Protein 2XVO (pdb70)

InterPro domains:
  IPR053743 CRISPR system Cmr7 complex component [G3DSA:2.60.120.1670] (1-190)
  IPR055112 Cmr7b-like, BtrG-like domain [PF22392] (12-189)

CATH classification: 2.60.120.1670

Solvent-accessible surface area: 29210 Å² total; per-residue (Å²): 64,116,60,10,10,4,0,0,0,0,0,1,74,76,3,48,0,45,0,79,3,39,116,115,56,38,3,54,51,0,55,2,47,56,38,105,0,10,22,27,29,106,8,84,13,45,13,0,0,31,16,30,107,113,86,33,56,0,106,24,3,0,0,0,0,1,0,6,4,0,0,0,26,78,64,96,106,74,3,63,1,18,19,5,3,24,6,46,4,1,0,2,0,0,0,0,0,0,77,41,0,18,41,0,26,88,2,2,39,17,50,46,15,18,27,1,12,33,116,0,1,0,1,2,8,52,81,138,23,60,41,10,9,90,46,0,19,0,3,7,26,99,110,21,50,46,40,106,48,115,75,40,132,4,73,117,113,5,7,46,0,27,46,89,90,65,101,64,9,108,27,32,93,35,3,8,34,8,0,13,4,0,7,74,96,37,12,0,0,0,0,0,2,72,84,2,71,0,44,0,63,2,31,111,110,61,40,4,55,50,0,56,0,36,59,38,105,0,26,37,60,56,104,6,84,19,37,12,0,0,13,22,49,135,112,69,36,54,3,129,66,0,0,0,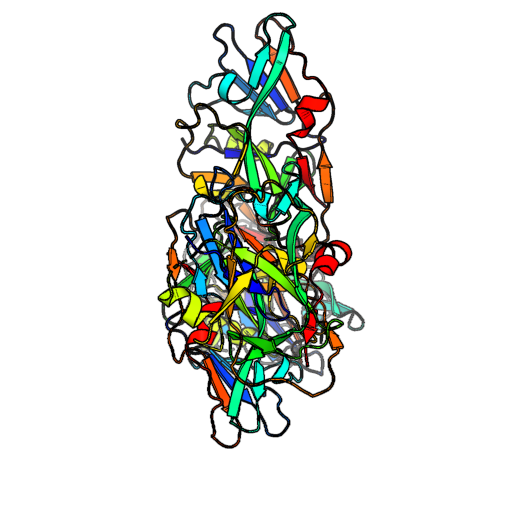0,0,5,0,12,4,0,0,0,25,79,63,96,107,72,2,63,1,18,20,4,3,19,6,49,4,10,0,19,0,0,0,0,0,1,105,61,82,81,41,2,59,83,3,3,38,17,117,45,101,29,41,0,13,35,134,1,9,5,39,45,64,166,72,138,17,77,80,15,28,92,31,0,11,0,5,8,22,70,35,24,52,44,39,109,46,123,79,42,116,16,83,124,99,5,5,55,0,40,47,94,107,47,90,62,19,102,28,42,94,104,40,9,75,35,0,32,5,2,8,68,114,60,14,0,0,0,0,0,1,71,15,2,4,0,1,0,36,11,47,124,117,65,37,4,58,50,0,32,3,3,11,8,103,0,24,35,64,52,102,6,80,14,48,17,1,0,36,16,25,125,48,43,32,104,12,140,68,2,0,0,0,0,5,12,98,5,5,0,0,25,42,67,28,6,52,2,62,1,18,60,28,136,64,102,101,5,26,0,42,0,1,0,0,0,14,83,87,79,34,5,58,71,2,3,37,16,119,46,94,66,72,32,54,36,190,54,15,42,41,60,63,166,80,135,16,79,78,15,28,93,52,0,13,1,4,16,24,162,113,77,52,129,42,137,47,119,104,40,123,16,29,81,4,4,0,0,0,7,9,56,64,0,2,3,1,88,7,81,98,124,50,5,45,33,0,82,4,2,8,74,105,19,1,0,0,0,0,1,57,56,2,24,0,8,0,10,0,30,131,112,48,36,4,44,51,0,38,1,19,34,38,105,0,24,35,80,60,104,8,93,10,44,13,0,0,31,17,34,91,104,90,29,50,0,130,71,1,0,0,0,0,5,12,97,5,5,0,0,26,78,63,96,101,74,2,62,1,20,61,28,135,67,102,102,5,30,0,38,0,0,0,0,6,22,79,87,80,39,8,58,82,2,3,38,18,118,45,94,71,72,33,45,43,183,51,14,37,39,57,67,156,82,143,39,73,80,16,35,91,52,0,17,1,4,16,22,151,109,80,56,131,41,139,48,123,90,44,121,6,30,55,57,5,3,12,0,0,41,59,81,0,35,32,6,90,30,45,76,99,76,7,66,29,0,112,4,0,7,67

Secondary structure (DSSP, 8-state):
-TTB-EEEEE--TT--EEEEE-TTSBEEEEEETTEEE-BSS--BGGGTEEEEGGGTEEEEE--EEEEESEEEEEETTEEEEEE---TT-EEEEEEEEBS-GGGGGGTBS-S-EEEEEGGGSEEET--S-TTS-SEEEEE--SS---S--EEE---TTSEEEEETTSPBPB--GGGGGGG-EEE-/---EEEE--TTS-EEEEE-TTSBEEEEEETTEEE--SS--BGGGTEEEEGGGTEEEEE--EEEEESEEEEEETTEEEEEE---TT-EEEEEEE----HHHHHTTBS-S-EEEEEGGGSEEET--S-TTS-SEEEEE--SS---S--EEEE--TTSEEEEETTS-B-B--GGGGGG-EEEE-/---EEEE--TT--EEEEE-TTSBEEEEEETTEEE--SS--BGGGTEEEETTTTEEEEE--EEEEESEEEEEETTEEEEEE---TT-EEEEEEE---HHHHHHHBS-S-EEEEEGGGSEEET--S-TTS-SEEEEE--SS---S--EEE---TTSEEEE-TT--B----HHHHGGG-EEE-/--EEEE--TT--EEEEE-TTSBEEEEEETTEEE--SS--BGGGTEEEEGGGTEEEEE--EEEEESEEEEEETTEEEEEE---TT-EEEEEEE---HHHHHTTBS-S-EEEEEGGGSEEET--S-TTS-SEEEEE--SS---S--EEEE--TTSEEEEETTSBB-B--GGGGGG-EEEE-

Organism: Saccharolobus solfataricus (strain ATCC 35092 / DSM 1617 / JCM 11322 / P2) (NCBI:txid273057)

Sequence (724 aa):
SQQVEWVFIPVIKDVTYEFKVDNNDNITELYVNGNKLGPASSLEMDFYFDVDVSNNQVRKFNNVFVLFGVIATKDSNKIKMQLTLNPCDFVRGFVFPSSQDPSQLNNIFASNNKVSVSEKAFAILNRKKEGAVSSTINVYITQNTYTGNTKIEKIQQNTIIIEKNTGIVFKIPNDMLNIFRYSTTVEWVFIPVIKDVTYEFKVDNNDNITELYVNGNKLGPASSLEMDFYFDVDVSNNQVRKFNNVFVLFGVIATKDSNKIKMQLTLNPCDFVRGFVFPSQDPSQLNNIFASNNKVSVSEKAFAILNRKKEGAVSSTINVYITQNTYTGNTKIEKIQQNTIIIEKNTGIVFKIPNDMLNIFRYSTTVEWVFIPVIKDVTYEFKVDNNDNITELYVNGNKLGPASSLEMDFYFDVDVSNNQVRKFNNVFVLFGVIATKDSNKIKMQLTLNPCDFVRGFVFPSDPSQLNNIFASNNKVSVSEKAFAILNRKKEGAVSSTINVYITQNTYTGNTKIEKIQQNTIIIEKNTGIVFKIPNDMLNIFRYSTTEWVFIPVIKDVTYEFKVDNNDNITELYVNGNKLGPASSLEMDFYFDVDVSNNQVRKFNNVFVLFGVIATKDSNKIKMQLTLNPCDFVRGFVFPSDPSQLNNIFASNNKVSVSEKAFAILNRKKEGAVSSTINVYITQNTYTGNTKIEKIQQNTIIIEKNTGIVFKIPNDMLNIFRYSTT

Structure (mmCIF, N/CA/C/O backbone):
data_2XVO
#
_entry.id   2XVO
#
_cell.length_a   77.750
_cell.length_b   90.290
_cell.length_c   111.650
_cell.angle_alpha   90.00
_cell.angle_beta   90.00
_cell.angle_gamma   90.00
#
_symmetry.space_group_name_H-M   'P 21 21 21'
#
loop_
_entity.id
_entity.type
_entity.pdbx_description
1 polymer SSO1725
2 non-polymer 'SULFATE ION'
3 non-polymer BETA-MERCAPTOETHANOL
4 water water
#
loop_
_atom_site.group_PDB
_atom_site.id
_atom_site.type_symbol
_atom_site.label_atom_id
_atom_site.label_alt_id
_atom_site.label_comp_id
_atom_site.label_asym_id
_atom_site.label_entity_id
_atom_site.label_seq_id
_atom_site.pdbx_PDB_ins_code
_atom_site.Cartn_x
_atom_site.Cartn_y
_atom_site.Cartn_z
_atom_site.occupancy
_atom_site.B_iso_or_equiv
_atom_site.auth_seq_id
_atom_site.auth_comp_id
_atom_site.auth_asym_id
_atom_site.auth_atom_id
_atom_site.pdbx_PDB_model_num
ATOM 1 N N . SER A 1 9 ? 18.573 15.090 -6.519 1.00 117.97 9 SER A N 1
ATOM 2 C CA . SER A 1 9 ? 17.551 14.842 -5.456 1.00 113.36 9 SER A CA 1
ATOM 3 C C . SER A 1 9 ? 18.106 15.049 -4.040 1.00 107.89 9 SER A C 1
ATOM 4 O O . SER A 1 9 ? 17.333 15.291 -3.110 1.00 102.01 9 SER A O 1
ATOM 7 N N . GLN A 1 10 ? 19.428 14.931 -3.879 1.00 115.04 10 GLN A N 1
ATOM 8 C CA . GLN A 1 10 ? 20.105 15.232 -2.600 1.00 115.51 10 GLN A CA 1
ATOM 9 C C . GLN A 1 10 ? 20.288 16.749 -2.371 1.00 113.57 10 GLN A C 1
ATOM 10 O O . GLN A 1 10 ? 20.750 17.174 -1.287 1.00 114.52 10 GLN A O 1
ATOM 16 N N . GLN A 1 11 ? 19.961 17.549 -3.394 1.00 111.32 11 GLN A N 1
ATOM 17 C CA . GLN A 1 11 ? 20.042 19.008 -3.314 1.00 113.15 11 GLN A CA 1
ATOM 18 C C . GLN A 1 11 ? 18.685 19.587 -2.881 1.00 102.71 11 GLN A C 1
ATOM 19 O O . GLN A 1 11 ? 18.521 20.798 -2.701 1.00 111.06 11 GLN A O 1
ATOM 25 N N . VAL A 1 12 ? 17.706 18.717 -2.722 1.00 87.07 12 VAL A N 1
ATOM 26 C CA . VAL A 1 12 ? 16.403 19.134 -2.231 1.00 81.73 12 VAL A CA 1
ATOM 27 C C . VAL A 1 12 ? 16.334 19.114 -0.687 1.00 81.00 12 VAL A C 1
ATOM 28 O O . VAL A 1 12 ? 17.062 18.382 0.006 1.00 75.14 12 VAL A O 1
ATOM 32 N N . GLU A 1 13 ? 15.460 19.969 -0.170 1.00 83.46 13 GLU A N 1
ATOM 33 C CA . GLU A 1 13 ? 15.163 20.031 1.253 1.00 91.77 13 GLU A CA 1
ATOM 34 C C . GLU A 1 13 ? 14.484 18.715 1.623 1.00 86.58 13 GLU A C 1
ATOM 35 O O . GLU A 1 13 ? 13.370 18.441 1.143 1.00 82.89 13 GLU A O 1
ATOM 41 N N . TRP A 1 14 ? 15.139 17.862 2.416 1.00 48.08 14 TRP A N 1
ATOM 42 C CA . TRP A 1 14 ? 14.347 16.793 3.015 1.00 48.84 14 TRP A CA 1
ATOM 43 C C . TRP A 1 14 ? 13.969 17.185 4.423 1.00 47.60 14 TRP A C 1
ATOM 44 O O . TRP A 1 14 ? 14.795 17.696 5.177 1.00 45.57 14 TRP A O 1
ATOM 55 N N . VAL A 1 15 ? 12.713 16.935 4.761 1.00 43.54 15 VAL A N 1
ATOM 56 C CA . VAL A 1 15 ? 12.164 17.318 6.047 1.00 44.58 15 VAL A CA 1
ATOM 57 C C . VAL A 1 15 ? 11.732 16.102 6.833 1.00 45.81 15 VAL A C 1
ATOM 58 O O . VAL A 1 15 ? 11.191 15.160 6.261 1.00 43.16 15 VAL A O 1
ATOM 62 N N . PHE A 1 16 ? 11.955 16.139 8.149 1.00 47.15 16 PHE A N 1
ATOM 63 C CA . PHE A 1 16 ? 11.482 15.104 9.063 1.00 48.55 16 PHE A CA 1
ATOM 64 C C . PHE A 1 16 ? 10.021 15.370 9.433 1.00 47.81 16 PHE A C 1
ATOM 65 O O . PHE A 1 16 ? 9.681 16.464 9.884 1.00 43.91 16 PHE A O 1
ATOM 73 N N . ILE A 1 17 ? 9.165 14.363 9.256 1.00 43.97 17 ILE A N 1
ATOM 74 C CA . ILE A 1 17 ? 7.751 14.456 9.631 1.00 45.13 17 ILE A CA 1
ATOM 75 C C . ILE A 1 17 ? 7.437 13.460 10.739 1.00 46.76 17 ILE A C 1
ATOM 76 O O . ILE A 1 17 ? 7.330 12.269 10.467 1.00 44.02 17 ILE A O 1
ATOM 81 N N . PRO A 1 18 ? 7.302 13.939 12.000 1.00 48.08 18 PRO A N 1
ATOM 82 C CA . PRO A 1 18 ? 6.915 13.035 13.084 1.00 46.23 18 PRO A CA 1
ATOM 83 C C . PRO A 1 18 ? 5.551 12.430 12.817 1.00 40.68 18 PRO A C 1
ATOM 84 O O . PRO A 1 18 ? 4.647 13.141 12.350 1.00 42.87 18 PRO A O 1
ATOM 88 N N . VAL A 1 19 ? 5.397 11.153 13.145 1.00 43.21 19 VAL A N 1
ATOM 89 C CA . VAL A 1 19 ? 4.123 10.454 13.074 1.00 42.31 19 VAL A CA 1
ATOM 90 C C . VAL A 1 19 ? 3.602 10.313 14.498 1.00 44.72 19 VAL A C 1
ATOM 91 O O . VAL A 1 19 ? 4.129 9.544 15.298 1.00 43.27 19 VAL A O 1
ATOM 95 N N . ILE A 1 20 ? 2.568 11.085 14.815 1.00 42.58 20 ILE A N 1
ATOM 96 C CA . ILE A 1 20 ? 2.068 11.184 16.188 1.00 47.45 20 ILE A CA 1
ATOM 97 C C . ILE A 1 20 ? 0.554 11.022 16.269 1.00 47.23 20 ILE A C 1
ATOM 98 O O . ILE A 1 20 ? -0.152 11.049 15.247 1.00 47.16 20 ILE A O 1
ATOM 103 N N . LYS A 1 21 ? 0.089 10.878 17.506 1.00 52.15 21 LYS A N 1
ATOM 104 C CA . LYS A 1 21 ? -1.301 10.657 17.814 1.00 58.84 21 LYS A CA 1
ATOM 105 C C . LYS A 1 21 ? -2.123 11.876 17.395 1.00 53.51 21 LYS A C 1
ATOM 106 O O . LYS A 1 21 ? -1.661 13.010 17.478 1.00 53.70 21 LYS A O 1
ATOM 112 N N . ASP A 1 22 ? -3.324 11.606 16.910 1.00 57.74 22 ASP A N 1
ATOM 113 C CA . ASP A 1 22 ? -4.306 12.617 16.506 1.00 60.83 22 ASP A CA 1
ATOM 114 C C . ASP A 1 22 ? -3.872 13.503 15.328 1.00 57.68 22 ASP A C 1
ATOM 115 O O . ASP A 1 22 ? -4.385 14.610 15.150 1.00 59.95 22 ASP A O 1
ATOM 120 N N . VAL A 1 23 ? -2.910 13.023 14.546 1.00 52.72 23 VAL A N 1
ATOM 121 C CA . VAL A 1 23 ? -2.613 13.597 13.247 1.00 51.88 23 VAL A CA 1
ATOM 122 C C . VAL A 1 23 ? -2.870 12.484 12.230 1.00 50.92 23 VAL A C 1
ATOM 123 O O . VAL A 1 23 ? -2.564 11.325 12.498 1.00 47.03 23 VAL A O 1
ATOM 127 N N . THR A 1 24 ? -3.445 12.845 11.083 1.00 51.59 24 THR A N 1
ATOM 128 C CA . THR A 1 24 ? -3.688 11.894 9.994 1.00 47.43 24 THR A CA 1
ATOM 129 C C . THR A 1 24 ? -2.703 12.150 8.855 1.00 47.77 24 THR A C 1
ATOM 130 O O . THR A 1 24 ? -2.468 13.296 8.443 1.00 48.77 24 THR A O 1
ATOM 134 N N . TYR A 1 25 ? -2.120 11.068 8.358 1.00 42.12 25 TYR A N 1
ATOM 135 C CA . TYR A 1 25 ? -1.114 11.125 7.304 1.00 43.48 25 TYR A CA 1
ATOM 136 C C . TYR A 1 25 ? -1.654 10.343 6.118 1.00 45.54 25 TYR A C 1
ATOM 137 O O . TYR A 1 25 ? -1.861 9.132 6.218 1.00 40.55 25 TYR A O 1
ATOM 146 N N . GLU A 1 26 ? -1.896 11.048 5.016 1.00 42.21 26 GLU A N 1
ATOM 147 C CA . GLU A 1 26 ? -2.495 10.457 3.817 1.00 42.09 26 GLU A CA 1
ATOM 148 C C . GLU A 1 26 ? -1.524 10.561 2.676 1.00 42.65 26 GLU A C 1
ATOM 149 O O . GLU A 1 26 ? -1.194 11.655 2.237 1.00 46.27 26 GLU A O 1
ATOM 155 N N . PHE A 1 27 ? -1.087 9.412 2.191 1.00 43.59 27 PHE A N 1
ATOM 156 C CA . PHE A 1 27 ? -0.200 9.328 1.050 1.00 43.30 27 PHE A CA 1
ATOM 157 C C . PHE A 1 27 ? -1.012 9.026 -0.208 1.00 45.50 27 PHE A C 1
ATOM 158 O O . PHE A 1 27 ? -1.774 8.057 -0.236 1.00 45.72 27 PHE A O 1
ATOM 166 N N . LYS A 1 28 ? -0.866 9.863 -1.236 1.00 43.17 28 LYS A N 1
ATOM 167 C CA . LYS A 1 28 ? -1.530 9.633 -2.520 1.00 46.88 28 LYS A CA 1
ATOM 168 C C . LYS A 1 28 ? -0.551 8.945 -3.452 1.00 46.68 28 LYS A C 1
ATOM 169 O O . LYS A 1 28 ? 0.555 9.458 -3.671 1.00 45.45 28 LYS A O 1
ATOM 175 N N . VAL A 1 29 ? -0.951 7.794 -3.988 1.00 45.16 29 VAL A N 1
ATOM 176 C CA . VAL A 1 29 ? -0.078 6.960 -4.809 1.00 45.05 29 VAL A CA 1
ATOM 177 C C . VAL A 1 29 ? -0.711 6.857 -6.200 1.00 45.59 29 VAL A C 1
ATOM 178 O O . VAL A 1 29 ? -1.892 6.542 -6.323 1.00 46.78 29 VAL A O 1
ATOM 182 N N . ASP A 1 30 ? 0.073 7.124 -7.246 1.00 49.13 30 ASP A N 1
ATOM 183 C CA . ASP A 1 30 ? -0.442 7.086 -8.617 1.00 51.37 30 ASP A CA 1
ATOM 184 C C . ASP A 1 30 ? -0.300 5.695 -9.268 1.00 52.32 30 ASP A C 1
ATOM 185 O O . ASP A 1 30 ? 0.164 4.743 -8.641 1.00 52.48 30 ASP A O 1
ATOM 190 N N . ASN A 1 31 ? -0.707 5.605 -10.526 1.00 53.98 31 ASN A N 1
ATOM 191 C CA . ASN A 1 31 ? -0.694 4.359 -11.293 1.00 60.59 31 ASN A CA 1
ATOM 192 C C . ASN A 1 31 ? 0.709 3.801 -11.549 1.00 57.37 31 ASN A C 1
ATOM 193 O O . ASN A 1 31 ? 0.862 2.612 -11.820 1.00 63.05 31 ASN A O 1
ATOM 198 N N . ASN A 1 32 ? 1.727 4.655 -11.438 1.00 59.07 32 ASN A N 1
ATOM 199 C CA . ASN A 1 32 ? 3.135 4.236 -11.526 1.00 61.16 32 ASN A CA 1
ATOM 200 C C . ASN A 1 32 ? 3.767 3.875 -10.163 1.00 62.16 32 ASN A C 1
ATOM 201 O O . ASN A 1 32 ? 4.978 3.687 -10.076 1.00 58.49 32 ASN A O 1
ATOM 206 N N . ASP A 1 33 ? 2.951 3.790 -9.109 1.00 59.50 33 ASP A N 1
ATOM 207 C CA . ASP A 1 33 ? 3.423 3.520 -7.733 1.00 56.50 33 ASP A CA 1
ATOM 208 C C . ASP A 1 33 ? 4.349 4.599 -7.176 1.00 54.94 33 ASP A C 1
ATOM 209 O O . ASP A 1 33 ? 5.245 4.328 -6.372 1.00 51.43 33 ASP A O 1
ATOM 214 N N . ASN A 1 34 ? 4.128 5.827 -7.619 1.00 50.56 34 ASN A N 1
ATOM 215 C CA . ASN A 1 34 ? 4.822 6.971 -7.079 1.00 52.43 34 ASN A CA 1
ATOM 216 C C . ASN A 1 34 ? 3.877 7.767 -6.182 1.00 53.20 34 ASN A C 1
ATOM 217 O O . ASN A 1 34 ? 2.673 7.841 -6.440 1.00 46.71 34 ASN A O 1
ATOM 222 N N . ILE A 1 35 ? 4.444 8.352 -5.132 1.00 49.76 35 ILE A N 1
ATOM 223 C CA . ILE A 1 35 ? 3.727 9.249 -4.230 1.00 47.02 35 ILE A CA 1
ATOM 224 C C . ILE A 1 35 ? 3.605 10.626 -4.880 1.00 49.33 35 ILE A C 1
ATOM 225 O O . ILE A 1 35 ? 4.604 11.267 -5.196 1.00 50.99 35 ILE A O 1
ATOM 230 N N . THR A 1 36 ? 2.379 11.055 -5.119 1.00 48.18 36 THR A N 1
ATOM 231 C CA . THR A 1 36 ? 2.124 12.343 -5.739 1.00 54.42 36 THR A CA 1
ATOM 232 C C . THR A 1 36 ? 1.891 13.433 -4.704 1.00 49.63 36 THR A C 1
ATOM 233 O O . THR A 1 36 ? 2.110 14.601 -5.003 1.00 50.57 36 THR A O 1
ATOM 237 N N . GLU A 1 37 ? 1.390 13.067 -3.527 1.00 48.02 37 GLU A N 1
ATOM 238 C CA . GLU A 1 37 ? 1.183 14.030 -2.442 1.00 51.53 37 GLU A CA 1
ATOM 239 C C . GLU A 1 37 ? 1.168 13.336 -1.104 1.00 50.18 37 GLU A C 1
ATOM 240 O O . GLU A 1 37 ? 0.829 12.169 -1.013 1.00 50.86 37 GLU A O 1
ATOM 246 N N . LEU A 1 38 ? 1.550 14.082 -0.068 1.00 47.80 38 LEU A N 1
ATOM 247 C CA . LEU A 1 38 ? 1.307 13.701 1.316 1.00 48.35 38 LEU A CA 1
ATOM 248 C C . LEU A 1 38 ? 0.464 14.812 1.942 1.00 49.73 38 LEU A C 1
ATOM 249 O O . LEU A 1 38 ? 0.817 15.989 1.872 1.00 54.95 38 LEU A O 1
ATOM 254 N N . TYR A 1 39 ? -0.634 14.422 2.573 1.00 48.34 39 TYR A N 1
ATOM 255 C CA . TYR A 1 39 ? -1.472 15.345 3.317 1.00 48.98 39 TYR A CA 1
ATOM 256 C C . TYR A 1 39 ? -1.289 15.033 4.800 1.00 51.38 39 TYR A C 1
ATOM 257 O O . TYR A 1 39 ? -1.477 13.897 5.234 1.00 51.43 39 TYR A O 1
ATOM 266 N N . VAL A 1 40 ? -0.908 16.042 5.567 1.00 48.60 40 VAL A N 1
ATOM 267 C CA . VAL A 1 40 ? -0.761 15.912 7.010 1.00 49.68 40 VAL A CA 1
ATOM 268 C C . VAL A 1 40 ? -1.860 16.763 7.638 1.00 54.25 40 VAL A C 1
ATOM 269 O O . VAL A 1 40 ? -1.868 17.983 7.489 1.00 48.53 40 VAL A O 1
ATOM 273 N N . ASN A 1 41 ? -2.797 16.113 8.327 1.00 51.87 41 ASN A N 1
ATOM 274 C CA . ASN A 1 41 ? -3.984 16.794 8.842 1.00 55.52 41 ASN A CA 1
ATOM 275 C C . ASN A 1 41 ? -4.671 17.654 7.786 1.00 56.49 41 ASN A C 1
ATOM 276 O O . ASN A 1 41 ? -5.111 18.767 8.074 1.00 49.88 41 ASN A O 1
ATOM 281 N N . GLY A 1 42 ? -4.738 17.129 6.559 1.00 51.47 42 GLY A N 1
ATOM 282 C CA . GLY A 1 42 ? -5.380 17.814 5.448 1.00 51.42 42 GLY A CA 1
ATOM 283 C C . GLY A 1 42 ? -4.560 18.875 4.739 1.00 53.27 42 GLY A C 1
ATOM 284 O O . GLY A 1 42 ? -5.029 19.455 3.761 1.00 50.55 42 GLY A O 1
ATOM 285 N N . ASN A 1 43 ? -3.342 19.140 5.213 1.00 50.87 43 ASN A N 1
ATOM 286 C CA . ASN A 1 43 ? -2.453 20.123 4.578 1.00 54.46 43 ASN A CA 1
ATOM 287 C C . ASN A 1 43 ? -1.570 19.444 3.543 1.00 54.19 43 ASN A C 1
ATOM 288 O O . ASN A 1 43 ? -0.845 18.491 3.861 1.00 51.98 43 ASN A O 1
ATOM 293 N N . LYS A 1 44 ? -1.629 19.939 2.316 1.00 55.73 44 LYS A N 1
ATOM 294 C CA . LYS A 1 44 ? -0.943 19.312 1.191 1.00 59.83 44 LYS A CA 1
ATOM 295 C C . LYS A 1 44 ? 0.563 19.567 1.218 1.00 56.05 44 LYS A C 1
ATOM 296 O O . LYS A 1 44 ? 1.015 20.681 1.465 1.00 61.26 44 LYS A O 1
ATOM 302 N N . LEU A 1 45 ? 1.322 18.511 0.961 1.00 52.98 45 LEU A N 1
ATOM 303 C CA . LEU A 1 45 ? 2.758 18.585 0.860 1.00 52.90 45 LEU A CA 1
ATOM 304 C C . LEU A 1 45 ? 3.126 17.897 -0.460 1.00 56.94 45 LEU A C 1
ATOM 305 O O . LEU A 1 45 ? 2.946 16.672 -0.610 1.00 52.61 45 LEU A O 1
ATOM 310 N N . GLY A 1 46 ? 3.602 18.688 -1.423 1.00 49.33 46 GLY A N 1
ATOM 311 C CA . GLY A 1 46 ? 4.032 18.167 -2.728 1.00 49.38 46 GLY A CA 1
ATOM 312 C C . GLY A 1 46 ? 5.481 17.683 -2.701 1.00 53.73 46 GLY A C 1
ATOM 313 O O . GLY A 1 46 ? 6.342 18.358 -2.135 1.00 53.01 46 GLY A O 1
ATOM 314 N N . PRO A 1 47 ? 5.768 16.515 -3.312 1.00 52.22 47 PRO A N 1
ATOM 315 C CA . PRO A 1 47 ? 7.147 16.038 -3.390 1.00 52.15 47 PRO A CA 1
ATOM 316 C C . PRO A 1 47 ? 7.943 16.745 -4.478 1.00 54.36 47 PRO A C 1
ATOM 317 O O . PRO A 1 47 ? 7.434 16.977 -5.574 1.00 53.30 47 PRO A O 1
ATOM 321 N N . ALA A 1 48 ? 9.178 17.107 -4.167 1.00 57.13 48 ALA A N 1
ATOM 322 C CA . ALA A 1 48 ? 10.040 17.802 -5.143 1.00 67.66 48 ALA A CA 1
ATOM 323 C C . ALA A 1 48 ? 10.514 16.822 -6.192 1.00 81.79 48 ALA A C 1
ATOM 324 O O . ALA A 1 48 ? 10.576 17.118 -7.380 1.00 82.28 48 ALA A O 1
ATOM 326 N N . SER A 1 49 ? 10.879 15.648 -5.716 1.00 89.85 49 SER A N 1
ATOM 327 C CA . SER A 1 49 ? 11.460 14.621 -6.562 1.00 98.08 49 SER A CA 1
ATOM 328 C C . SER A 1 49 ? 10.344 13.658 -6.852 1.00 91.93 49 SER A C 1
ATOM 329 O O . SER A 1 49 ? 9.421 13.614 -6.052 1.00 81.59 49 SER A O 1
ATOM 332 N N . SER A 1 50 ? 10.414 12.909 -7.961 1.00 82.44 50 SER A N 1
ATOM 333 C CA . SER A 1 50 ? 9.577 11.709 -8.105 1.00 79.24 50 SER A CA 1
ATOM 334 C C . SER A 1 50 ? 10.004 10.758 -6.964 1.00 73.95 50 SER A C 1
ATOM 335 O O . SER A 1 50 ? 11.186 10.634 -6.605 1.00 77.02 50 SER A O 1
ATOM 338 N N . LEU A 1 51 ? 9.011 10.145 -6.353 1.00 59.99 51 LEU A N 1
ATOM 339 C CA . LEU A 1 51 ? 9.167 9.514 -5.060 1.00 55.62 51 LEU A CA 1
ATOM 340 C C . LEU A 1 51 ? 8.422 8.196 -5.082 1.00 56.60 51 LEU A C 1
ATOM 341 O O . LEU A 1 51 ? 7.198 8.176 -5.135 1.00 56.21 51 LEU A O 1
ATOM 346 N N . GLU A 1 52 ? 9.169 7.103 -5.047 1.00 50.83 52 GLU A N 1
ATOM 347 C CA . GLU A 1 52 ? 8.599 5.775 -5.095 1.00 55.19 52 GLU A CA 1
ATOM 348 C C . GLU A 1 52 ? 7.872 5.424 -3.799 1.00 52.57 52 GLU A C 1
ATOM 349 O O . GLU A 1 52 ? 8.327 5.755 -2.701 1.00 48.30 52 GLU A O 1
ATOM 355 N N . MET A 1 53 ? 6.721 4.774 -3.948 1.00 47.36 53 MET A N 1
ATOM 356 C CA . MET A 1 53 ? 5.917 4.315 -2.824 1.00 49.32 53 MET A CA 1
ATOM 357 C C . MET A 1 53 ? 6.740 3.433 -1.894 1.00 49.19 53 MET A C 1
ATOM 358 O O . MET A 1 53 ? 6.590 3.510 -0.672 1.00 44.76 53 MET A O 1
ATOM 363 N N . ASP A 1 54 ? 7.634 2.629 -2.460 1.00 47.69 54 ASP A N 1
ATOM 364 C CA . ASP A 1 54 ? 8.396 1.676 -1.652 1.00 51.76 54 ASP A CA 1
ATOM 365 C C . ASP A 1 54 ? 9.516 2.315 -0.813 1.00 47.43 54 ASP A C 1
ATOM 366 O O . ASP A 1 54 ? 10.113 1.655 0.012 1.00 48.51 54 ASP A O 1
ATOM 371 N N . PHE A 1 55 ? 9.760 3.606 -0.998 1.00 46.23 55 PHE A N 1
ATOM 372 C CA . PHE A 1 55 ? 10.581 4.355 -0.065 1.00 48.48 55 PHE A CA 1
ATOM 373 C C . PHE A 1 55 ? 9.939 4.385 1.329 1.00 49.01 55 PHE A C 1
ATOM 374 O O . PHE A 1 55 ? 10.648 4.435 2.338 1.00 46.94 55 PHE A O 1
ATOM 382 N N . TYR A 1 56 ? 8.609 4.360 1.378 1.00 43.12 56 TYR A N 1
ATOM 383 C CA . TYR A 1 56 ? 7.870 4.361 2.644 1.00 44.17 56 TYR A CA 1
ATOM 384 C C . TYR A 1 56 ? 7.213 3.046 3.034 1.00 41.78 56 TYR A C 1
ATOM 385 O O . TYR A 1 56 ? 7.113 2.742 4.223 1.00 42.12 56 TYR A O 1
ATOM 394 N N . PHE A 1 57 ? 6.725 2.287 2.057 1.00 47.40 57 PHE A N 1
ATOM 395 C CA . PHE A 1 57 ? 5.956 1.065 2.348 1.00 46.60 57 PHE A CA 1
ATOM 396 C C . PHE A 1 57 ? 6.274 -0.039 1.375 1.00 43.87 57 PHE A C 1
ATOM 397 O O . PHE A 1 57 ? 6.322 0.169 0.173 1.00 44.07 57 PHE A O 1
ATOM 405 N N . ASP A 1 58 ? 6.411 -1.228 1.926 1.00 48.99 58 ASP A N 1
ATOM 406 C CA . ASP A 1 58 ? 6.502 -2.455 1.178 1.00 50.11 58 ASP A CA 1
ATOM 407 C C . ASP A 1 58 ? 5.106 -3.036 1.128 1.00 46.99 58 ASP A C 1
ATOM 408 O O . ASP A 1 58 ? 4.574 -3.475 2.142 1.00 48.45 58 ASP A O 1
ATOM 413 N N . VAL A 1 59 ? 4.503 -3.013 -0.049 1.00 50.41 59 VAL A N 1
ATOM 414 C CA . VAL A 1 59 ? 3.134 -3.447 -0.203 1.00 51.70 59 VAL A CA 1
ATOM 415 C C . VAL A 1 59 ? 3.091 -4.800 -0.887 1.00 56.33 59 VAL A C 1
ATOM 416 O O . VAL A 1 59 ? 3.792 -5.016 -1.884 1.00 56.37 59 VAL A O 1
ATOM 420 N N . ASP A 1 60 ? 2.271 -5.698 -0.332 1.00 52.17 60 ASP A N 1
ATOM 421 C CA . ASP A 1 60 ? 1.838 -6.899 -1.012 1.00 53.51 60 ASP A CA 1
ATOM 422 C C . ASP A 1 60 ? 0.682 -6.524 -1.931 1.00 53.77 60 ASP A C 1
ATOM 423 O O . ASP A 1 60 ? -0.486 -6.491 -1.525 1.00 52.74 60 ASP A O 1
ATOM 428 N N . VAL A 1 61 ? 1.009 -6.267 -3.192 1.00 57.53 61 VAL A N 1
ATOM 429 C CA . VAL A 1 61 ? -0.001 -5.791 -4.144 1.00 56.89 61 VAL A CA 1
ATOM 430 C C . VAL A 1 61 ? -1.150 -6.791 -4.291 1.00 55.43 61 VAL A C 1
ATOM 431 O O . VAL A 1 61 ? -2.294 -6.398 -4.440 1.00 56.79 61 VAL A O 1
ATOM 435 N N . SER A 1 62 ? -0.833 -8.082 -4.261 1.00 59.54 62 SER A N 1
ATOM 436 C CA . SER A 1 62 ? -1.822 -9.138 -4.461 1.00 63.70 62 SER A CA 1
ATOM 437 C C . SER A 1 62 ? -2.997 -9.133 -3.477 1.00 62.91 62 SER A C 1
ATOM 438 O O . SER A 1 62 ? -4.145 -9.337 -3.884 1.00 65.30 62 SER A O 1
ATOM 441 N N . ASN A 1 63 ? -2.727 -8.891 -2.199 1.00 65.54 63 ASN A N 1
ATOM 442 C CA . ASN A 1 63 ? -3.846 -8.758 -1.233 1.00 70.79 63 ASN A CA 1
ATOM 443 C C . ASN A 1 63 ? -3.899 -7.381 -0.598 1.00 64.08 63 ASN A C 1
ATOM 444 O O . ASN A 1 63 ? -4.479 -7.213 0.472 1.00 61.35 63 ASN A O 1
ATOM 449 N N . ASN A 1 64 ? -3.315 -6.388 -1.276 1.00 57.91 64 ASN A N 1
ATOM 450 C CA . ASN A 1 64 ? -3.556 -4.997 -0.953 1.00 56.93 64 ASN A CA 1
ATOM 451 C C . ASN A 1 64 ? -3.148 -4.611 0.457 1.00 49.82 64 ASN A C 1
ATOM 452 O O . ASN A 1 64 ? -3.840 -3.839 1.110 1.00 54.39 64 ASN A O 1
ATOM 457 N N . GLN A 1 65 ? -2.026 -5.155 0.922 1.00 51.58 65 GLN A N 1
ATOM 458 C CA . GLN A 1 65 ? -1.608 -5.022 2.291 1.00 49.90 65 GLN A CA 1
ATOM 459 C C . GLN A 1 65 ? -0.171 -4.551 2.433 1.00 47.45 65 GLN A C 1
ATOM 460 O O . GLN A 1 65 ? 0.713 -4.990 1.703 1.00 45.64 65 GLN A O 1
ATOM 466 N N . VAL A 1 66 ? 0.054 -3.664 3.392 1.00 42.24 66 VAL A N 1
ATOM 467 C CA . VAL A 1 66 ? 1.399 -3.228 3.743 1.00 45.08 66 VAL A CA 1
ATOM 468 C C . VAL A 1 66 ? 2.065 -4.373 4.519 1.00 48.26 66 VAL A C 1
ATOM 469 O O . VAL A 1 66 ? 1.468 -4.933 5.437 1.00 46.37 66 VAL A O 1
ATOM 473 N N . ARG A 1 67 ? 3.280 -4.730 4.104 1.00 50.14 67 ARG A N 1
ATOM 474 C CA . ARG A 1 67 ? 4.109 -5.749 4.768 1.00 52.72 67 ARG A CA 1
ATOM 475 C C . ARG A 1 67 ? 4.991 -5.131 5.832 1.00 51.28 67 ARG A C 1
ATOM 476 O O . ARG A 1 67 ? 5.224 -5.724 6.887 1.00 49.60 67 ARG A O 1
ATOM 484 N N . LYS A 1 68 ? 5.536 -3.962 5.514 1.00 48.66 68 LYS A N 1
ATOM 485 C CA . LYS A 1 68 ? 6.364 -3.222 6.443 1.00 47.14 68 LYS A CA 1
ATOM 486 C C . LYS A 1 68 ? 6.510 -1.801 5.991 1.00 47.05 68 LYS A C 1
ATOM 487 O O . LYS A 1 68 ? 6.304 -1.488 4.823 1.00 45.34 68 LYS A O 1
ATOM 493 N N . PHE A 1 69 ? 6.853 -0.947 6.949 1.00 44.71 69 PHE A N 1
ATOM 494 C CA . PHE A 1 69 ? 7.218 0.420 6.681 1.00 46.47 69 PHE A CA 1
ATOM 495 C C . PHE A 1 69 ? 8.728 0.490 6.463 1.00 49.51 69 PHE A C 1
ATOM 496 O O . PHE A 1 69 ? 9.497 -0.155 7.179 1.00 49.94 69 PHE A O 1
ATOM 504 N N . ASN A 1 70 ? 9.141 1.255 5.464 1.00 48.29 70 ASN A N 1
ATOM 505 C CA . ASN A 1 70 ? 10.550 1.412 5.138 1.00 45.64 70 ASN A CA 1
ATOM 506 C C . ASN A 1 70 ? 11.000 2.786 5.576 1.00 44.54 70 ASN A C 1
ATOM 507 O O . ASN A 1 70 ? 10.188 3.714 5.676 1.00 43.97 70 ASN A O 1
ATOM 512 N N . ASN A 1 71 ? 12.289 2.906 5.845 1.00 43.16 71 ASN A N 1
ATOM 513 C CA . ASN A 1 71 ? 12.923 4.193 6.135 1.00 43.51 71 ASN A CA 1
ATOM 514 C C . ASN A 1 71 ? 12.195 4.988 7.228 1.00 44.46 71 ASN A C 1
ATOM 515 O O . ASN A 1 71 ? 11.834 6.147 7.050 1.00 45.65 71 ASN A O 1
ATOM 520 N N . VAL A 1 72 ? 11.956 4.329 8.356 1.00 42.00 72 VAL A N 1
ATOM 521 C CA . VAL A 1 72 ? 11.363 4.971 9.516 1.00 41.21 72 VAL A CA 1
ATOM 522 C C . VAL A 1 72 ? 12.504 5.624 10.268 1.00 43.70 72 VAL A C 1
ATOM 523 O O . VAL A 1 72 ? 13.405 4.934 10.772 1.00 45.49 72 VAL A O 1
ATOM 527 N N . PHE A 1 73 ? 12.481 6.949 10.322 1.00 40.80 73 PHE A N 1
ATOM 528 C CA . PHE A 1 73 ? 13.551 7.719 10.949 1.00 43.95 73 PHE A CA 1
ATOM 529 C C . PHE A 1 73 ? 13.252 7.935 12.431 1.00 43.41 73 PHE A C 1
ATOM 530 O O . PHE A 1 73 ? 12.116 8.236 12.821 1.00 41.60 73 PHE A O 1
ATOM 538 N N . VAL A 1 74 ? 14.286 7.799 13.260 1.00 40.65 74 VAL A N 1
ATOM 539 C CA . VAL A 1 74 ? 14.150 7.982 14.714 1.00 38.39 74 VAL A CA 1
ATOM 540 C C . VAL A 1 74 ? 15.130 9.059 15.190 1.00 38.81 74 VAL A C 1
ATOM 541 O O . VAL A 1 74 ? 16.339 8.946 14.975 1.00 43.18 74 VAL A O 1
ATOM 545 N N . LEU A 1 75 ? 14.587 10.105 15.818 1.00 39.99 75 LEU A N 1
ATOM 546 C CA . LEU A 1 75 ? 15.367 11.183 16.404 1.00 42.80 75 LEU A CA 1
ATOM 547 C C . LEU A 1 75 ? 15.295 11.096 17.938 1.00 44.51 75 LEU A C 1
ATOM 548 O O . LEU A 1 75 ? 14.206 11.089 18.521 1.00 42.68 75 LEU A O 1
ATOM 553 N N . PHE A 1 76 ? 16.455 11.048 18.583 1.00 45.36 76 PHE A N 1
ATOM 554 C CA . PHE A 1 76 ? 16.553 10.948 20.034 1.00 43.65 76 PHE A CA 1
ATOM 555 C C . PHE A 1 76 ? 16.782 12.304 20.662 1.00 41.03 76 PHE A C 1
ATOM 556 O O . PHE A 1 76 ? 17.373 13.200 20.045 1.00 43.43 76 PHE A O 1
ATOM 564 N N . GLY A 1 77 ? 16.338 12.450 21.908 1.00 43.70 77 GLY A N 1
ATOM 565 C CA . GLY A 1 77 ? 16.541 13.695 22.650 1.00 46.08 77 GLY A CA 1
ATOM 566 C C . GLY A 1 77 ? 15.485 14.736 22.349 1.00 44.92 77 GLY A C 1
ATOM 567 O O . GLY A 1 77 ? 15.679 15.921 22.618 1.00 42.21 77 GLY A O 1
ATOM 568 N N . VAL A 1 78 ? 14.353 14.296 21.800 1.00 45.82 78 VAL A N 1
ATOM 569 C CA . VAL A 1 78 ? 13.245 15.188 21.462 1.00 42.77 78 VAL A CA 1
ATOM 570 C C . VAL A 1 78 ? 11.916 14.541 21.826 1.00 44.20 78 VAL A C 1
ATOM 571 O O . VAL A 1 78 ? 11.839 13.321 21.982 1.00 44.64 78 VAL A O 1
ATOM 575 N N . ILE A 1 79 ? 10.888 15.370 21.996 1.00 42.56 79 ILE A N 1
ATOM 576 C CA . ILE A 1 79 ? 9.521 14.901 22.222 1.00 42.31 79 ILE A CA 1
ATOM 577 C C . ILE A 1 79 ? 8.608 15.594 21.223 1.00 44.69 79 ILE A C 1
ATOM 578 O O . ILE A 1 79 ? 8.992 16.582 20.607 1.00 44.56 79 ILE A O 1
ATOM 583 N N . ALA A 1 80 ? 7.410 15.058 21.048 1.00 44.83 80 ALA A N 1
ATOM 584 C CA . ALA A 1 80 ? 6.443 15.626 20.135 1.00 46.99 80 ALA A CA 1
ATOM 585 C C . ALA A 1 80 ? 5.079 15.717 20.801 1.00 48.32 80 ALA A C 1
ATOM 586 O O . ALA A 1 80 ? 4.720 14.881 21.624 1.00 48.16 80 ALA A O 1
ATOM 588 N N . THR A 1 81 ? 4.335 16.751 20.455 1.00 48.80 81 THR A N 1
ATOM 589 C CA . THR A 1 81 ? 2.950 16.891 20.882 1.00 54.45 81 THR A CA 1
ATOM 590 C C . THR A 1 81 ? 2.173 17.520 19.745 1.00 54.50 81 THR A C 1
ATOM 591 O O . THR A 1 81 ? 2.742 18.049 18.792 1.00 49.23 81 THR A O 1
ATOM 595 N N . LYS A 1 82 ? 0.859 17.446 19.860 1.00 59.99 82 LYS A N 1
ATOM 596 C CA . LYS A 1 82 ? -0.042 18.119 18.942 1.00 68.15 82 LYS A CA 1
ATOM 597 C C . LYS A 1 82 ? -0.411 19.445 19.606 1.00 64.82 82 LYS A C 1
ATOM 598 O O . LYS A 1 82 ? -0.846 19.451 20.755 1.00 69.04 82 LYS A O 1
ATOM 604 N N . ASP A 1 83 ? -0.165 20.557 18.916 1.00 68.85 83 ASP A N 1
ATOM 605 C CA . ASP A 1 83 ? -0.480 21.898 19.422 1.00 76.72 83 ASP A CA 1
ATOM 606 C C . ASP A 1 83 ? -1.358 22.623 18.403 1.00 80.47 83 ASP A C 1
ATOM 607 O O . ASP A 1 83 ? -0.905 22.952 17.301 1.00 79.01 83 ASP A O 1
ATOM 612 N N . SER A 1 84 ? -2.604 22.893 18.789 1.00 82.03 84 SER A N 1
ATOM 613 C CA . SER A 1 84 ? -3.635 23.316 17.850 1.00 86.51 84 SER A CA 1
ATOM 614 C C . SER A 1 84 ? -3.785 22.195 16.822 1.00 80.60 84 SER A C 1
ATOM 615 O O . SER A 1 84 ? -4.015 21.045 17.205 1.00 80.98 84 SER A O 1
ATOM 618 N N . ASN A 1 85 ? -3.645 22.500 15.536 1.00 83.15 85 ASN A N 1
ATOM 619 C CA . ASN A 1 85 ? -3.735 21.466 14.505 1.00 82.38 85 ASN A CA 1
ATOM 620 C C . ASN A 1 85 ? -2.360 21.062 13.983 1.00 71.40 85 ASN A C 1
ATOM 621 O O . ASN A 1 85 ? -2.248 20.354 12.971 1.00 71.92 85 ASN A O 1
ATOM 626 N N . LYS A 1 86 ? -1.320 21.458 14.718 1.00 66.34 86 LYS A N 1
ATOM 627 C CA . LYS A 1 86 ? 0.048 21.343 14.236 1.00 61.41 86 LYS A CA 1
ATOM 628 C C . LYS A 1 86 ? 0.931 20.441 15.088 1.00 55.64 86 LYS A C 1
ATOM 629 O O . LYS A 1 86 ? 0.648 20.157 16.256 1.00 52.30 86 LYS A O 1
ATOM 635 N N . ILE A 1 87 ? 2.020 19.989 14.479 1.00 53.29 87 ILE A N 1
ATOM 636 C CA . ILE A 1 87 ? 2.994 19.146 15.160 1.00 50.62 87 ILE A CA 1
ATOM 637 C C . ILE A 1 87 ? 3.974 20.063 15.885 1.00 51.71 87 ILE A C 1
ATOM 638 O O . ILE A 1 87 ? 4.601 20.923 15.267 1.00 50.54 87 ILE A O 1
ATOM 643 N N . LYS A 1 88 ? 4.116 19.864 17.190 1.00 51.63 88 LYS A N 1
ATOM 644 C CA . LYS A 1 88 ? 5.075 20.612 17.985 1.00 52.61 88 LYS A CA 1
ATOM 645 C C . LYS A 1 88 ? 6.163 19.666 18.488 1.00 54.73 88 LYS A C 1
ATOM 646 O O . LYS A 1 88 ? 5.889 18.704 19.203 1.00 55.98 88 LYS A O 1
ATOM 652 N N . MET A 1 89 ? 7.405 19.938 18.115 1.00 52.45 89 MET A N 1
ATOM 653 C CA . MET A 1 89 ? 8.517 19.139 18.600 1.00 51.44 89 MET A CA 1
ATOM 654 C C . MET A 1 89 ? 9.356 20.014 19.513 1.00 49.01 89 MET A C 1
ATOM 655 O O . MET A 1 89 ? 9.569 21.180 19.210 1.00 54.42 89 MET A O 1
ATOM 660 N N . GLN A 1 90 ? 9.841 19.429 20.605 1.00 46.66 90 GLN A N 1
ATOM 661 C CA . GLN A 1 90 ? 10.681 20.119 21.555 1.00 47.36 90 GLN A CA 1
ATOM 662 C C . GLN A 1 90 ? 11.933 19.315 21.896 1.00 49.66 90 GLN A C 1
ATOM 663 O O . GLN A 1 90 ? 11.895 18.090 21.963 1.00 45.82 90 GLN A O 1
ATOM 669 N N . LEU A 1 91 ? 13.036 20.030 22.090 1.00 47.43 91 LEU A N 1
ATOM 670 C CA . LEU A 1 91 ? 14.306 19.461 22.527 1.00 47.28 91 LEU A CA 1
ATOM 671 C C . LEU A 1 91 ? 14.262 19.157 24.018 1.00 46.12 91 LEU A C 1
ATOM 672 O O . LEU A 1 91 ? 13.839 20.002 24.808 1.00 44.89 91 LEU A O 1
ATOM 677 N N . THR A 1 92 ? 14.662 17.943 24.398 1.00 46.50 92 THR A N 1
ATOM 678 C CA . THR A 1 92 ? 14.910 17.599 25.816 1.00 44.63 92 THR A CA 1
ATOM 679 C C . THR A 1 92 ? 16.370 17.225 26.078 1.00 44.37 92 THR A C 1
ATOM 680 O O . THR A 1 92 ? 16.849 17.344 27.205 1.00 47.79 92 THR A O 1
ATOM 684 N N . LEU A 1 93 ? 17.069 16.762 25.037 1.00 44.90 93 LEU A N 1
ATOM 685 C CA . LEU A 1 93 ? 18.438 16.221 25.137 1.00 44.00 93 LEU A CA 1
ATOM 686 C C . LEU A 1 93 ? 18.528 14.956 26.010 1.00 42.79 93 LEU A C 1
ATOM 687 O O . LEU A 1 93 ? 19.617 14.493 26.318 1.00 43.65 93 LEU A O 1
ATOM 692 N N . ASN A 1 94 ? 17.378 14.399 26.387 1.00 44.13 94 ASN A N 1
ATOM 693 C CA . ASN A 1 94 ? 17.318 13.130 27.102 1.00 41.26 94 ASN A CA 1
ATOM 694 C C . ASN A 1 94 ? 17.332 11.972 26.088 1.00 43.16 94 ASN A C 1
ATOM 695 O O . ASN A 1 94 ? 16.401 11.851 25.308 1.00 44.32 94 ASN A O 1
ATOM 700 N N . PRO A 1 95 ? 18.365 11.112 26.113 1.00 42.03 95 PRO A N 1
ATOM 701 C CA . PRO A 1 95 ? 18.467 10.071 25.090 1.00 43.35 95 PRO A CA 1
ATOM 702 C C . PRO A 1 95 ? 17.354 9.016 25.179 1.00 47.54 95 PRO A C 1
ATOM 703 O O . PRO A 1 95 ? 17.153 8.278 24.203 1.00 44.96 95 PRO A O 1
ATOM 707 N N . CYS A 1 96 ? 16.670 8.944 26.326 1.00 42.39 96 CYS A N 1
ATOM 708 C CA . CYS A 1 96 ? 15.516 8.061 26.492 1.00 47.19 96 CYS A CA 1
ATOM 709 C C . CYS A 1 96 ? 14.272 8.604 25.793 1.00 44.72 96 CYS A C 1
ATOM 710 O O . CYS A 1 96 ? 13.338 7.860 25.594 1.00 45.65 96 CYS A O 1
ATOM 713 N N . ASP A 1 97 ? 14.264 9.890 25.450 1.00 45.11 97 ASP A N 1
ATOM 714 C CA . ASP A 1 97 ? 13.205 10.474 24.628 1.00 43.95 97 ASP A CA 1
ATOM 715 C C . ASP A 1 97 ? 13.478 10.266 23.142 1.00 44.90 97 ASP A C 1
ATOM 716 O O . ASP A 1 97 ? 14.613 10.384 22.697 1.00 45.29 97 ASP A O 1
ATOM 721 N N . PHE A 1 98 ? 12.439 9.952 22.375 1.00 41.63 98 PHE A N 1
ATOM 722 C CA . PHE A 1 98 ? 12.584 9.828 20.918 1.00 42.57 98 PHE A CA 1
ATOM 723 C C . PHE A 1 98 ? 11.288 10.149 20.209 1.00 41.40 98 PHE A C 1
ATOM 724 O O . PHE A 1 98 ? 10.215 10.033 20.813 1.00 40.98 98 PHE A O 1
ATOM 732 N N . VAL A 1 99 ? 11.397 10.578 18.953 1.00 41.27 99 VAL A N 1
ATOM 733 C CA . VAL A 1 99 ? 10.252 10.780 18.074 1.00 41.89 99 VAL A CA 1
ATOM 734 C C . VAL A 1 99 ? 10.532 10.093 16.733 1.00 44.91 99 VAL A C 1
ATOM 735 O O . VAL A 1 99 ? 11.636 10.200 16.166 1.00 44.75 99 VAL A O 1
ATOM 739 N N . ARG A 1 100 ? 9.562 9.309 16.264 1.00 48.67 100 ARG A N 1
ATOM 740 C CA . ARG A 1 100 ? 9.725 8.544 15.005 1.00 43.55 100 ARG A CA 1
ATOM 741 C C . ARG A 1 100 ? 8.855 9.098 13.887 1.00 51.11 100 ARG A C 1
ATOM 742 O O . ARG A 1 100 ? 7.869 9.765 14.158 1.00 45.50 100 ARG A O 1
ATOM 750 N N . GLY A 1 101 ? 9.250 8.869 12.640 1.00 47.53 101 GLY A N 1
ATOM 751 C CA . GLY A 1 101 ? 8.513 9.418 11.521 1.00 46.51 101 GLY A CA 1
ATOM 752 C C . GLY A 1 101 ? 9.147 9.131 10.175 1.00 47.62 101 GLY A C 1
ATOM 753 O O . GLY A 1 101 ? 9.980 8.220 10.029 1.00 43.53 101 GLY A O 1
ATOM 754 N N . PHE A 1 102 ? 8.757 9.934 9.193 1.00 41.59 102 PHE A N 1
ATOM 755 C CA . PHE A 1 102 ? 9.251 9.817 7.808 1.00 45.31 102 PHE A CA 1
ATOM 756 C C . PHE A 1 102 ? 10.123 10.981 7.478 1.00 41.51 102 PHE A C 1
ATOM 757 O O . PHE A 1 102 ? 10.024 12.000 8.151 1.00 43.46 102 PHE A O 1
ATOM 765 N N . VAL A 1 103 ? 10.923 10.852 6.424 1.00 40.90 103 VAL A N 1
ATOM 766 C CA . VAL A 1 103 ? 11.493 12.024 5.760 1.00 42.34 103 VAL A CA 1
ATOM 767 C C . VAL A 1 103 ? 10.806 12.218 4.410 1.00 45.39 103 VAL A C 1
ATOM 768 O O . VAL A 1 103 ? 10.371 11.250 3.781 1.00 43.36 103 VAL A O 1
ATOM 772 N N . PHE A 1 104 ? 10.702 13.472 3.978 1.00 45.64 104 PHE A N 1
ATOM 773 C CA . PHE A 1 104 ? 9.944 13.834 2.767 1.00 45.61 104 PHE A CA 1
ATOM 774 C C . PHE A 1 104 ? 10.675 14.928 2.000 1.00 44.65 104 PHE A C 1
ATOM 775 O O . PHE A 1 104 ? 11.149 15.886 2.621 1.00 45.15 104 PHE A O 1
ATOM 783 N N . PRO A 1 105 ? 10.796 14.784 0.654 1.00 43.48 105 PRO A N 1
ATOM 784 C CA . PRO A 1 105 ? 11.483 15.793 -0.146 1.00 46.03 105 PRO A CA 1
ATOM 785 C C . PRO A 1 105 ? 10.553 16.938 -0.546 1.00 46.27 105 PRO A C 1
ATOM 786 O O . PRO A 1 105 ? 9.876 16.866 -1.561 1.00 47.22 105 PRO A O 1
ATOM 790 N N . SER A 1 106 ? 10.477 17.984 0.252 1.00 49.64 106 SER A N 1
ATOM 791 C CA A SER A 1 106 ? 9.525 19.068 -0.051 0.50 46.03 106 SER A CA 1
ATOM 792 C CA B SER A 1 106 ? 9.547 19.087 -0.044 0.50 51.98 106 SER A CA 1
ATOM 793 C C . SER A 1 106 ? 9.826 19.877 -1.330 1.00 56.61 106 SER A C 1
ATOM 794 O O . SER A 1 106 ? 10.849 20.534 -1.424 1.00 56.10 106 SER A O 1
ATOM 799 N N . GLN A 1 107 ? 8.883 19.859 -2.290 1.00 55.69 107 GLN A N 1
ATOM 800 C CA . GLN A 1 107 ? 8.962 20.699 -3.520 1.00 59.97 107 GLN A CA 1
ATOM 801 C C . GLN A 1 107 ? 8.793 22.174 -3.153 1.00 62.53 107 GLN A C 1
ATOM 802 O O . GLN A 1 107 ? 9.364 23.049 -3.791 1.00 58.25 107 GLN A O 1
ATOM 808 N N . ASP A 1 108 ? 7.936 22.418 -2.166 1.00 57.45 108 ASP A N 1
ATOM 809 C CA . ASP A 1 108 ? 7.554 23.774 -1.768 1.00 60.70 108 ASP A CA 1
ATOM 810 C C . ASP A 1 108 ? 7.534 23.902 -0.239 1.00 54.06 108 ASP A C 1
ATOM 811 O O . ASP A 1 108 ? 6.475 23.771 0.385 1.00 55.43 108 ASP A O 1
ATOM 816 N N . PRO A 1 109 ? 8.698 24.195 0.371 1.00 54.71 109 PRO A N 1
ATOM 817 C CA . PRO A 1 109 ? 8.795 24.266 1.830 1.00 58.24 109 PRO A CA 1
ATOM 818 C C . PRO A 1 109 ? 7.782 25.207 2.520 1.00 52.31 109 PRO A C 1
ATOM 819 O O . PRO A 1 109 ? 7.326 24.909 3.621 1.00 62.07 109 PRO A O 1
ATOM 823 N N . SER A 1 110 ? 7.409 26.297 1.872 1.00 55.01 110 SER A N 1
ATOM 824 C CA . SER A 1 110 ? 6.376 27.200 2.430 1.00 59.19 110 SER A CA 1
ATOM 825 C C . SER A 1 110 ? 5.056 26.509 2.891 1.00 65.56 110 SER A C 1
ATOM 826 O O . SER A 1 110 ? 4.340 27.109 3.682 1.00 61.21 110 SER A O 1
ATOM 829 N N . GLN A 1 111 ? 4.735 25.330 2.316 1.00 56.44 111 GLN A N 1
ATOM 830 C CA . GLN A 1 111 ? 3.613 24.389 2.719 1.00 60.09 111 GLN A CA 1
ATOM 831 C C . GLN A 1 111 ? 3.791 23.770 4.160 1.00 54.96 111 GLN A C 1
ATOM 832 O O . GLN A 1 111 ? 2.845 23.371 4.908 1.00 61.89 111 GLN A O 1
ATOM 838 N N . LEU A 1 112 ? 5.054 23.675 4.551 1.00 54.09 112 LEU A N 1
ATOM 839 C CA . LEU A 1 112 ? 5.443 23.157 5.858 1.00 52.26 112 LEU A CA 1
ATOM 840 C C . LEU A 1 112 ? 4.979 24.017 7.043 1.00 56.13 112 LEU A C 1
ATOM 841 O O . LEU A 1 112 ? 4.798 23.502 8.147 1.00 53.65 112 LEU A O 1
ATOM 846 N N . ASN A 1 113 ? 4.812 25.317 6.824 1.00 63.84 113 ASN A N 1
ATOM 847 C CA . ASN A 1 113 ? 4.376 26.224 7.896 1.00 70.89 113 ASN A CA 1
ATOM 848 C C . ASN A 1 113 ? 2.963 25.935 8.430 1.00 69.84 113 ASN A C 1
ATOM 849 O O . ASN A 1 113 ? 2.689 26.160 9.610 1.00 65.13 113 ASN A O 1
ATOM 854 N N . ASN A 1 114 ? 2.090 25.405 7.570 1.00 66.36 114 ASN A N 1
ATOM 855 C CA . ASN A 1 114 ? 0.758 24.947 7.995 1.00 63.77 114 ASN A CA 1
ATOM 856 C C . ASN A 1 114 ? 0.782 23.663 8.836 1.00 60.41 114 ASN A C 1
ATOM 857 O O . ASN A 1 114 ? -0.165 23.379 9.562 1.00 66.66 114 ASN A O 1
ATOM 862 N N . ILE A 1 115 ? 1.859 22.887 8.729 1.00 53.31 115 ILE A N 1
ATOM 863 C CA . ILE A 1 115 ? 1.952 21.587 9.377 1.00 52.97 115 ILE A CA 1
ATOM 864 C C . ILE A 1 115 ? 2.622 21.633 10.752 1.00 53.57 115 ILE A C 1
ATOM 865 O O . ILE A 1 115 ? 2.251 20.886 11.651 1.00 50.90 115 ILE A O 1
ATOM 870 N N . PHE A 1 116 ? 3.587 22.528 10.920 1.00 51.40 116 PHE A N 1
ATOM 871 C CA . PHE A 1 116 ? 4.370 22.590 12.154 1.00 56.07 116 PHE A CA 1
ATOM 872 C C . PHE A 1 116 ? 4.050 23.801 13.011 1.00 53.05 116 PHE A C 1
ATOM 873 O O . PHE A 1 116 ? 3.749 24.877 12.485 1.00 55.26 116 PHE A O 1
ATOM 881 N N . ALA A 1 117 ? 4.127 23.618 14.328 1.00 61.01 117 ALA A N 1
ATOM 882 C CA . ALA A 1 117 ? 3.778 24.669 15.280 1.00 65.75 117 ALA A CA 1
ATOM 883 C C . ALA A 1 117 ? 4.794 25.814 15.273 1.00 68.62 117 ALA A C 1
ATOM 884 O O . ALA A 1 117 ? 4.436 26.952 15.543 1.00 70.62 117 ALA A O 1
ATOM 886 N N . SER A 1 118 ? 6.052 25.514 14.956 1.00 69.82 118 SER A N 1
ATOM 887 C CA . SER A 1 118 ? 7.101 26.534 14.892 1.00 77.03 118 SER A CA 1
ATOM 888 C C . SER A 1 118 ? 7.529 26.785 13.453 1.00 73.66 118 SER A C 1
ATOM 889 O O . SER A 1 118 ? 7.560 25.864 12.644 1.00 73.59 118 SER A O 1
ATOM 892 N N . ASN A 1 119 ? 7.850 28.030 13.135 1.00 82.89 119 ASN A N 1
ATOM 893 C CA . ASN A 1 119 ? 8.601 28.343 11.912 1.00 85.16 119 ASN A CA 1
ATOM 894 C C . ASN A 1 119 ? 10.052 27.901 12.071 1.00 78.83 119 ASN A C 1
ATOM 895 O O . ASN A 1 119 ? 10.734 27.620 11.088 1.00 72.50 119 ASN A O 1
ATOM 900 N N . ASN A 1 120 ? 10.505 27.847 13.322 1.00 74.81 120 ASN A N 1
ATOM 901 C CA . ASN A 1 120 ? 11.878 27.493 13.654 1.00 72.52 120 ASN A CA 1
ATOM 902 C C . ASN A 1 120 ? 12.238 26.085 13.211 1.00 71.53 120 ASN A C 1
ATOM 903 O O . ASN A 1 120 ? 11.647 25.103 13.668 1.00 73.60 120 ASN A O 1
ATOM 908 N N . LYS A 1 121 ? 13.206 26.001 12.309 1.00 68.63 121 LYS A N 1
ATOM 909 C CA . LYS A 1 121 ? 13.743 24.736 11.876 1.00 67.31 121 LYS A CA 1
ATOM 910 C C . LYS A 1 121 ? 15.250 24.783 11.965 1.00 62.87 121 LYS A C 1
ATOM 911 O O . LYS A 1 121 ? 15.853 25.849 11.874 1.00 63.51 121 LYS A O 1
ATOM 917 N N . VAL A 1 122 ? 15.847 23.617 12.158 1.00 53.76 122 VAL A N 1
ATOM 918 C CA . VAL A 1 122 ? 17.287 23.475 12.142 1.00 56.60 122 VAL A CA 1
ATOM 919 C C . VAL A 1 122 ? 17.657 22.310 11.24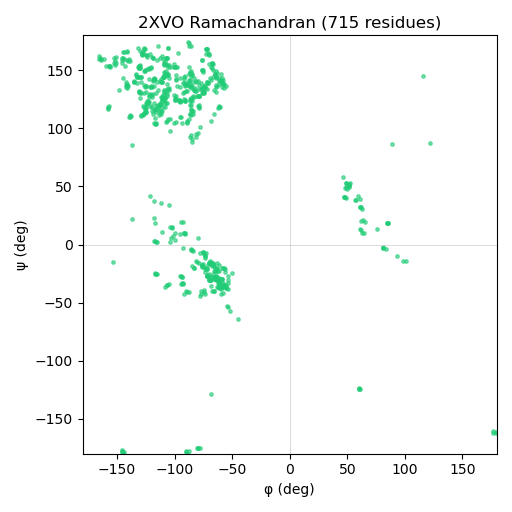0 1.00 55.44 122 VAL A C 1
ATOM 920 O O . VAL A 1 122 ? 16.870 21.358 11.083 1.00 53.26 122 VAL A O 1
ATOM 924 N N . SER A 1 123 ? 18.855 22.379 10.663 1.00 49.30 123 SER A N 1
ATOM 925 C CA . SER A 1 123 ? 19.431 21.262 9.939 1.00 49.83 123 SER A CA 1
ATOM 926 C C . SER A 1 123 ? 20.077 20.282 10.916 1.00 50.09 123 SER A C 1
ATOM 927 O O . SER A 1 123 ? 20.814 20.677 11.816 1.00 50.46 123 SER A O 1
ATOM 930 N N . VAL A 1 124 ? 19.781 19.002 10.742 1.00 46.17 124 VAL A N 1
ATOM 931 C CA . VAL A 1 124 ? 20.340 17.953 11.555 1.00 44.53 124 VAL A CA 1
ATOM 932 C C . VAL A 1 124 ? 20.990 16.938 10.621 1.00 48.79 124 VAL A C 1
ATOM 933 O O . VAL A 1 124 ? 20.428 16.578 9.583 1.00 48.21 124 VAL A O 1
ATOM 937 N N . SER A 1 125 ? 22.193 16.502 10.970 1.00 45.89 125 SER A N 1
ATOM 938 C CA . SER A 1 125 ? 22.902 15.556 10.147 1.00 45.19 125 SER A CA 1
ATOM 939 C C . SER A 1 125 ? 22.073 14.300 9.999 1.00 44.05 125 SER A C 1
ATOM 940 O O . SER A 1 125 ? 21.471 13.820 10.951 1.00 39.94 125 SER A O 1
ATOM 943 N N . GLU A 1 126 ? 22.081 13.753 8.799 1.00 45.03 126 GLU A N 1
ATOM 944 C CA . GLU A 1 126 ? 21.369 12.532 8.551 1.00 48.83 126 GLU A CA 1
ATOM 945 C C . GLU A 1 126 ? 21.918 11.399 9.417 1.00 46.95 126 GLU A C 1
ATOM 946 O O . GLU A 1 126 ? 21.171 10.501 9.807 1.00 47.18 126 GLU A O 1
ATOM 952 N N . LYS A 1 127 ? 23.204 11.471 9.763 1.00 45.12 127 LYS A N 1
ATOM 953 C CA . LYS A 1 127 ? 23.812 10.462 10.621 1.00 49.42 127 LYS A CA 1
ATOM 954 C C . LYS A 1 127 ? 23.308 10.472 12.070 1.00 47.29 127 LYS A C 1
ATOM 955 O O . LYS A 1 127 ? 23.538 9.517 12.800 1.00 50.33 127 LYS A O 1
ATOM 961 N N . ALA A 1 128 ? 22.630 11.545 12.484 1.00 43.59 128 ALA A N 1
ATOM 962 C CA . ALA A 1 128 ? 22.080 11.652 13.832 1.00 44.91 128 ALA A CA 1
ATOM 963 C C . ALA A 1 128 ? 20.894 10.726 14.088 1.00 44.12 128 ALA A C 1
ATOM 964 O O . ALA A 1 128 ? 20.618 10.356 15.230 1.00 44.52 128 ALA A O 1
ATOM 966 N N . PHE A 1 129 ? 20.181 10.389 13.024 1.00 43.03 129 PHE A N 1
ATOM 967 C CA . PHE A 1 129 ? 18.965 9.607 13.127 1.00 42.02 129 PHE A CA 1
ATOM 968 C C . PHE A 1 129 ? 19.264 8.131 13.090 1.00 41.38 129 PHE A C 1
ATOM 969 O O . PHE A 1 129 ? 20.199 7.714 12.417 1.00 42.56 129 PHE A O 1
ATOM 977 N N . ALA A 1 130 ? 18.479 7.334 13.807 1.00 41.33 130 ALA A N 1
ATOM 978 C CA . ALA A 1 130 ? 18.422 5.903 13.517 1.00 42.41 130 ALA A CA 1
ATOM 979 C C . ALA A 1 130 ? 17.435 5.747 12.359 1.00 42.24 130 ALA A C 1
ATOM 980 O O . ALA A 1 130 ? 16.475 6.518 12.274 1.00 38.47 130 ALA A O 1
ATOM 982 N N . ILE A 1 131 ? 17.698 4.819 11.443 1.00 45.08 131 ILE A N 1
ATOM 983 C CA . ILE A 1 131 ? 16.776 4.569 10.330 1.00 46.15 131 ILE A CA 1
ATOM 984 C C . ILE A 1 131 ? 16.451 3.104 10.345 1.00 40.78 131 ILE A C 1
ATOM 985 O O . ILE A 1 131 ? 17.341 2.273 10.198 1.00 44.92 131 ILE A O 1
ATOM 990 N N . LEU A 1 132 ? 15.180 2.787 10.577 1.00 43.56 132 LEU A N 1
ATOM 991 C CA . LEU A 1 132 ? 14.719 1.411 10.652 1.00 45.75 132 LEU A CA 1
ATOM 992 C C . LEU A 1 132 ? 14.262 0.982 9.275 1.00 50.03 132 LEU A C 1
ATOM 993 O O . LEU A 1 132 ? 13.650 1.775 8.538 1.00 44.91 132 LEU A O 1
ATOM 998 N N . ASN A 1 133 ? 14.505 -0.280 8.948 1.00 52.61 133 ASN A N 1
ATOM 999 C CA . ASN A 1 133 ? 14.129 -0.850 7.652 1.00 56.53 133 ASN A CA 1
ATOM 1000 C C . ASN A 1 133 ? 14.624 0.008 6.513 1.00 59.25 133 ASN A C 1
ATOM 1001 O O . ASN A 1 133 ? 13.857 0.358 5.615 1.00 59.20 133 ASN A O 1
ATOM 1006 N N . ARG A 1 134 ? 15.901 0.370 6.561 1.00 60.32 134 ARG A N 1
ATOM 1007 C CA . ARG A 1 134 ? 16.508 1.179 5.504 1.00 62.96 134 ARG A CA 1
ATOM 1008 C C . ARG A 1 134 ? 16.322 0.507 4.165 1.00 67.88 134 ARG A C 1
ATOM 1009 O O . ARG A 1 134 ? 16.549 -0.691 4.072 1.00 62.89 134 ARG A O 1
ATOM 1017 N N . LYS A 1 135 ? 15.964 1.287 3.143 1.00 62.02 135 LYS A N 1
ATOM 1018 C CA . LYS A 1 135 ? 15.850 0.768 1.779 1.00 66.47 135 LYS A CA 1
ATOM 1019 C C . LYS A 1 135 ? 15.972 1.889 0.757 1.00 63.33 135 LYS A C 1
ATOM 1020 O O . LYS A 1 135 ? 15.166 2.824 0.762 1.00 60.20 135 LYS A O 1
ATOM 1026 N N . LYS A 1 136 ? 17.000 1.798 -0.089 1.00 70.41 136 LYS A N 1
ATOM 1027 C CA . LYS A 1 136 ? 17.213 2.726 -1.196 1.00 74.85 136 LYS A CA 1
ATOM 1028 C C . LYS A 1 136 ? 17.112 4.154 -0.697 1.00 73.28 136 LYS A C 1
ATOM 1029 O O . LYS A 1 136 ? 16.367 4.969 -1.237 1.00 78.06 136 LYS A O 1
ATOM 1035 N N . GLU A 1 137 ? 17.877 4.420 0.357 1.00 75.11 137 GLU A N 1
ATOM 1036 C CA . GLU A 1 137 ? 17.778 5.650 1.122 1.00 73.57 137 GLU A CA 1
ATOM 1037 C C . GLU A 1 137 ? 18.872 6.639 0.725 1.00 77.06 137 GLU A C 1
ATOM 1038 O O . GLU A 1 137 ? 18.975 7.723 1.299 1.00 70.41 137 GLU A O 1
ATOM 1044 N N . GLY A 1 138 ? 19.661 6.270 -0.281 1.00 76.60 138 GLY A N 1
ATOM 1045 C CA . GLY A 1 138 ? 20.720 7.119 -0.792 1.00 79.41 138 GLY A CA 1
ATOM 1046 C C . GLY A 1 138 ? 20.225 8.428 -1.387 1.00 82.16 138 GLY A C 1
ATOM 1047 O O . GLY A 1 138 ? 20.995 9.374 -1.509 1.00 87.31 138 GLY A O 1
ATOM 1048 N N . ALA A 1 139 ? 18.951 8.480 -1.780 1.00 75.63 139 ALA A N 1
ATOM 1049 C CA . ALA A 1 139 ? 18.339 9.696 -2.311 1.00 72.20 139 ALA A CA 1
ATOM 1050 C C . ALA A 1 139 ? 18.240 10.815 -1.267 1.00 62.07 139 ALA A C 1
ATOM 1051 O O . ALA A 1 139 ? 18.304 11.992 -1.613 1.00 66.76 139 ALA A O 1
ATOM 1053 N N . VAL A 1 140 ? 18.107 10.454 0.000 1.00 57.83 140 VAL A N 1
ATOM 1054 C CA . VAL A 1 140 ? 17.931 11.444 1.067 1.00 55.61 140 VAL A CA 1
ATOM 1055 C C . VAL A 1 140 ? 19.170 12.334 1.175 1.00 58.27 140 VAL A C 1
ATOM 1056 O O . VAL A 1 140 ? 20.292 11.885 0.972 1.00 57.71 140 VAL A O 1
ATOM 1060 N N . SER A 1 141 ? 18.958 13.606 1.482 1.00 60.97 141 SER A N 1
ATOM 1061 C CA . SER A 1 141 ? 20.056 14.551 1.613 1.00 60.65 141 SER A CA 1
ATOM 1062 C C . SER A 1 141 ? 20.886 14.229 2.874 1.00 56.52 141 SER A C 1
ATOM 1063 O O . SER A 1 141 ? 20.441 13.489 3.755 1.00 51.25 141 SER A O 1
ATOM 1066 N N . SER A 1 142 ? 22.093 14.791 2.942 1.00 54.17 142 SER A N 1
ATOM 1067 C CA . SER A 1 142 ? 23.017 14.538 4.057 1.00 58.39 142 SER A CA 1
ATOM 1068 C C . SER A 1 142 ? 22.633 15.284 5.340 1.00 55.03 142 SER A C 1
ATOM 1069 O O . SER A 1 142 ? 23.122 14.952 6.421 1.00 53.89 142 SER A O 1
ATOM 1072 N N . THR A 1 143 ? 21.792 16.306 5.212 1.00 50.55 143 THR A N 1
ATOM 1073 C CA . THR A 1 143 ? 21.157 16.933 6.355 1.00 51.43 143 THR A CA 1
ATOM 1074 C C . THR A 1 143 ? 19.637 16.931 6.158 1.00 51.23 143 THR A C 1
ATOM 1075 O O . THR A 1 143 ? 19.145 17.016 5.027 1.00 50.86 143 THR A O 1
ATOM 1079 N N . ILE A 1 144 ? 18.925 16.866 7.279 1.00 48.77 144 ILE A N 1
ATOM 1080 C CA . ILE A 1 144 ? 17.468 16.801 7.322 1.00 47.19 144 ILE A CA 1
ATOM 1081 C C . ILE A 1 144 ? 16.967 18.017 8.080 1.00 45.87 144 ILE A C 1
ATOM 1082 O O . ILE A 1 144 ? 17.515 18.386 9.120 1.00 48.63 144 ILE A O 1
ATOM 1087 N N . ASN A 1 145 ? 15.942 18.657 7.548 1.00 45.15 145 ASN A N 1
ATOM 1088 C CA . ASN A 1 145 ? 15.297 19.761 8.246 1.00 48.09 145 ASN A CA 1
ATOM 1089 C C . ASN A 1 145 ? 14.362 19.260 9.305 1.00 47.71 145 ASN A C 1
ATOM 1090 O O . ASN A 1 145 ? 13.507 18.402 9.043 1.00 46.43 145 ASN A O 1
ATOM 1095 N N . VAL A 1 146 ? 14.551 19.774 10.515 1.00 49.60 146 VAL A N 1
ATOM 1096 C CA . VAL A 1 146 ? 13.747 19.391 11.650 1.00 48.34 146 VAL A CA 1
ATOM 1097 C C . VAL A 1 146 ? 13.105 20.636 12.244 1.00 52.08 146 VAL A C 1
ATOM 1098 O O . VAL A 1 146 ? 13.807 21.590 12.630 1.00 49.78 146 VAL A O 1
ATOM 1102 N N . TYR A 1 147 ? 11.779 20.619 12.331 1.00 48.97 147 TYR A N 1
ATOM 1103 C CA . TYR A 1 147 ? 11.004 21.731 12.889 1.00 52.99 147 TYR A CA 1
ATOM 1104 C C . TYR A 1 147 ? 10.832 21.559 14.401 1.00 54.87 147 TYR A C 1
ATOM 1105 O O . TYR A 1 147 ? 10.066 20.715 14.874 1.00 59.47 147 TYR A O 1
ATOM 1114 N N . ILE A 1 148 ? 11.584 22.353 15.151 1.00 54.31 148 ILE A N 1
ATOM 1115 C CA . ILE A 1 148 ? 11.678 22.200 16.593 1.00 54.56 148 ILE A CA 1
ATOM 1116 C C . ILE A 1 148 ? 11.561 23.593 17.197 1.00 55.92 148 ILE A C 1
ATOM 1117 O O . ILE A 1 148 ? 12.097 24.545 16.629 1.00 58.96 148 ILE A O 1
ATOM 1122 N N . THR A 1 149 ? 10.836 23.736 18.308 1.00 55.54 149 THR A N 1
ATOM 1123 C CA . THR A 1 149 ? 10.685 25.057 18.917 1.00 59.70 149 THR A CA 1
ATOM 1124 C C . THR A 1 149 ? 11.999 25.449 19.576 1.00 59.07 149 THR A C 1
ATOM 1125 O O . THR A 1 149 ? 12.897 24.620 19.736 1.00 52.27 149 THR A O 1
ATOM 1129 N N . GLN A 1 150 ? 12.094 26.708 19.966 1.00 64.90 150 GLN A N 1
ATOM 1130 C CA . GLN A 1 150 ? 13.307 27.240 20.575 1.00 71.06 150 GLN A CA 1
ATOM 1131 C C . GLN A 1 150 ? 13.366 27.004 22.091 1.00 75.93 150 GLN A C 1
ATOM 1132 O O . GLN A 1 150 ? 14.361 27.336 22.737 1.00 79.55 150 GLN A O 1
ATOM 1138 N N . ASN A 1 151 ? 12.290 26.459 22.642 1.00 73.89 151 ASN A N 1
ATOM 1139 C CA . ASN A 1 151 ? 12.120 26.308 24.071 1.00 74.69 151 ASN A CA 1
ATOM 1140 C C . ASN A 1 151 ? 12.243 24.830 24.431 1.00 67.95 151 ASN A C 1
ATOM 1141 O O . ASN A 1 151 ? 11.453 24.010 23.959 1.00 59.98 151 ASN A O 1
ATOM 1146 N N . THR A 1 152 ? 13.238 24.501 25.255 1.00 49.76 152 THR A N 1
ATOM 1147 C CA . THR A 1 152 ? 13.459 23.147 25.721 1.00 49.47 152 THR A CA 1
ATOM 1148 C C . THR A 1 152 ? 12.300 22.721 26.616 1.00 48.45 152 THR A C 1
ATOM 1149 O O . THR A 1 152 ? 11.605 23.554 27.195 1.00 49.56 152 THR A O 1
ATOM 1153 N N . TYR A 1 153 ? 12.085 21.415 26.703 1.00 50.10 153 TYR A N 1
ATOM 1154 C CA . TYR A 1 153 ? 11.154 20.857 27.662 1.00 50.39 153 TYR A CA 1
ATOM 1155 C C . TYR A 1 153 ? 11.943 20.102 28.728 1.00 50.32 153 TYR A C 1
ATOM 1156 O O . TYR A 1 153 ? 12.724 19.201 28.412 1.00 47.75 153 TYR A O 1
ATOM 1165 N N . THR A 1 154 ? 11.710 20.472 29.988 1.00 50.05 154 THR A N 1
ATOM 1166 C CA . THR A 1 154 ? 12.446 19.936 31.136 1.00 50.82 154 THR A CA 1
ATOM 1167 C C . THR A 1 154 ? 11.536 19.157 32.107 1.00 53.85 154 THR A C 1
ATOM 1168 O O . THR A 1 154 ? 11.996 18.685 33.140 1.00 54.84 154 THR A O 1
ATOM 1172 N N . GLY A 1 155 ? 10.256 19.011 31.774 1.00 57.23 155 GLY A N 1
ATOM 1173 C CA . GLY A 1 155 ? 9.322 18.228 32.600 1.00 59.43 155 GLY A CA 1
ATOM 1174 C C . GLY A 1 155 ? 9.465 16.734 32.345 1.00 57.85 155 GLY A C 1
ATOM 1175 O O . GLY A 1 155 ? 10.341 16.304 31.592 1.00 52.13 155 GLY A O 1
ATOM 1176 N N . ASN A 1 156 ? 8.594 15.945 32.967 1.00 60.00 156 ASN A N 1
ATOM 1177 C CA . ASN A 1 156 ? 8.553 14.501 32.751 1.00 62.54 156 ASN A CA 1
ATOM 1178 C C . ASN A 1 156 ? 7.915 14.169 31.403 1.00 60.78 156 ASN A C 1
ATOM 1179 O O . ASN A 1 156 ? 7.056 14.894 30.913 1.00 59.11 156 ASN A O 1
ATOM 1184 N N . THR A 1 157 ? 8.364 13.075 30.804 1.00 55.79 157 THR A N 1
ATOM 1185 C CA . THR A 1 157 ? 7.862 12.621 29.521 1.00 53.62 157 THR A CA 1
ATOM 1186 C C . THR A 1 157 ? 7.306 11.211 29.678 1.00 53.74 157 THR A C 1
ATOM 1187 O O . THR A 1 157 ? 7.580 10.534 30.665 1.00 57.87 157 THR A O 1
ATOM 1191 N N . LYS A 1 158 ? 6.522 10.784 28.696 1.00 53.58 158 LYS A N 1
ATOM 1192 C CA . LYS A 1 158 ? 5.992 9.430 28.631 1.00 57.97 158 LYS A CA 1
ATOM 1193 C C . LYS A 1 158 ? 5.933 8.971 27.177 1.00 52.79 158 LYS A C 1
ATOM 1194 O O . LYS A 1 158 ? 5.911 9.792 26.260 1.00 53.00 158 LYS A O 1
ATOM 1200 N N . ILE A 1 159 ? 5.873 7.659 26.977 1.00 60.11 159 ILE A N 1
ATOM 1201 C CA . ILE A 1 159 ? 5.808 7.072 25.645 1.00 63.93 159 ILE A CA 1
ATOM 1202 C C . ILE A 1 159 ? 4.353 6.914 25.227 1.00 63.13 159 ILE A C 1
ATOM 1203 O O . ILE A 1 159 ? 3.534 6.397 25.978 1.00 64.48 159 ILE A O 1
ATOM 1208 N N . GLU A 1 160 ? 4.040 7.346 24.013 1.00 62.18 160 GLU A N 1
ATOM 1209 C CA . GLU A 1 160 ? 2.694 7.252 23.495 1.00 62.42 160 GLU A CA 1
ATOM 1210 C C . GLU A 1 160 ? 2.696 6.463 22.209 1.00 61.34 160 GLU A C 1
ATOM 1211 O O . GLU A 1 160 ? 3.682 6.477 21.474 1.00 57.47 160 GLU A O 1
ATOM 1217 N N . LYS A 1 161 ? 1.576 5.805 21.919 1.00 65.19 161 LYS A N 1
ATOM 1218 C CA . LYS A 1 161 ? 1.403 5.078 20.668 1.00 64.56 161 LYS A CA 1
ATOM 1219 C C . LYS A 1 161 ? 0.408 5.825 19.753 1.00 61.50 161 LYS A C 1
ATOM 1220 O O . LYS A 1 161 ? -0.393 6.638 20.209 1.00 55.12 161 LYS A O 1
ATOM 1226 N N . ILE A 1 162 ? 0.485 5.573 18.456 1.00 55.05 162 ILE A N 1
ATOM 1227 C CA . ILE A 1 162 ? -0.462 6.169 17.508 1.00 57.77 162 ILE A CA 1
ATOM 1228 C C . ILE A 1 162 ? -1.726 5.330 17.395 1.00 61.72 162 ILE A C 1
ATOM 1229 O O . ILE A 1 162 ? -1.783 4.205 17.907 1.00 56.30 162 ILE A O 1
ATOM 1234 N N . GLN A 1 163 ? -2.731 5.882 16.714 1.00 68.44 163 GLN A N 1
ATOM 1235 C CA . GLN A 1 163 ? -4.069 5.290 16.654 1.00 72.23 163 GLN A CA 1
ATOM 1236 C C . GLN A 1 163 ? -4.180 4.503 15.382 1.00 65.61 163 GLN A C 1
ATOM 1237 O O . GLN A 1 163 ? -3.395 4.696 14.448 1.00 54.27 163 GLN A O 1
ATOM 1243 N N . GLN A 1 164 ? -5.210 3.666 15.336 1.00 68.95 164 GLN A N 1
ATOM 1244 C CA . GLN A 1 164 ? -5.363 2.654 14.309 1.00 75.65 164 GLN A CA 1
ATOM 1245 C C . GLN A 1 164 ? -5.333 3.152 12.873 1.00 71.15 164 GLN A C 1
ATOM 1246 O O . GLN A 1 164 ? -4.874 2.436 11.992 1.00 94.85 164 GLN A O 1
ATOM 1252 N N . ASN A 1 165 ? -5.859 4.339 12.615 1.00 66.17 165 ASN A N 1
ATOM 1253 C CA . ASN A 1 165 ? -6.010 4.809 11.228 1.00 64.32 165 ASN A CA 1
ATOM 1254 C C . ASN A 1 165 ? -5.267 6.110 11.024 1.00 54.76 165 ASN A C 1
ATOM 1255 O O . ASN A 1 165 ? -5.773 7.029 10.399 1.00 58.47 165 ASN A O 1
ATOM 1260 N N . THR A 1 166 ? -4.071 6.169 11.595 1.00 51.05 166 THR A N 1
ATOM 1261 C CA . THR A 1 166 ? -3.234 7.377 11.557 1.00 47.40 166 THR A CA 1
ATOM 1262 C C . THR A 1 166 ? -2.630 7.541 10.188 1.00 44.62 166 THR A C 1
ATOM 1263 O O . THR A 1 166 ? -2.552 8.653 9.675 1.00 45.47 166 THR A O 1
ATOM 1267 N N . ILE A 1 167 ? -2.221 6.423 9.591 1.00 42.50 167 ILE A N 1
ATOM 1268 C CA . ILE A 1 167 ? -1.658 6.431 8.238 1.00 45.18 167 ILE A CA 1
ATOM 1269 C C . ILE A 1 167 ? -2.678 5.823 7.274 1.00 45.46 167 ILE A C 1
ATOM 1270 O O . ILE A 1 167 ? -3.264 4.786 7.568 1.00 41.87 167 ILE A O 1
ATOM 1275 N N . ILE A 1 168 ? -2.914 6.523 6.161 1.00 43.38 168 ILE A N 1
ATOM 1276 C CA . ILE A 1 168 ? -3.827 6.085 5.116 1.00 42.24 168 ILE A CA 1
ATOM 1277 C C . ILE A 1 168 ? -3.089 6.192 3.788 1.00 40.86 168 ILE A C 1
ATOM 1278 O O . ILE A 1 168 ? -2.489 7.220 3.494 1.00 43.18 168 ILE A O 1
ATOM 1283 N N . ILE A 1 169 ? -3.058 5.097 3.033 1.00 40.29 169 ILE A N 1
ATOM 1284 C CA . ILE A 1 169 ? -2.349 5.053 1.754 1.00 39.67 169 ILE A CA 1
ATOM 1285 C C . ILE A 1 169 ? -3.402 4.877 0.665 1.00 42.48 169 ILE A C 1
ATOM 1286 O O . ILE A 1 169 ? -4.042 3.825 0.585 1.00 37.57 169 ILE A O 1
ATOM 1291 N N . GLU A 1 170 ? -3.597 5.919 -0.150 1.00 45.28 170 GLU A N 1
ATOM 1292 C CA . GLU A 1 170 ? -4.734 5.988 -1.078 1.00 46.14 170 GLU A CA 1
ATOM 1293 C C . GLU A 1 170 ? -4.215 5.879 -2.503 1.00 44.35 170 GLU A C 1
ATOM 1294 O O . GLU A 1 170 ? -3.513 6.773 -2.965 1.00 46.87 170 GLU A O 1
ATOM 1300 N N . LYS A 1 171 ? -4.520 4.778 -3.187 1.00 46.35 171 LYS A N 1
ATOM 1301 C CA . LYS A 1 171 ? -4.191 4.692 -4.608 1.00 47.96 171 LYS A CA 1
ATOM 1302 C C . LYS A 1 171 ? -5.175 5.506 -5.439 1.00 43.94 171 LYS A C 1
ATOM 1303 O O . LYS A 1 171 ? -6.288 5.794 -4.997 1.00 42.52 171 LYS A O 1
ATOM 1309 N N . ASN A 1 172 ? -4.728 5.864 -6.639 1.00 44.32 172 ASN A N 1
ATOM 1310 C CA . ASN A 1 172 ? -5.529 6.562 -7.653 1.00 47.35 172 ASN A CA 1
ATOM 1311 C C . ASN A 1 172 ? -6.829 5.844 -8.033 1.00 47.20 172 ASN A C 1
ATOM 1312 O O . ASN A 1 172 ? -7.766 6.475 -8.498 1.00 46.99 172 ASN A O 1
ATOM 1317 N N . THR A 1 173 ? -6.874 4.537 -7.816 1.00 45.18 173 THR A N 1
ATOM 1318 C CA . THR A 1 173 ? -8.064 3.735 -8.054 1.00 45.62 173 THR A CA 1
ATOM 1319 C C . THR A 1 173 ? -9.155 3.935 -6.995 1.00 46.78 173 THR A C 1
ATOM 1320 O O . THR A 1 173 ? -10.279 3.431 -7.151 1.00 43.70 173 THR A O 1
ATOM 1324 N N . GLY A 1 174 ? -8.842 4.654 -5.919 1.00 46.76 174 GLY A N 1
ATOM 1325 C CA . GLY A 1 174 ? -9.802 4.832 -4.818 1.00 46.53 174 GLY A CA 1
ATOM 1326 C C . GLY A 1 174 ? -9.659 3.819 -3.691 1.00 46.05 174 GLY A C 1
ATOM 1327 O O . GLY A 1 174 ? -10.284 3.961 -2.623 1.00 42.86 174 GLY A O 1
ATOM 1328 N N . ILE A 1 175 ? -8.841 2.794 -3.937 1.00 43.71 175 ILE A N 1
ATOM 1329 C CA . ILE A 1 175 ? -8.650 1.683 -3.024 1.00 44.45 175 ILE A CA 1
ATOM 1330 C C . ILE A 1 175 ? -7.507 1.983 -2.088 1.00 41.82 175 ILE A C 1
ATOM 1331 O O . ILE A 1 175 ? -6.459 2.458 -2.509 1.00 44.06 175 ILE A O 1
ATOM 1336 N N . VAL A 1 176 ? -7.708 1.674 -0.816 1.00 42.48 176 VAL A N 1
ATOM 1337 C CA . VAL A 1 176 ? -6.709 1.945 0.219 1.00 45.47 176 VAL A CA 1
ATOM 1338 C C . VAL A 1 176 ? -5.917 0.647 0.509 1.00 42.63 176 VAL A C 1
ATOM 1339 O O . VAL A 1 176 ? -6.454 -0.448 0.379 1.00 41.36 176 VAL A O 1
ATOM 1343 N N . PHE A 1 177 ? -4.639 0.772 0.829 1.00 40.30 177 PHE A N 1
ATOM 1344 C CA . PHE A 1 177 ? -3.836 -0.368 1.283 1.00 48.99 177 PHE A CA 1
ATOM 1345 C C . PHE A 1 177 ? -4.137 -0.640 2.747 1.00 48.68 177 PHE A C 1
ATOM 1346 O O . PHE A 1 177 ? -4.219 0.275 3.551 1.00 55.21 177 PHE A O 1
ATOM 1354 N N . LYS A 1 178 ? -4.354 -1.904 3.080 1.00 50.64 178 LYS A N 1
ATOM 1355 C CA . LYS A 1 178 ? -4.571 -2.279 4.461 1.00 55.18 178 LYS A CA 1
ATOM 1356 C C . LYS A 1 178 ? -3.265 -2.177 5.197 1.00 52.47 178 LYS A C 1
ATOM 1357 O O . LYS A 1 178 ? -2.238 -2.653 4.718 1.00 46.70 178 LYS A O 1
ATOM 1363 N N . ILE A 1 179 ? -3.321 -1.563 6.366 1.00 51.07 179 ILE A N 1
ATOM 1364 C CA . ILE A 1 179 ? -2.225 -1.579 7.291 1.00 49.51 179 ILE A CA 1
ATOM 1365 C C . ILE A 1 179 ? -2.701 -2.303 8.541 1.00 48.60 179 ILE A C 1
ATOM 1366 O O . ILE A 1 179 ? -3.549 -1.803 9.261 1.00 49.13 179 ILE A O 1
ATOM 1371 N N . PRO A 1 180 ? -2.130 -3.472 8.827 1.00 53.04 180 PRO A N 1
ATOM 1372 C CA . PRO A 1 180 ? -2.457 -4.112 10.116 1.00 54.17 180 PRO A CA 1
ATOM 1373 C C . PRO A 1 180 ? -2.121 -3.255 11.353 1.00 51.28 180 PRO A C 1
ATOM 1374 O O . PRO A 1 180 ? -1.108 -2.529 11.371 1.00 50.69 180 PRO A O 1
ATOM 1378 N N . ASN A 1 181 ? -2.977 -3.346 12.368 1.00 52.48 181 ASN A N 1
ATOM 1379 C CA . ASN A 1 181 ? -2.890 -2.512 13.571 1.00 61.19 181 ASN A CA 1
ATOM 1380 C C . ASN A 1 181 ? -1.589 -2.715 14.339 1.00 57.46 181 ASN A C 1
ATOM 1381 O O . ASN A 1 181 ? -1.006 -1.747 14.840 1.00 57.92 181 ASN A O 1
ATOM 1386 N N . ASP A 1 182 ? -1.107 -3.955 14.394 1.00 57.65 182 ASP A N 1
ATOM 1387 C CA . ASP A 1 182 ? 0.150 -4.243 15.109 1.00 61.68 182 ASP A CA 1
ATOM 1388 C C . ASP A 1 182 ? 1.361 -3.543 14.472 1.00 62.61 182 ASP A C 1
ATOM 1389 O O . ASP A 1 182 ? 2.328 -3.249 15.163 1.00 74.47 182 ASP A O 1
ATOM 1394 N N . MET A 1 183 ? 1.313 -3.271 13.167 1.00 59.01 183 MET A N 1
ATOM 1395 C CA . MET A 1 183 ? 2.423 -2.624 12.490 1.00 55.86 183 MET A CA 1
ATOM 1396 C C . MET A 1 183 ? 2.668 -1.200 12.925 1.00 53.29 183 MET A C 1
ATOM 1397 O O . MET A 1 183 ? 3.783 -0.695 12.782 1.00 51.68 183 MET A O 1
ATOM 1402 N N . LEU A 1 184 ? 1.617 -0.554 13.411 1.00 47.91 184 LEU A N 1
ATOM 1403 C CA . LEU A 1 184 ? 1.705 0.798 13.903 1.00 45.53 184 LEU A CA 1
ATOM 1404 C C . LEU A 1 184 ? 2.514 0.943 15.194 1.00 48.59 184 LEU A C 1
ATOM 1405 O O . LEU A 1 184 ? 2.918 2.046 15.544 1.00 44.24 184 LEU A O 1
ATOM 1410 N N . ASN A 1 185 ? 2.735 -0.160 15.893 1.00 45.91 185 ASN A N 1
ATOM 1411 C CA . ASN A 1 185 ? 3.520 -0.150 17.135 1.00 50.87 185 ASN A CA 1
ATOM 1412 C C . ASN A 1 185 ? 4.958 0.362 16.983 1.00 50.91 185 ASN A C 1
ATOM 1413 O O . ASN A 1 185 ? 5.565 0.811 17.951 1.00 54.89 185 ASN A O 1
ATOM 1418 N N . ILE A 1 186 ? 5.473 0.340 15.758 1.00 53.53 186 ILE A N 1
ATOM 1419 C CA . ILE A 1 186 ? 6.786 0.912 15.430 1.00 56.14 186 ILE A CA 1
ATOM 1420 C C . ILE A 1 186 ? 6.834 2.440 15.559 1.00 54.29 186 ILE A C 1
ATOM 1421 O O . ILE A 1 186 ? 7.924 3.024 15.608 1.00 58.17 186 ILE A O 1
ATOM 1426 N N . PHE A 1 187 ? 5.679 3.105 15.570 1.00 49.66 187 PHE A N 1
ATOM 1427 C CA . PHE A 1 187 ? 5.662 4.574 15.651 1.00 46.82 187 PHE A CA 1
ATOM 1428 C C . PHE A 1 187 ? 5.553 5.181 17.067 1.00 55.87 187 PHE A C 1
ATOM 1429 O O . PHE A 1 187 ? 5.207 6.359 17.204 1.00 63.16 187 PHE A O 1
ATOM 1437 N N . ARG A 1 188 ? 5.869 4.415 18.110 1.00 49.89 188 ARG A N 1
ATOM 1438 C CA . ARG A 1 188 ? 5.804 4.966 19.473 1.00 51.25 188 ARG A CA 1
ATOM 1439 C C . ARG A 1 188 ? 6.829 6.097 19.670 1.00 50.99 188 ARG A C 1
ATOM 1440 O O . ARG A 1 188 ? 7.879 6.132 19.013 1.00 46.57 188 ARG A O 1
ATOM 1448 N N . TYR A 1 189 ? 6.468 7.077 20.495 1.00 45.93 189 TYR A N 1
ATOM 1449 C CA . TYR A 1 189 ? 7.225 8.338 20.611 1.00 44.02 189 TYR A CA 1
ATOM 1450 C C . TYR A 1 189 ? 7.058 8.898 22.018 1.00 44.17 189 TYR A C 1
ATOM 1451 O O . TYR A 1 189 ? 6.120 8.564 22.728 1.00 45.65 189 TYR A O 1
ATOM 1460 N N . SER A 1 190 ? 7.955 9.790 22.385 1.00 41.08 190 SER A N 1
ATOM 1461 C CA . SER A 1 190 ? 7.915 10.450 23.664 1.00 43.13 190 SER A CA 1
ATOM 1462 C C . SER A 1 190 ? 7.132 11.742 23.565 1.00 41.38 190 SER A C 1
ATOM 1463 O O . SER A 1 190 ? 7.248 12.486 22.587 1.00 46.40 190 SER A O 1
ATOM 1466 N N . THR A 1 191 ? 6.329 12.004 24.582 1.00 46.67 191 THR A N 1
ATOM 1467 C CA . THR A 1 191 ? 5.485 13.196 24.610 1.00 47.82 191 THR A CA 1
ATOM 1468 C C . THR A 1 191 ? 5.380 13.713 26.044 1.00 54.23 191 THR A C 1
ATOM 1469 O O . THR A 1 191 ? 5.994 13.144 26.954 1.00 53.63 191 THR A O 1
ATOM 1473 N N . THR A 1 192 ? 4.629 14.791 26.249 1.00 53.88 192 THR A N 1
ATOM 1474 C CA . THR A 1 192 ? 4.424 15.331 27.596 1.00 62.46 192 THR A CA 1
ATOM 1475 C C . THR A 1 192 ? 3.391 14.505 28.374 1.00 65.95 192 THR A C 1
ATOM 1476 O O . THR A 1 192 ? 2.398 14.001 27.841 1.00 62.88 192 THR A O 1
ATOM 1481 N N . VAL B 1 12 ? 19.094 28.714 43.253 1.00 78.83 12 VAL B N 1
ATOM 1482 C CA . VAL B 1 12 ? 20.330 28.718 42.401 1.00 77.02 12 VAL B CA 1
ATOM 1483 C C . VAL B 1 12 ? 20.308 27.637 41.314 1.00 73.56 12 VAL B C 1
ATOM 1484 O O . VAL B 1 12 ? 20.355 26.444 41.619 1.00 70.54 12 VAL B O 1
ATOM 1488 N N . GLU B 1 13 ? 20.245 28.044 40.046 1.00 75.81 13 GLU B N 1
ATOM 1489 C CA . GLU B 1 13 ? 20.356 27.069 38.958 1.00 72.64 13 GLU B CA 1
ATOM 1490 C C . GLU B 1 13 ? 21.813 26.796 38.561 1.00 64.33 13 GLU B C 1
ATOM 1491 O O . GLU B 1 13 ? 22.554 27.687 38.147 1.00 71.57 13 GLU B O 1
ATOM 1497 N N . TRP B 1 14 ? 22.188 25.534 38.698 1.00 53.56 14 TRP B N 1
ATOM 1498 C CA . TRP B 1 14 ? 23.506 25.023 38.380 1.00 50.17 14 TRP B CA 1
ATOM 1499 C C . TRP B 1 14 ? 23.783 25.091 36.868 1.00 50.85 14 TRP B C 1
ATOM 1500 O O . TRP B 1 14 ? 22.862 25.020 36.054 1.00 47.24 14 TRP B O 1
ATOM 1511 N N . VAL B 1 15 ? 25.053 25.251 36.521 1.00 47.02 15 VAL B N 1
ATOM 1512 C CA . VAL B 1 15 ? 25.484 25.383 35.143 1.00 47.95 15 VAL B CA 1
ATOM 1513 C C . VAL B 1 15 ? 26.385 24.211 34.776 1.00 43.21 15 VAL B C 1
ATOM 1514 O O . VAL B 1 15 ? 27.197 23.751 35.583 1.00 46.87 15 VAL B O 1
ATOM 1518 N N . PHE B 1 16 ? 26.239 23.740 33.544 1.00 44.40 16 PHE B N 1
ATOM 1519 C CA . PHE B 1 16 ? 27.108 22.708 32.990 1.00 40.20 16 PHE B CA 1
ATOM 1520 C C . PHE B 1 16 ? 28.372 23.353 32.428 1.00 43.59 16 PHE B C 1
ATOM 1521 O O . PHE B 1 16 ? 28.299 24.266 31.618 1.00 47.03 16 PHE B O 1
ATOM 1529 N N . ILE B 1 17 ? 29.528 22.848 32.843 1.00 41.84 17 ILE B N 1
ATOM 1530 C CA . ILE B 1 17 ? 30.794 23.292 32.335 1.00 41.44 17 ILE B CA 1
ATOM 1531 C C . ILE B 1 17 ? 31.531 22.155 31.627 1.00 41.97 17 ILE B C 1
ATOM 1532 O O . ILE B 1 17 ? 32.086 21.288 32.279 1.00 40.57 17 ILE B O 1
ATOM 1537 N N . PRO B 1 18 ? 31.554 22.167 30.288 1.00 40.96 18 PRO B N 1
ATOM 1538 C CA . PRO B 1 18 ? 32.351 21.184 29.555 1.00 43.70 18 PRO B CA 1
ATOM 1539 C C . PRO B 1 18 ? 33.828 21.288 29.911 1.00 44.94 18 PRO B C 1
ATOM 1540 O O . PRO B 1 18 ? 34.354 22.393 30.054 1.00 41.15 18 PRO B O 1
ATOM 1544 N N . VAL B 1 19 ? 34.480 20.145 30.024 1.00 43.14 19 VAL B N 1
ATOM 1545 C CA . VAL B 1 19 ? 35.895 20.089 30.271 1.00 38.28 19 VAL B CA 1
ATOM 1546 C C . VAL B 1 19 ? 36.557 19.677 28.975 1.00 42.49 19 VAL B C 1
ATOM 1547 O O . VAL B 1 19 ? 36.467 18.513 28.592 1.00 45.33 19 VAL B O 1
ATOM 1551 N N . ILE B 1 20 ? 37.244 20.632 28.334 1.00 43.24 20 ILE B N 1
ATOM 1552 C CA . ILE B 1 20 ? 37.834 20.423 27.025 1.00 44.19 20 ILE B CA 1
ATOM 1553 C C . ILE B 1 20 ? 39.313 20.804 26.966 1.00 47.99 20 ILE B C 1
ATOM 1554 O O . ILE B 1 20 ? 39.820 21.486 27.833 1.00 45.80 20 ILE B O 1
ATOM 1559 N N . LYS B 1 21 ? 39.975 20.312 25.930 1.00 47.80 21 LYS B N 1
ATOM 1560 C CA . LYS B 1 21 ? 41.439 20.305 25.781 1.00 52.80 21 LYS B CA 1
ATOM 1561 C C . LYS B 1 21 ? 42.275 21.564 26.123 1.00 57.41 21 LYS B C 1
ATOM 1562 O O . LYS B 1 21 ? 43.065 21.525 27.068 1.00 63.16 21 LYS B O 1
ATOM 1568 N N . ASP B 1 22 ? 42.112 22.668 25.426 1.00 55.88 22 ASP B N 1
ATOM 1569 C CA . ASP B 1 22 ? 42.996 23.816 25.637 1.00 55.05 22 ASP B CA 1
ATOM 1570 C C . ASP B 1 22 ? 42.282 24.919 26.429 1.00 47.37 22 ASP B C 1
ATOM 1571 O O . ASP B 1 22 ? 42.503 26.090 26.217 1.00 50.23 22 ASP B O 1
ATOM 1576 N N . VAL B 1 23 ? 41.413 24.498 27.345 1.00 44.79 23 VAL B N 1
ATOM 1577 C CA . VAL B 1 23 ? 40.833 25.370 28.359 1.00 45.10 23 VAL B CA 1
ATOM 1578 C C . VAL B 1 23 ? 41.430 24.886 29.680 1.00 43.04 23 VAL B C 1
ATOM 1579 O O . VAL B 1 23 ? 41.685 23.697 29.860 1.00 45.81 23 VAL B O 1
ATOM 1583 N N . THR B 1 24 ? 41.733 25.819 30.574 1.00 45.81 24 THR B N 1
ATOM 1584 C CA . THR B 1 24 ? 42.272 25.476 31.886 1.00 43.26 24 THR B CA 1
ATOM 1585 C C . THR B 1 24 ? 41.157 25.506 32.909 1.00 44.53 24 THR B C 1
ATOM 1586 O O . THR B 1 24 ? 40.283 26.374 32.857 1.00 42.18 24 THR B O 1
ATOM 1590 N N . TYR B 1 25 ? 41.210 24.569 33.849 1.00 41.25 25 TYR B N 1
ATOM 1591 C CA . TYR B 1 25 ? 40.289 24.517 34.953 1.00 40.85 25 TYR B CA 1
ATOM 1592 C C . TYR B 1 25 ? 41.068 24.450 36.258 1.00 42.81 25 TYR B C 1
ATOM 1593 O O . TYR B 1 25 ? 41.787 23.507 36.519 1.00 43.74 25 TYR B O 1
ATOM 1602 N N . GLU B 1 26 ? 40.875 25.443 37.107 1.00 40.57 26 GLU B N 1
ATOM 1603 C CA . GLU B 1 26 ? 41.586 25.510 38.369 1.00 43.63 26 GLU B CA 1
ATOM 1604 C C . GLU B 1 26 ? 40.619 25.623 39.539 1.00 41.08 26 GLU B C 1
ATOM 1605 O O . GLU B 1 26 ? 39.831 26.558 39.635 1.00 42.42 26 GLU B O 1
ATOM 1611 N N . PHE B 1 27 ? 40.663 24.617 40.389 1.00 42.52 27 PHE B N 1
ATOM 1612 C CA . PHE B 1 27 ? 39.826 24.560 41.575 1.00 44.29 27 PHE B CA 1
ATOM 1613 C C . PHE B 1 27 ? 40.634 25.009 42.773 1.00 46.42 27 PHE B C 1
ATOM 1614 O O . PHE B 1 27 ? 41.720 24.470 43.018 1.00 48.53 27 PHE B O 1
ATOM 1622 N N . LYS B 1 28 ? 40.092 25.966 43.525 1.00 46.65 28 LYS B N 1
ATOM 1623 C CA . LYS B 1 28 ? 40.682 26.403 44.793 1.00 50.54 28 LYS B CA 1
ATOM 1624 C C . LYS B 1 28 ? 39.937 25.728 45.956 1.00 57.71 28 LYS B C 1
ATOM 1625 O 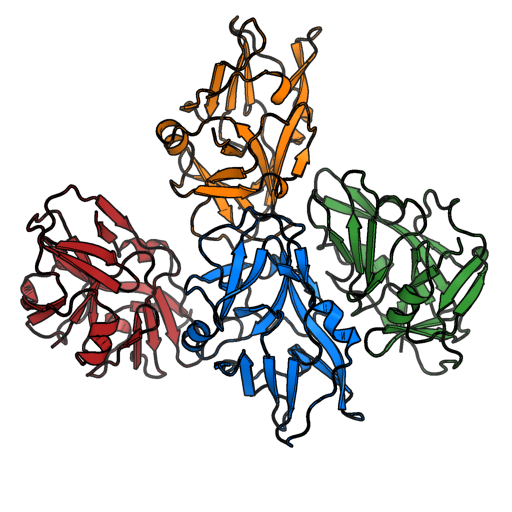O . LYS B 1 28 ? 38.711 25.874 46.079 1.00 51.74 28 LYS B O 1
ATOM 1631 N N . VAL B 1 29 ? 40.688 25.029 46.807 1.00 50.63 29 VAL B N 1
ATOM 1632 C CA . VAL B 1 29 ? 40.137 24.263 47.926 1.00 51.53 29 VAL B CA 1
ATOM 1633 C C . VAL B 1 29 ? 40.664 24.881 49.224 1.00 54.30 29 VAL B C 1
ATOM 1634 O O . VAL B 1 29 ? 41.866 25.123 49.343 1.00 52.27 29 VAL B O 1
ATOM 1638 N N . ASP B 1 30 ? 39.777 25.153 50.178 1.00 53.38 30 ASP B N 1
ATOM 1639 C CA . ASP B 1 30 ? 40.184 25.760 51.455 1.00 58.34 30 ASP B CA 1
ATOM 1640 C C . ASP B 1 30 ? 40.555 24.708 52.507 1.00 59.11 30 ASP B C 1
ATOM 1641 O O . ASP B 1 30 ? 40.521 23.508 52.226 1.00 55.09 30 ASP B O 1
ATOM 1646 N N . ASN B 1 31 ? 40.923 25.169 53.701 1.00 65.72 31 ASN B N 1
ATOM 1647 C CA . ASN B 1 31 ? 41.361 24.282 54.794 1.00 72.34 31 ASN B CA 1
ATOM 1648 C C . ASN B 1 31 ? 40.240 23.355 55.309 1.00 73.33 31 ASN B C 1
ATOM 1649 O O . ASN B 1 31 ? 40.519 22.344 55.945 1.00 71.99 31 ASN B O 1
ATOM 1654 N N . ASN B 1 32 ? 38.982 23.698 55.009 1.00 73.75 32 ASN B N 1
ATOM 1655 C CA . ASN B 1 32 ? 37.824 22.844 55.324 1.00 75.43 32 ASN B CA 1
ATOM 1656 C C . ASN B 1 32 ? 37.433 21.877 54.194 1.00 69.02 32 ASN B C 1
ATOM 1657 O O . ASN B 1 32 ? 36.382 21.244 54.260 1.00 62.97 32 ASN B O 1
ATOM 1662 N N . ASP B 1 33 ? 38.280 21.771 53.168 1.00 66.11 33 ASP B N 1
ATOM 1663 C CA . ASP B 1 33 ? 38.020 20.937 51.985 1.00 62.58 33 ASP B CA 1
ATOM 1664 C C . ASP B 1 33 ? 36.762 21.369 51.208 1.00 59.13 33 ASP B C 1
ATOM 1665 O O . ASP B 1 33 ? 36.065 20.552 50.617 1.00 61.03 33 ASP B O 1
ATOM 1670 N N . ASN B 1 34 ? 36.479 22.664 51.219 1.00 59.78 34 ASN B N 1
ATOM 1671 C CA . ASN B 1 34 ? 35.431 23.242 50.394 1.00 56.01 34 ASN B CA 1
ATOM 1672 C C . ASN B 1 34 ? 36.063 23.997 49.229 1.00 55.21 34 ASN B C 1
ATOM 1673 O O . ASN B 1 34 ? 37.140 24.601 49.368 1.00 51.56 34 ASN B O 1
ATOM 1678 N N . ILE B 1 35 ? 35.374 23.976 48.094 1.00 51.71 35 ILE B N 1
ATOM 1679 C CA . ILE B 1 35 ? 35.771 24.738 46.917 1.00 52.69 35 ILE B CA 1
ATOM 1680 C C . ILE B 1 35 ? 35.340 26.193 47.080 1.00 55.01 35 ILE B C 1
ATOM 1681 O O . ILE B 1 35 ? 34.151 26.502 47.229 1.00 53.59 35 ILE B O 1
ATOM 1686 N N . THR B 1 36 ? 36.323 27.084 47.078 1.00 54.51 36 THR B N 1
ATOM 1687 C CA . THR B 1 36 ? 36.057 28.503 47.236 1.00 53.64 36 THR B CA 1
ATOM 1688 C C . THR B 1 36 ? 35.944 29.205 45.881 1.00 52.40 36 THR B C 1
ATOM 1689 O O . THR B 1 36 ? 35.264 30.224 45.783 1.00 51.01 36 THR B O 1
ATOM 1693 N N . GLU B 1 37 ? 36.604 28.671 44.850 1.00 49.16 37 GLU B N 1
ATOM 1694 C CA . GLU B 1 37 ? 36.488 29.222 43.497 1.00 53.47 37 GLU B CA 1
ATOM 1695 C C . GLU B 1 37 ? 36.835 28.186 42.461 1.00 50.15 37 GLU B C 1
ATOM 1696 O O . GLU B 1 37 ? 37.618 27.272 42.723 1.00 51.51 37 GLU B O 1
ATOM 1702 N N . LEU B 1 38 ? 36.263 28.365 41.272 1.00 50.86 38 LEU B N 1
ATOM 1703 C CA . LEU B 1 38 ? 36.698 27.668 40.075 1.00 50.55 38 LEU B CA 1
ATOM 1704 C C . LEU B 1 38 ? 37.079 28.720 39.034 1.00 51.27 38 LEU B C 1
ATOM 1705 O O . LEU B 1 38 ? 36.324 29.658 38.792 1.00 57.60 38 LEU B O 1
ATOM 1710 N N . TYR B 1 39 ? 38.271 28.583 38.463 1.00 48.30 39 TYR B N 1
ATOM 1711 C CA . TYR B 1 39 ? 38.739 29.469 37.421 1.00 45.99 39 TYR B CA 1
ATOM 1712 C C . TYR B 1 39 ? 38.709 28.666 36.132 1.00 48.12 39 TYR B C 1
ATOM 1713 O O . TYR B 1 39 ? 39.343 27.608 36.033 1.00 44.34 39 TYR B O 1
ATOM 1722 N N . VAL B 1 40 ? 37.969 29.165 35.152 1.00 44.10 40 VAL B N 1
ATOM 1723 C CA . VAL B 1 40 ? 37.907 28.546 33.832 1.00 45.81 40 VAL B CA 1
ATOM 1724 C C . VAL B 1 40 ? 38.554 29.482 32.832 1.00 45.95 40 VAL B C 1
ATOM 1725 O O . VAL B 1 40 ? 38.097 30.598 32.623 1.00 49.38 40 VAL B O 1
ATOM 1729 N N . A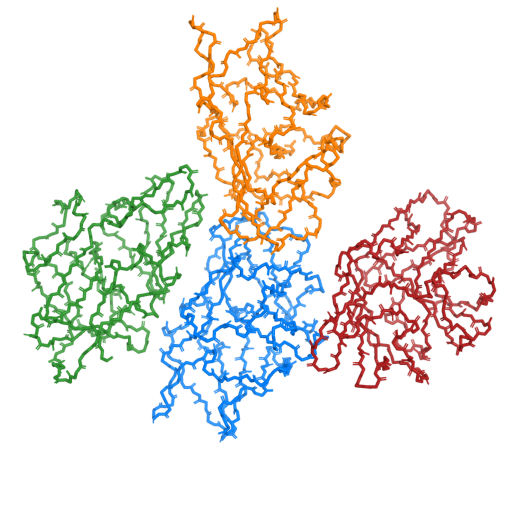SN B 1 41 ? 39.659 29.050 32.233 1.00 48.17 41 ASN B N 1
ATOM 1730 C CA . ASN B 1 41 ? 40.502 29.953 31.441 1.00 47.43 41 ASN B CA 1
ATOM 1731 C C . ASN B 1 41 ? 40.793 31.272 32.158 1.00 50.62 41 ASN B C 1
ATOM 1732 O O . ASN B 1 41 ? 40.825 32.337 31.533 1.00 52.43 41 ASN B O 1
ATOM 1737 N N . GLY B 1 42 ? 41.050 31.191 33.468 1.00 50.05 42 GLY B N 1
ATOM 1738 C CA . GLY B 1 42 ? 41.419 32.366 34.264 1.00 48.53 42 GLY B CA 1
ATOM 1739 C C . GLY B 1 42 ? 40.249 33.228 34.710 1.00 49.99 42 GLY B C 1
ATOM 1740 O O . GLY B 1 42 ? 40.450 34.204 35.420 1.00 56.48 42 GLY B O 1
ATOM 1741 N N . ASN B 1 43 ? 39.036 32.870 34.297 1.00 53.38 43 ASN B N 1
ATOM 1742 C CA . ASN B 1 43 ? 37.833 33.614 34.657 1.00 57.88 43 ASN B CA 1
ATOM 1743 C C . ASN B 1 43 ? 37.258 33.020 35.932 1.00 57.49 43 ASN B C 1
ATOM 1744 O O . ASN B 1 43 ? 36.998 31.819 36.002 1.00 53.14 43 ASN B O 1
ATOM 1749 N N . LYS B 1 44 ? 37.104 33.864 36.947 1.00 57.48 44 LYS B N 1
ATOM 1750 C CA . LYS B 1 44 ? 36.694 33.425 38.271 1.00 57.57 44 LYS B CA 1
ATOM 1751 C C . LYS B 1 44 ? 35.215 33.099 38.273 1.00 58.17 44 LYS B C 1
ATOM 1752 O O . LYS B 1 44 ? 34.391 33.828 37.699 1.00 62.45 44 LYS B O 1
ATOM 1758 N N . LEU B 1 45 ? 34.896 31.968 38.885 1.00 56.04 45 LEU B N 1
ATOM 1759 C CA . LEU B 1 45 ? 33.532 31.540 39.046 1.00 58.66 45 LEU B CA 1
ATOM 1760 C C . LEU B 1 45 ? 33.369 31.247 40.531 1.00 55.91 45 LEU B C 1
ATOM 1761 O O . LEU B 1 45 ? 33.980 30.311 41.061 1.00 53.53 45 LEU B O 1
ATOM 1766 N N . GLY B 1 46 ? 32.578 32.078 41.202 1.00 60.86 46 GLY B N 1
ATOM 1767 C CA . GLY B 1 46 ? 32.309 31.913 42.632 1.00 62.90 46 GLY B CA 1
ATOM 1768 C C . GLY B 1 46 ? 31.123 30.984 42.861 1.00 60.09 46 GLY B C 1
ATOM 1769 O O . GLY B 1 46 ? 30.114 31.087 42.153 1.00 60.18 46 GLY B O 1
ATOM 1770 N N . PRO B 1 47 ? 31.236 30.059 43.832 1.00 57.75 47 PRO B N 1
ATOM 1771 C CA . PRO B 1 47 ? 30.114 29.169 44.136 1.00 60.81 47 PRO B CA 1
ATOM 1772 C C . PRO B 1 47 ? 29.037 29.875 44.946 1.00 63.93 47 PRO B C 1
ATOM 1773 O O . PRO B 1 47 ? 29.355 30.577 45.905 1.00 66.25 47 PRO B O 1
ATOM 1777 N N . ALA B 1 48 ? 27.784 29.683 44.537 1.00 71.03 48 ALA B N 1
ATOM 1778 C CA . ALA B 1 48 ? 26.629 30.357 45.126 1.00 74.55 48 ALA B CA 1
ATOM 1779 C C . ALA B 1 48 ? 26.115 29.615 46.361 1.00 76.45 48 ALA B C 1
ATOM 1780 O O . ALA B 1 48 ? 25.405 30.204 47.179 1.00 90.32 48 ALA B O 1
ATOM 1782 N N . SER B 1 49 ? 26.489 28.344 46.509 1.00 69.24 49 SER B N 1
ATOM 1783 C CA . SER B 1 49 ? 26.332 27.628 47.780 1.00 79.13 49 SER B CA 1
ATOM 1784 C C . SER B 1 49 ? 27.663 27.010 48.225 1.00 78.54 49 SER B C 1
ATOM 1785 O O . SER B 1 49 ? 28.658 27.012 47.482 1.00 75.36 49 SER B O 1
ATOM 1788 N N . SER B 1 50 ? 27.697 26.541 49.472 1.00 79.17 50 SER B N 1
ATOM 1789 C CA . SER B 1 50 ? 28.863 25.830 49.988 1.00 78.14 50 SER B CA 1
ATOM 1790 C C . SER B 1 50 ? 29.044 24.546 49.192 1.00 74.65 50 SER B C 1
ATOM 1791 O O . SER B 1 50 ? 28.068 23.856 48.911 1.00 75.74 50 SER B O 1
ATOM 1794 N N . LEU B 1 51 ? 30.287 24.232 48.834 1.00 68.23 51 LEU B N 1
ATOM 1795 C CA . LEU B 1 51 ? 30.549 23.211 47.839 1.00 57.39 51 LEU B CA 1
ATOM 1796 C C . LEU B 1 51 ? 31.730 22.371 48.287 1.00 56.49 51 LEU B C 1
ATOM 1797 O O . LEU B 1 51 ? 32.861 22.844 48.321 1.00 60.57 51 LEU B O 1
ATOM 1802 N N . GLU B 1 52 ? 31.463 21.127 48.656 1.00 57.40 52 GLU B N 1
ATOM 1803 C CA . GLU B 1 52 ? 32.500 20.213 49.122 1.00 63.30 52 GLU B CA 1
ATOM 1804 C C . GLU B 1 52 ? 33.400 19.770 47.974 1.00 59.50 52 GLU B C 1
ATOM 1805 O O . GLU B 1 52 ? 32.936 19.535 46.857 1.00 51.62 52 GLU B O 1
ATOM 1811 N N . MET B 1 53 ? 34.695 19.686 48.259 1.00 56.76 53 MET B N 1
ATOM 1812 C CA . MET B 1 53 ? 35.691 19.231 47.296 1.00 58.81 53 MET B CA 1
ATOM 1813 C C . MET B 1 53 ? 35.327 17.862 46.744 1.00 57.11 53 MET B C 1
ATOM 1814 O O . MET B 1 53 ? 35.536 17.600 45.556 1.00 50.38 53 MET B O 1
ATOM 1819 N N . ASP B 1 54 ? 34.782 17.000 47.601 1.00 54.74 54 ASP B N 1
ATOM 1820 C CA . ASP B 1 54 ? 34.504 15.628 47.196 1.00 54.93 54 ASP B CA 1
ATOM 1821 C C . ASP B 1 54 ? 33.288 15.488 46.272 1.00 51.69 54 ASP B C 1
ATOM 1822 O O . ASP B 1 54 ? 33.060 14.426 45.712 1.00 46.86 54 ASP B O 1
ATOM 1827 N N . PHE B 1 55 ? 32.553 16.572 46.059 1.00 48.05 55 PHE B N 1
ATOM 1828 C CA . PHE B 1 55 ? 31.595 16.614 44.957 1.00 52.14 55 PHE B CA 1
ATOM 1829 C C . PHE B 1 55 ? 32.291 16.442 43.598 1.00 50.03 55 PHE B C 1
ATOM 1830 O O . PHE B 1 55 ? 31.698 15.895 42.668 1.00 47.04 55 PHE B O 1
ATOM 1838 N N . TYR B 1 56 ? 33.530 16.916 43.478 1.00 48.48 56 TYR B N 1
ATOM 1839 C CA . TYR B 1 56 ? 34.294 16.797 42.219 1.00 48.98 56 TYR B CA 1
ATOM 1840 C C . TYR B 1 56 ? 35.414 15.767 42.236 1.00 50.39 56 TYR B C 1
ATOM 1841 O O . TYR B 1 56 ? 35.698 15.161 41.209 1.00 48.89 56 TYR B O 1
ATOM 1850 N N . PHE B 1 57 ? 36.074 15.594 43.378 1.00 53.48 57 PHE B N 1
ATOM 1851 C CA . PHE B 1 57 ? 37.249 14.727 43.458 1.00 56.40 57 PHE B CA 1
ATOM 1852 C C . PHE B 1 57 ? 37.342 14.000 44.775 1.00 53.33 57 PHE B C 1
ATOM 1853 O O . PHE B 1 57 ? 37.107 14.562 45.816 1.00 57.02 57 PHE B O 1
ATOM 1861 N N . ASP B 1 58 ? 37.796 12.766 44.708 1.00 55.65 58 ASP B N 1
ATOM 1862 C CA . ASP B 1 58 ? 38.253 12.041 45.912 1.00 58.51 58 ASP B CA 1
ATOM 1863 C C . ASP B 1 58 ? 39.804 11.974 45.924 1.00 58.40 58 ASP B C 1
ATOM 1864 O O . ASP B 1 58 ? 40.439 11.721 44.901 1.00 54.45 58 ASP B O 1
ATOM 1869 N N . VAL B 1 59 ? 40.399 12.290 47.076 1.00 56.86 59 VAL B N 1
ATOM 1870 C CA . VAL B 1 59 ? 41.838 12.492 47.201 1.00 63.80 59 VAL B CA 1
ATOM 1871 C C . VAL B 1 59 ? 42.469 11.508 48.186 1.00 65.31 59 VAL B C 1
ATOM 1872 O O . VAL B 1 59 ? 42.038 11.404 49.328 1.00 73.14 59 VAL B O 1
ATOM 1876 N N . ASP B 1 60 ? 43.501 10.805 47.731 1.00 61.11 60 ASP B N 1
ATOM 1877 C CA . ASP B 1 60 ? 44.317 9.924 48.566 1.00 64.61 60 ASP B CA 1
ATOM 1878 C C . ASP B 1 60 ? 45.276 10.791 49.355 1.00 62.86 60 ASP B C 1
ATOM 1879 O O . ASP B 1 60 ? 46.320 11.204 48.841 1.00 61.95 60 ASP B O 1
ATOM 1884 N N . VAL B 1 61 ? 44.947 11.034 50.621 1.00 63.72 61 VAL B N 1
ATOM 1885 C CA . VAL B 1 61 ? 45.765 11.907 51.460 1.00 66.84 61 VAL B CA 1
ATOM 1886 C C . VAL B 1 61 ? 47.213 11.419 51.577 1.00 69.68 61 VAL B C 1
ATOM 1887 O O . VAL B 1 61 ? 48.140 12.230 51.601 1.00 67.01 61 VAL B O 1
ATOM 1891 N N . SER B 1 62 ? 47.406 10.103 51.636 1.00 69.57 62 SER B N 1
ATOM 1892 C CA . SER B 1 62 ? 48.750 9.539 51.852 1.00 71.44 62 SER B CA 1
ATOM 1893 C C . SER B 1 62 ? 49.782 9.902 50.805 1.00 66.62 62 SER B C 1
ATOM 1894 O O . SER B 1 62 ? 50.929 10.165 51.147 1.00 65.16 62 SER B O 1
ATOM 1897 N N . ASN B 1 63 ? 49.385 9.870 49.539 1.00 68.69 63 ASN B N 1
ATOM 1898 C CA . ASN B 1 63 ? 50.296 10.302 48.461 1.00 74.86 63 ASN B CA 1
ATOM 1899 C C . ASN B 1 63 ? 49.793 11.523 47.693 1.00 66.46 63 ASN B C 1
ATOM 1900 O O . ASN B 1 63 ? 50.268 11.786 46.611 1.00 62.84 63 ASN B O 1
ATOM 1905 N N . ASN B 1 64 ? 48.859 12.281 48.274 1.00 68.13 64 ASN B N 1
ATOM 1906 C CA . ASN B 1 64 ? 48.477 13.580 47.732 1.00 64.58 64 ASN B CA 1
ATOM 1907 C C . ASN B 1 64 ? 47.974 13.515 46.289 1.00 64.37 64 ASN B C 1
ATOM 1908 O O . ASN B 1 64 ? 48.270 14.411 45.471 1.00 60.98 64 ASN B O 1
ATOM 1913 N N . GLN B 1 65 ? 47.226 12.457 45.999 1.00 59.97 65 GLN B N 1
ATOM 1914 C CA . GLN B 1 65 ? 46.792 12.145 44.654 1.00 58.65 65 GLN B CA 1
ATOM 1915 C C . GLN B 1 65 ? 45.285 12.079 44.577 1.00 56.42 65 GLN B C 1
ATOM 1916 O O . GLN B 1 65 ? 44.615 11.591 45.479 1.00 54.66 65 GLN B O 1
ATOM 1922 N N . VAL B 1 66 ? 44.760 12.565 43.473 1.00 53.21 66 VAL B N 1
ATOM 1923 C CA . VAL B 1 66 ? 43.374 12.264 43.129 1.00 53.28 66 VAL B CA 1
ATOM 1924 C C . VAL B 1 66 ? 43.139 10.750 42.873 1.00 55.97 66 VAL B C 1
ATOM 1925 O O . VAL B 1 66 ? 43.889 10.108 42.136 1.00 55.59 66 VAL B O 1
ATOM 1929 N N . ARG B 1 67 ? 42.088 10.208 43.499 1.00 53.72 67 ARG B N 1
ATOM 1930 C CA . ARG B 1 67 ? 41.697 8.795 43.435 1.00 57.45 67 ARG B CA 1
ATOM 1931 C C . ARG B 1 67 ? 40.714 8.578 42.315 1.00 52.06 67 ARG B C 1
ATOM 1932 O O . ARG B 1 67 ? 40.785 7.581 41.588 1.00 57.30 67 ARG B O 1
ATOM 1940 N N . LYS B 1 68 ? 39.767 9.508 42.210 1.00 52.48 68 LYS B N 1
ATOM 1941 C CA . LYS B 1 68 ? 38.795 9.508 41.133 1.00 51.58 68 LYS B CA 1
ATOM 1942 C C . LYS B 1 68 ? 38.096 10.840 41.064 1.00 52.04 68 LYS B C 1
ATOM 1943 O O . LYS B 1 68 ? 38.092 11.603 42.017 1.00 49.96 68 LYS B O 1
ATOM 1949 N N . PHE B 1 69 ? 37.524 11.116 39.908 1.00 47.41 69 PHE B N 1
ATOM 1950 C CA . PHE B 1 69 ? 36.662 12.259 39.728 1.00 49.06 69 PHE B CA 1
ATOM 1951 C C . PHE B 1 69 ? 35.231 11.832 39.974 1.00 47.56 69 PHE B C 1
ATOM 1952 O O . PHE B 1 69 ? 34.812 10.747 39.546 1.00 50.70 69 PHE B O 1
ATOM 1960 N N . ASN B 1 70 ? 34.480 12.687 40.660 1.00 43.04 70 ASN B N 1
ATOM 1961 C CA . ASN B 1 70 ? 33.084 12.400 40.984 1.00 47.82 70 ASN B CA 1
ATOM 1962 C C . ASN B 1 70 ? 32.168 13.283 40.169 1.00 46.35 70 ASN B C 1
ATOM 1963 O O . ASN B 1 70 ? 32.573 14.365 39.722 1.00 45.27 70 ASN B O 1
ATOM 1968 N N . ASN B 1 71 ? 30.939 12.818 39.980 1.00 44.98 71 ASN B N 1
ATOM 1969 C CA . ASN B 1 71 ? 29.871 13.612 39.377 1.00 44.98 71 ASN B CA 1
ATOM 1970 C C . ASN B 1 71 ? 30.266 14.243 38.056 1.00 45.54 71 ASN B C 1
ATOM 1971 O O . ASN B 1 71 ? 30.126 15.442 37.855 1.00 44.49 71 ASN B O 1
ATOM 1976 N N . VAL B 1 72 ? 30.796 13.411 37.172 1.00 42.72 72 VAL B N 1
ATOM 1977 C CA . VAL B 1 72 ? 31.107 13.822 35.833 1.00 43.74 72 VAL B CA 1
ATOM 1978 C C . VAL B 1 72 ? 29.831 13.700 35.018 1.00 42.08 72 VAL B C 1
ATOM 1979 O O . VAL B 1 72 ? 29.314 12.606 34.817 1.00 46.00 72 VAL B O 1
ATOM 1983 N N . PHE B 1 73 ? 29.306 14.846 34.599 1.00 40.23 73 PHE B N 1
ATOM 1984 C CA . PHE B 1 73 ? 28.045 14.896 33.888 1.00 41.02 73 PHE B CA 1
ATOM 1985 C C . PHE B 1 73 ? 28.292 14.709 32.403 1.00 45.58 73 PHE B C 1
ATOM 1986 O O . PHE B 1 73 ? 29.276 15.231 31.867 1.00 41.18 73 PHE B O 1
ATOM 1994 N N . VAL B 1 74 ? 27.411 13.957 31.755 1.00 43.90 74 VAL B N 1
ATOM 1995 C CA . VAL B 1 74 ? 27.531 13.681 30.324 1.00 40.82 74 VAL B CA 1
ATOM 1996 C C . VAL B 1 74 ? 26.256 14.102 29.612 1.00 39.94 74 VAL B C 1
ATOM 1997 O O . VAL B 1 74 ? 25.166 13.644 29.956 1.00 42.77 74 VAL B O 1
ATOM 2001 N N . LEU B 1 75 ? 26.400 15.007 28.645 1.00 41.36 75 LEU B N 1
ATOM 2002 C CA . LEU B 1 75 ? 25.292 15.475 27.809 1.00 41.48 75 LEU B CA 1
ATOM 2003 C C . LEU B 1 75 ? 25.452 14.911 26.397 1.00 41.17 75 LEU B C 1
ATOM 2004 O O . LEU B 1 75 ? 26.509 15.066 25.784 1.00 45.70 75 LEU B O 1
ATOM 2009 N N . PHE B 1 76 ? 24.418 14.237 25.894 1.00 40.89 76 PHE B N 1
ATOM 2010 C CA . PHE B 1 76 ? 24.471 13.583 24.585 1.00 39.07 76 PHE B CA 1
ATOM 2011 C C . PHE B 1 76 ? 23.807 14.465 23.528 1.00 39.39 76 PHE B C 1
ATOM 2012 O O . PHE B 1 76 ? 22.901 15.244 23.832 1.00 41.03 76 PHE B O 1
ATOM 2020 N N . GLY B 1 77 ? 24.245 14.301 22.280 1.00 41.21 77 GLY B N 1
ATOM 2021 C CA . GLY B 1 77 ? 23.666 15.038 21.158 1.00 43.37 77 GLY B CA 1
ATOM 2022 C C . GLY B 1 77 ? 24.267 16.425 20.984 1.00 42.08 77 GLY B C 1
ATOM 2023 O O . GLY B 1 77 ? 23.683 17.271 20.349 1.00 43.62 77 GLY B O 1
ATOM 2024 N N . VAL B 1 78 ? 25.445 16.642 21.566 1.00 43.94 78 VAL B N 1
ATOM 2025 C CA . VAL B 1 78 ? 26.140 17.919 21.502 1.00 41.06 78 VAL B CA 1
ATOM 2026 C C . VAL B 1 78 ? 27.632 17.700 21.311 1.00 42.38 78 VAL B C 1
ATOM 2027 O O . VAL B 1 78 ? 28.147 16.623 21.623 1.00 39.79 78 VAL B O 1
ATOM 2031 N N . ILE B 1 79 ? 28.310 18.733 20.822 1.00 40.93 79 ILE B N 1
ATOM 2032 C CA . ILE B 1 79 ? 29.759 18.748 20.726 1.00 43.11 79 ILE B CA 1
ATOM 2033 C C . ILE B 1 79 ? 30.306 20.003 21.369 1.00 43.96 79 ILE B C 1
ATOM 2034 O O . ILE B 1 79 ? 29.559 20.937 21.604 1.00 42.98 79 ILE B O 1
ATOM 2039 N N . ALA B 1 80 ? 31.614 20.019 21.640 1.00 45.85 80 ALA B N 1
ATOM 2040 C CA . ALA B 1 80 ? 32.251 21.188 22.227 1.00 45.17 80 ALA B CA 1
ATOM 2041 C C . ALA B 1 80 ? 33.516 21.518 21.474 1.00 41.62 80 ALA B C 1
ATOM 2042 O O . ALA B 1 80 ? 34.232 20.630 20.994 1.00 42.43 80 ALA B O 1
ATOM 2044 N N . THR B 1 81 ? 33.788 22.810 21.352 1.00 44.47 81 THR B N 1
ATOM 2045 C CA . THR B 1 81 ? 35.058 23.284 20.792 1.00 46.05 81 THR B CA 1
ATOM 2046 C C . THR B 1 81 ? 35.503 24.500 21.574 1.00 49.98 81 THR B C 1
ATOM 2047 O O . THR B 1 81 ? 34.724 25.097 22.308 1.00 47.90 81 THR B O 1
ATOM 2051 N N . LYS B 1 82 ? 36.758 24.873 21.376 1.00 51.24 82 LYS B N 1
ATOM 2052 C CA . LYS B 1 82 ? 37.308 26.102 21.899 1.00 55.67 82 LYS B CA 1
ATOM 2053 C C . LYS B 1 82 ? 37.180 27.146 20.769 1.00 58.29 82 LYS B C 1
ATOM 2054 O O . LYS B 1 82 ? 37.647 26.907 19.660 1.00 58.68 82 LYS B O 1
ATOM 2060 N N . ASP B 1 83 ? 36.500 28.261 21.042 1.00 58.86 83 ASP B N 1
ATOM 2061 C CA . ASP B 1 83 ? 36.325 29.355 20.079 1.00 65.57 83 ASP B CA 1
ATOM 2062 C C . ASP B 1 83 ? 36.804 30.668 20.700 1.00 67.79 83 ASP B C 1
ATOM 2063 O O . ASP B 1 83 ? 36.209 31.168 21.664 1.00 64.24 83 ASP B O 1
ATOM 2068 N N . SER B 1 84 ? 37.865 31.229 20.127 1.00 71.33 84 SER B N 1
ATOM 2069 C CA . SER B 1 84 ? 38.614 32.308 20.759 1.00 76.79 84 SER B CA 1
ATOM 2070 C C . SER B 1 84 ? 39.133 31.762 22.085 1.00 68.61 84 SER B C 1
ATOM 2071 O O . SER B 1 84 ? 39.802 30.717 22.100 1.00 63.64 84 SER B O 1
ATOM 2074 N N . ASN B 1 85 ? 38.811 32.418 23.194 1.00 68.78 85 ASN B N 1
ATOM 2075 C CA . ASN B 1 85 ? 39.235 31.914 24.503 1.00 71.39 85 ASN B CA 1
ATOM 2076 C C . ASN B 1 85 ? 38.088 31.256 25.253 1.00 60.78 85 ASN B C 1
ATOM 2077 O O . ASN B 1 85 ? 38.206 30.953 26.435 1.00 62.59 85 ASN B O 1
ATOM 2082 N N . LYS B 1 86 ? 37.007 30.944 24.537 1.00 61.40 86 LYS B N 1
ATOM 2083 C CA . LYS B 1 86 ? 35.762 30.501 25.164 1.00 57.83 86 LYS B CA 1
ATOM 2084 C C . LYS B 1 86 ? 35.320 29.100 24.750 1.00 54.39 86 LYS B C 1
ATOM 2085 O O . LYS B 1 86 ? 35.769 28.558 23.746 1.00 55.94 86 LYS B O 1
ATOM 2091 N N . ILE B 1 87 ? 34.444 28.520 25.558 1.00 50.01 87 ILE B N 1
ATOM 2092 C CA . ILE B 1 87 ? 33.881 27.208 25.289 1.00 48.77 87 ILE B CA 1
ATOM 2093 C C . ILE B 1 87 ? 32.671 27.386 24.395 1.00 48.05 87 ILE B C 1
ATOM 2094 O O . ILE B 1 87 ? 31.758 28.153 24.715 1.00 49.87 87 ILE B O 1
ATOM 2099 N N . LYS B 1 88 ? 32.674 26.696 23.264 1.00 47.17 88 LYS B N 1
ATOM 2100 C CA . LYS B 1 88 ? 31.551 26.738 22.341 1.00 49.23 88 LYS B CA 1
ATOM 2101 C C . LYS B 1 88 ? 30.914 25.359 22.284 1.00 48.53 88 LYS B C 1
ATOM 2102 O O . LYS B 1 88 ? 31.569 24.379 21.953 1.00 51.17 88 LYS B O 1
ATOM 2108 N N . MET B 1 89 ? 29.647 25.275 22.645 1.00 45.88 89 MET B N 1
ATOM 2109 C CA . MET B 1 89 ? 28.939 24.019 22.560 1.00 45.13 89 MET B CA 1
ATOM 2110 C C . MET B 1 89 ? 27.896 24.150 21.476 1.00 43.67 89 MET B C 1
ATOM 2111 O O . MET B 1 89 ? 27.255 25.194 21.352 1.00 42.07 89 MET B O 1
ATOM 2116 N N . GLN B 1 90 ? 27.733 23.085 20.694 1.00 44.78 90 GLN B N 1
ATOM 2117 C CA . GLN B 1 90 ? 26.755 23.070 19.612 1.00 44.87 90 GLN B CA 1
ATOM 2118 C C . GLN B 1 90 ? 25.904 21.813 19.654 1.00 41.73 90 GLN B C 1
ATOM 2119 O O . GLN B 1 90 ? 26.392 20.742 19.993 1.00 42.73 90 GLN B O 1
ATOM 2125 N N . LEU B 1 91 ? 24.634 21.968 19.293 1.00 45.66 91 LEU B N 1
ATOM 2126 C CA . LEU B 1 91 ? 23.696 20.850 19.137 1.00 46.91 91 LEU B CA 1
ATOM 2127 C C . LEU B 1 91 ? 23.976 20.081 17.839 1.00 47.51 91 LEU B C 1
ATOM 2128 O O . LEU B 1 91 ? 24.131 20.701 16.785 1.00 50.49 91 LEU B O 1
ATOM 2133 N N . THR B 1 92 ? 24.071 18.754 17.926 1.00 43.30 92 THR B N 1
ATOM 2134 C CA . THR B 1 92 ? 24.087 17.885 16.739 1.00 43.23 92 THR B CA 1
ATOM 2135 C C . THR B 1 92 ? 22.879 16.931 16.696 1.00 43.94 92 THR B C 1
ATOM 2136 O O . THR B 1 92 ? 22.486 16.476 15.622 1.00 43.71 92 THR B O 1
ATOM 2140 N N . LEU B 1 93 ? 22.312 16.625 17.867 1.00 42.02 93 LEU B N 1
ATOM 2141 C CA . LEU B 1 93 ? 21.240 15.642 18.034 1.00 41.51 93 LEU B CA 1
ATOM 2142 C C . LEU B 1 93 ? 21.667 14.225 17.684 1.00 44.40 93 LEU B C 1
ATOM 2143 O O . LEU B 1 93 ? 20.829 13.328 17.605 1.00 45.55 93 LEU B O 1
ATOM 2148 N N . ASN B 1 94 ? 22.969 14.018 17.474 1.00 45.71 94 ASN B N 1
ATOM 2149 C CA . ASN B 1 94 ? 23.531 12.679 17.238 1.00 44.77 94 ASN B CA 1
ATOM 2150 C C . ASN B 1 94 ? 23.813 12.041 18.599 1.00 39.02 94 ASN B C 1
ATOM 2151 O O . ASN B 1 94 ? 24.647 12.547 19.338 1.00 40.99 94 ASN B O 1
ATOM 2156 N N . PRO B 1 95 ? 23.117 10.938 18.944 1.00 42.71 95 PRO B N 1
ATOM 2157 C CA . PRO B 1 95 ? 23.272 10.370 20.293 1.00 43.12 95 PRO B CA 1
ATOM 2158 C C . PRO B 1 95 ? 24.662 9.788 20.566 1.00 44.30 95 PRO B C 1
ATOM 2159 O O . PRO B 1 95 ? 25.012 9.580 21.734 1.00 44.78 95 PRO B O 1
ATOM 2163 N N . CYS B 1 96 ? 25.446 9.552 19.508 1.00 43.70 96 CYS B N 1
ATOM 2164 C CA . CYS B 1 96 ? 26.842 9.130 19.646 1.00 41.62 96 CYS B CA 1
ATOM 2165 C C . CYS B 1 96 ? 27.772 10.304 19.985 1.00 38.42 96 CYS B C 1
ATOM 2166 O O . CYS B 1 96 ? 28.887 10.075 20.404 1.00 43.89 96 CYS B O 1
ATOM 2169 N N . ASP B 1 97 ? 27.323 11.538 19.792 1.00 44.02 97 ASP B N 1
ATOM 2170 C CA . ASP B 1 97 ? 28.063 12.712 20.268 1.00 43.00 97 ASP B CA 1
ATOM 2171 C C . ASP B 1 97 ? 27.776 12.944 21.753 1.00 44.56 97 ASP B C 1
ATOM 2172 O O . ASP B 1 97 ? 26.644 12.819 22.189 1.00 43.88 97 ASP B O 1
ATOM 2177 N N . PHE B 1 98 ? 28.797 13.324 22.512 1.00 39.27 98 PHE B N 1
ATOM 2178 C CA . PHE B 1 98 ? 28.609 13.703 23.898 1.00 39.91 98 PHE B CA 1
ATOM 2179 C C . PHE B 1 98 ? 29.677 14.707 24.347 1.00 41.14 98 PHE B C 1
ATOM 2180 O O . PHE B 1 98 ? 30.760 14.774 23.791 1.00 38.18 98 PHE B O 1
ATOM 2188 N N . VAL B 1 99 ? 29.358 15.458 25.393 1.00 41.29 99 VAL B N 1
ATOM 2189 C CA . VAL B 1 99 ? 30.316 16.328 26.048 1.00 42.73 99 VAL B CA 1
ATOM 2190 C C . VAL B 1 99 ? 30.233 16.027 27.550 1.00 46.90 99 VAL B C 1
ATOM 2191 O O . VAL B 1 99 ? 29.132 15.972 28.115 1.00 41.51 99 VAL B O 1
ATOM 2195 N N . ARG B 1 100 ? 31.395 15.806 28.168 1.00 44.51 100 ARG B N 1
ATOM 2196 C CA . ARG B 1 100 ? 31.499 15.584 29.600 1.00 43.21 100 ARG B CA 1
ATOM 2197 C C . ARG B 1 100 ? 32.029 16.822 30.310 1.00 44.57 100 ARG B C 1
ATOM 2198 O O . ARG B 1 100 ? 32.780 17.627 29.753 1.00 43.58 100 ARG B O 1
ATOM 2206 N N . GLY B 1 101 ? 31.653 16.944 31.574 1.00 45.25 101 GLY B N 1
ATOM 2207 C CA . GLY B 1 101 ? 32.083 18.067 32.352 1.00 43.57 101 GLY B CA 1
ATOM 2208 C C . GLY B 1 101 ? 31.544 18.052 33.760 1.00 45.70 101 GLY B C 1
ATOM 2209 O O . GLY B 1 101 ? 31.114 17.016 34.276 1.00 43.74 101 GLY B O 1
ATOM 2210 N N . PHE B 1 102 ? 31.607 19.224 34.382 1.00 48.16 102 PHE B N 1
ATOM 2211 C CA . PHE B 1 102 ? 31.207 19.413 35.755 1.00 48.61 102 PHE B CA 1
ATOM 2212 C C . PHE B 1 102 ? 29.902 20.163 35.733 1.00 42.55 102 PHE B C 1
ATOM 2213 O O . PHE B 1 102 ? 29.589 20.840 34.757 1.00 44.69 102 PHE B O 1
ATOM 2221 N N . VAL B 1 103 ? 29.166 20.100 36.837 1.00 40.20 103 VAL B N 1
ATOM 2222 C CA . VAL B 1 103 ? 28.140 21.091 37.109 1.00 42.60 103 VAL B CA 1
ATOM 2223 C C . VAL B 1 103 ? 28.619 21.951 38.268 1.00 46.61 103 VAL B C 1
ATOM 2224 O O . VAL B 1 103 ? 29.360 21.477 39.138 1.00 47.63 103 VAL B O 1
ATOM 2228 N N . PHE B 1 104 ? 28.216 23.220 38.258 1.00 46.19 104 PHE B N 1
ATOM 2229 C CA . PHE B 1 104 ? 28.714 24.197 39.213 1.00 44.63 104 PHE B CA 1
ATOM 2230 C C . PHE B 1 104 ? 27.573 25.127 39.607 1.00 48.27 104 PHE B C 1
ATOM 2231 O O . PHE B 1 104 ? 26.814 25.573 38.741 1.00 50.17 104 PHE B O 1
ATOM 2239 N N . PRO B 1 105 ? 27.457 25.450 40.899 1.00 49.75 105 PRO B N 1
ATOM 2240 C CA . PRO B 1 105 ? 26.389 26.335 41.354 1.00 54.00 105 PRO B CA 1
ATOM 2241 C C . PRO B 1 105 ? 26.743 27.831 41.270 1.00 60.02 105 PRO B C 1
ATOM 2242 O O . PRO B 1 105 ? 27.336 28.380 42.210 1.00 61.06 105 PRO B O 1
ATOM 2246 N N . SER B 1 106 ? 26.383 28.442 40.140 1.00 63.40 106 SER B N 1
ATOM 2247 C CA . SER B 1 106 ? 26.398 29.871 39.907 1.00 74.09 106 SER B CA 1
ATOM 2248 C C . SER B 1 106 ? 25.276 30.238 38.943 1.00 83.89 106 SER B C 1
ATOM 2249 O O . SER B 1 106 ? 25.094 29.580 37.923 1.00 82.98 106 SER B O 1
ATOM 2252 N N . GLN B 1 107 ? 24.514 31.274 39.277 1.00 102.99 107 GLN B N 1
ATOM 2253 C CA . GLN B 1 107 ? 23.522 31.850 38.354 1.00 111.91 107 GLN B CA 1
ATOM 2254 C C . GLN B 1 107 ? 23.978 33.188 37.720 1.00 112.30 107 GLN B C 1
ATOM 2255 O O . GLN B 1 107 ? 23.290 33.748 36.847 1.00 108.05 107 GLN B O 1
ATOM 2261 N N . ASP B 1 108 ? 25.210 33.575 38.067 1.00 107.14 108 ASP B N 1
ATOM 2262 C CA . ASP B 1 108 ? 25.783 34.918 37.956 1.00 102.21 108 ASP B CA 1
ATOM 2263 C C . ASP B 1 108 ? 26.207 35.131 36.512 1.00 92.95 108 ASP B C 1
ATOM 2264 O O . ASP B 1 108 ? 27.301 34.719 36.140 1.00 84.19 108 ASP B O 1
ATOM 2269 N N . PRO B 1 109 ? 25.343 35.776 35.698 1.00 89.67 109 PRO B N 1
ATOM 2270 C CA . PRO B 1 109 ? 25.584 35.859 34.257 1.00 85.56 109 PRO B CA 1
ATOM 2271 C C . PRO B 1 109 ? 26.923 36.503 33.885 1.00 82.64 109 PRO B C 1
ATOM 2272 O O . PRO B 1 109 ? 27.528 36.101 32.894 1.00 77.15 109 PRO B O 1
ATOM 2276 N N . SER B 1 110 ? 27.372 37.484 34.669 1.00 79.60 110 SER B N 1
ATOM 2277 C CA . SER B 1 110 ? 28.650 38.163 34.414 1.00 83.78 110 SER B CA 1
ATOM 2278 C C . SER B 1 110 ? 29.782 37.173 34.244 1.00 82.32 110 SER B C 1
ATOM 2279 O O . SER B 1 110 ? 30.486 37.178 33.236 1.00 81.37 110 SER B O 1
ATOM 2282 N N . GLN B 1 111 ? 29.973 36.341 35.261 1.00 76.53 111 GLN B N 1
ATOM 2283 C CA . GLN B 1 111 ? 31.097 35.427 35.271 1.00 71.42 111 GLN B CA 1
ATOM 2284 C C . GLN B 1 111 ? 30.959 34.398 34.157 1.00 72.55 111 GLN B C 1
ATOM 2285 O O . GLN B 1 111 ? 31.928 34.145 33.477 1.00 65.76 111 GLN B O 1
ATOM 2291 N N . LEU B 1 112 ? 29.752 33.888 33.906 1.00 68.56 112 LEU B N 1
ATOM 2292 C CA . LEU B 1 112 ? 29.554 32.866 32.874 1.00 61.56 112 LEU B CA 1
ATOM 2293 C C . LEU B 1 112 ? 29.724 33.386 31.431 1.00 66.06 112 LEU B C 1
ATOM 2294 O O . LEU B 1 112 ? 30.165 32.639 30.551 1.00 58.74 112 LEU B O 1
ATOM 2299 N N . ASN B 1 113 ? 29.401 34.656 31.187 1.00 66.14 113 ASN B N 1
ATOM 2300 C CA . ASN B 1 113 ? 29.545 35.239 29.847 1.00 70.84 113 ASN B CA 1
ATOM 2301 C C . ASN B 1 113 ? 30.998 35.311 29.353 1.00 71.20 113 ASN B C 1
ATOM 2302 O O . ASN B 1 113 ? 31.252 35.246 28.146 1.00 71.75 113 ASN B O 1
ATOM 2307 N N . ASN B 1 114 ? 31.942 35.452 30.280 1.00 64.49 114 ASN B N 1
ATOM 2308 C CA . ASN B 1 114 ? 33.371 35.438 29.942 1.00 65.09 114 ASN B CA 1
ATOM 2309 C C . ASN B 1 114 ? 33.879 34.043 29.569 1.00 56.97 114 ASN B C 1
ATOM 2310 O O . ASN B 1 114 ? 34.920 33.911 28.925 1.00 59.69 114 ASN B O 1
ATOM 2315 N N . ILE B 1 115 ? 33.153 33.008 29.980 1.00 54.71 115 ILE B N 1
ATOM 2316 C CA . ILE B 1 115 ? 33.612 31.628 29.808 1.00 52.74 115 ILE B CA 1
ATOM 2317 C C . ILE B 1 115 ? 33.069 31.001 28.529 1.00 53.16 115 ILE B C 1
ATOM 2318 O O . ILE B 1 115 ? 33.738 30.183 27.908 1.00 53.32 115 ILE B O 1
ATOM 2323 N N . PHE B 1 116 ? 31.845 31.367 28.153 1.00 54.80 116 PHE B N 1
ATOM 2324 C CA . PHE B 1 116 ? 31.158 30.710 27.046 1.00 53.91 116 PHE B CA 1
ATOM 2325 C C . PHE B 1 116 ? 31.071 31.596 25.826 1.00 56.72 116 PHE B C 1
ATOM 2326 O O . PHE B 1 116 ? 30.934 32.812 25.951 1.00 55.48 116 PHE B O 1
ATOM 2334 N N . ALA B 1 117 ? 31.146 30.974 24.647 1.00 56.52 117 ALA B N 1
ATOM 2335 C CA . ALA B 1 117 ? 31.148 31.708 23.380 1.00 61.66 117 ALA B CA 1
ATOM 2336 C C . ALA B 1 117 ? 29.790 32.351 23.095 1.00 64.22 117 ALA B C 1
ATOM 2337 O O . ALA B 1 117 ? 29.725 33.389 22.451 1.00 70.69 117 ALA B O 1
ATOM 2339 N N . SER B 1 118 ? 28.717 31.739 23.583 1.00 70.04 118 SER B N 1
ATOM 2340 C CA . SER B 1 118 ? 27.364 32.262 23.375 1.00 80.18 118 SER B CA 1
ATOM 2341 C C . SER B 1 118 ? 26.781 32.795 24.679 1.00 76.70 118 SER B C 1
ATOM 2342 O O . SER B 1 118 ? 27.037 32.245 25.743 1.00 72.34 118 SER B O 1
ATOM 2345 N N . ASN B 1 119 ? 26.004 33.869 24.589 1.00 78.71 119 ASN B N 1
ATOM 2346 C CA . ASN B 1 119 ? 25.118 34.268 25.684 1.00 81.65 119 ASN B CA 1
ATOM 2347 C C . ASN B 1 119 ? 23.955 33.287 25.780 1.00 78.25 119 ASN B C 1
ATOM 2348 O O . ASN B 1 119 ? 23.347 33.126 26.839 1.00 77.11 119 ASN B O 1
ATOM 2353 N N . ASN B 1 120 ? 23.630 32.670 24.645 1.00 71.15 120 ASN B N 1
ATOM 2354 C CA . ASN B 1 120 ? 22.509 31.761 24.538 1.00 65.00 120 ASN B CA 1
ATOM 2355 C C . ASN B 1 120 ? 22.640 30.534 25.437 1.00 59.53 120 ASN B C 1
ATOM 2356 O O . ASN B 1 120 ? 23.591 29.759 25.319 1.00 59.25 120 ASN B O 1
ATOM 2361 N N . LYS B 1 121 ? 21.691 30.388 26.351 1.00 55.84 121 LYS B N 1
ATOM 2362 C CA . LYS B 1 121 ? 21.630 29.237 27.228 1.00 57.00 121 LYS B CA 1
ATOM 2363 C C . LYS B 1 121 ? 20.221 28.669 27.211 1.00 53.02 121 LYS B C 1
ATOM 2364 O O . LYS B 1 121 ? 19.273 29.399 26.990 1.00 52.82 121 LYS B O 1
ATOM 2370 N N . VAL B 1 122 ? 20.104 27.377 27.480 1.00 48.55 122 VAL B N 1
ATOM 2371 C CA . VAL B 1 122 ? 18.804 26.733 27.687 1.00 55.06 122 VAL B CA 1
ATOM 2372 C C . VAL B 1 122 ? 18.836 25.897 28.968 1.00 50.51 122 VAL B C 1
ATOM 2373 O O . VAL B 1 122 ? 19.911 25.461 29.410 1.00 52.54 122 VAL B O 1
ATOM 2377 N N . SER B 1 123 ? 17.666 25.703 29.575 1.00 50.62 123 SER B N 1
ATOM 2378 C CA . SER B 1 123 ? 17.522 24.791 30.709 1.00 49.82 123 SER B CA 1
ATOM 2379 C C . SER B 1 123 ? 17.345 23.367 30.200 1.00 52.69 123 SER B C 1
ATOM 2380 O O . SER B 1 123 ? 16.560 23.125 29.286 1.00 51.27 123 SER B O 1
ATOM 2383 N N . VAL B 1 124 ? 18.088 22.435 30.790 1.00 44.82 124 VAL B N 1
ATOM 2384 C CA . VAL B 1 124 ? 17.988 21.030 30.451 1.00 45.29 124 VAL B CA 1
ATOM 2385 C C . VAL B 1 124 ? 17.712 20.257 31.723 1.00 45.94 124 VAL B C 1
ATOM 2386 O O . VAL B 1 124 ? 18.324 20.512 32.764 1.00 45.05 124 VAL B O 1
ATOM 2390 N N . SER B 1 125 ? 16.782 19.316 31.643 1.00 45.45 125 SER B N 1
ATOM 2391 C CA . SER B 1 125 ? 16.436 18.515 32.792 1.00 46.16 125 SER B CA 1
ATOM 2392 C C . SER B 1 125 ? 17.666 17.798 33.288 1.00 48.05 125 SER B C 1
ATOM 2393 O O . SER B 1 125 ? 18.453 17.267 32.500 1.00 42.85 125 SER B O 1
ATOM 2396 N N . GLU B 1 126 ? 17.822 17.768 34.606 1.00 49.84 126 GLU B N 1
ATOM 2397 C CA . GLU B 1 126 ? 18.928 17.048 35.205 1.00 50.75 126 GLU B CA 1
ATOM 2398 C C . GLU B 1 126 ? 18.888 15.570 34.820 1.00 47.71 126 GLU B C 1
ATOM 2399 O O . GLU B 1 126 ? 19.930 14.915 34.715 1.00 44.77 126 GLU B O 1
ATOM 2405 N N . LYS B 1 127 ? 17.689 15.041 34.593 1.00 49.47 127 LYS B N 1
ATOM 2406 C CA . LYS B 1 127 ? 17.525 13.625 34.234 1.00 51.77 127 LYS B CA 1
ATOM 2407 C C . LYS B 1 127 ? 18.033 13.288 32.822 1.00 48.48 127 LYS B C 1
ATOM 2408 O O . LYS B 1 127 ? 18.197 12.118 32.501 1.00 46.35 127 LYS B O 1
ATOM 2414 N N . ALA B 1 128 ? 18.251 14.303 31.986 1.00 46.37 128 ALA B N 1
ATOM 2415 C CA . ALA B 1 128 ? 18.753 14.097 30.620 1.00 46.58 128 ALA B CA 1
ATOM 2416 C C . ALA B 1 128 ? 20.222 13.720 30.587 1.00 46.51 128 ALA B C 1
ATOM 2417 O O . ALA B 1 128 ? 20.672 13.107 29.623 1.00 43.07 128 ALA B O 1
ATOM 2419 N N . PHE B 1 129 ? 20.968 14.084 31.632 1.00 46.07 129 PHE B N 1
ATOM 2420 C CA . PHE B 1 129 ? 22.406 13.824 31.702 1.00 42.67 129 PHE B CA 1
ATOM 2421 C C . PHE B 1 129 ? 22.676 12.433 32.236 1.00 44.07 129 PHE B C 1
ATOM 2422 O O . PHE B 1 129 ? 21.950 11.954 33.102 1.00 46.38 129 PHE B O 1
ATOM 2430 N N . ALA B 1 130 ? 23.737 11.789 31.752 1.00 43.56 130 ALA B N 1
ATOM 2431 C CA . ALA B 1 130 ? 24.317 10.652 32.477 1.00 44.54 130 ALA B CA 1
ATOM 2432 C C . ALA B 1 130 ? 25.274 11.266 33.505 1.00 46.94 130 ALA B C 1
ATOM 2433 O O . ALA B 1 130 ? 25.857 12.329 33.268 1.00 43.00 130 ALA B O 1
ATOM 2435 N N . ILE B 1 131 ? 25.402 10.635 34.661 1.00 46.41 131 ILE B N 1
ATOM 2436 C CA . ILE B 1 131 ? 26.350 11.105 35.690 1.00 51.34 131 ILE B CA 1
ATOM 2437 C C . ILE B 1 131 ? 27.249 9.940 36.017 1.00 47.95 131 ILE B C 1
ATOM 2438 O O . ILE B 1 131 ? 26.767 8.916 36.446 1.00 47.13 131 ILE B O 1
ATOM 2443 N N . LEU B 1 132 ? 28.548 10.099 35.765 1.00 47.77 132 LEU B N 1
ATOM 2444 C CA . LEU B 1 132 ? 29.527 9.074 36.063 1.00 48.78 132 LEU B CA 1
ATOM 2445 C C . LEU B 1 132 ? 30.082 9.314 37.468 1.00 53.24 132 LEU B C 1
ATOM 2446 O O . LEU B 1 132 ? 30.262 10.466 37.892 1.00 52.37 132 LEU B O 1
ATOM 2451 N N . ASN B 1 133 ? 30.329 8.223 38.190 1.00 55.84 133 ASN B N 1
ATOM 2452 C CA . ASN B 1 133 ? 30.777 8.295 39.587 1.00 57.56 133 ASN B CA 1
ATOM 2453 C C . ASN B 1 133 ? 29.917 9.224 40.427 1.00 57.18 133 ASN B C 1
ATOM 2454 O O . ASN B 1 133 ? 30.434 10.090 41.123 1.00 54.88 133 ASN B O 1
ATOM 2459 N N . ARG B 1 134 ? 28.604 9.055 40.346 1.00 58.14 134 ARG B N 1
ATOM 2460 C CA . ARG B 1 134 ? 27.674 9.889 41.112 1.00 61.54 134 ARG B CA 1
ATOM 2461 C C . ARG B 1 134 ? 27.955 9.765 42.610 1.00 62.42 134 ARG B C 1
ATOM 2462 O O . ARG B 1 134 ? 28.214 8.668 43.095 1.00 61.30 134 ARG B O 1
ATOM 2470 N N . LYS B 1 135 ? 27.966 10.899 43.319 1.00 63.51 135 LYS B N 1
ATOM 2471 C CA . LYS B 1 135 ? 28.219 10.909 44.780 1.00 66.56 135 LYS B CA 1
ATOM 2472 C C . LYS B 1 135 ? 27.652 12.173 45.436 1.00 64.45 135 LYS B C 1
ATOM 2473 O O . LYS B 1 135 ? 28.051 13.293 45.094 1.00 59.32 135 LYS B O 1
ATOM 2479 N N . LYS B 1 136 ? 26.692 11.983 46.343 1.00 66.19 136 LYS B N 1
ATOM 2480 C CA . LYS B 1 136 ? 26.120 13.065 47.144 1.00 66.97 136 LYS B CA 1
ATOM 2481 C C . LYS B 1 136 ? 25.731 14.233 46.256 1.00 64.39 136 LYS B C 1
ATOM 2482 O O . LYS B 1 136 ? 26.107 15.384 46.483 1.00 60.04 136 LYS B O 1
ATOM 2488 N N . GLU B 1 137 ? 24.944 13.894 45.245 1.00 59.62 137 GLU B N 1
ATOM 2489 C CA . GLU B 1 137 ? 24.604 14.776 44.155 1.00 57.29 137 GLU B CA 1
ATOM 2490 C C . GLU B 1 137 ? 23.200 15.385 44.327 1.00 61.39 137 GLU B C 1
ATOM 2491 O O . GLU B 1 137 ? 22.693 16.079 43.427 1.00 62.02 137 GLU B O 1
ATOM 2497 N N . GLY B 1 138 ? 22.589 15.137 45.486 1.00 64.30 138 GLY B N 1
ATOM 2498 C CA . GLY B 1 138 ? 21.252 15.621 45.789 1.00 63.95 138 GLY B CA 1
ATOM 2499 C C . GLY B 1 138 ? 21.128 17.129 45.836 1.00 64.54 138 GLY B C 1
ATOM 2500 O O . GLY B 1 138 ? 20.034 17.664 45.631 1.00 61.53 138 GLY B O 1
ATOM 2501 N N . ALA B 1 139 ? 22.243 17.821 46.067 1.00 63.18 139 ALA B N 1
ATOM 2502 C CA . ALA B 1 139 ? 22.238 19.286 46.076 1.00 64.33 139 ALA B CA 1
ATOM 2503 C C . ALA B 1 139 ? 21.960 19.902 44.690 1.00 59.82 139 ALA B C 1
ATOM 2504 O O . ALA B 1 139 ? 21.435 21.002 44.613 1.00 61.37 139 ALA B O 1
ATOM 2506 N N . VAL B 1 140 ? 22.311 19.210 43.611 1.00 60.58 140 VAL B N 1
ATOM 2507 C CA . VAL B 1 140 ? 22.153 19.772 42.255 1.00 56.74 140 VAL B CA 1
ATOM 2508 C C . VAL B 1 140 ? 20.682 20.060 41.954 1.00 55.31 140 VAL B C 1
ATOM 2509 O O . VAL B 1 140 ? 19.800 19.318 42.383 1.00 53.76 140 VAL B O 1
ATOM 2513 N N . SER B 1 141 ? 20.423 21.153 41.238 1.00 56.73 141 SER B N 1
ATOM 2514 C CA . SER B 1 141 ? 19.047 21.559 40.904 1.00 58.40 141 SER B CA 1
ATOM 2515 C C . SER B 1 141 ? 18.452 20.581 39.887 1.00 55.83 141 SER B C 1
ATOM 2516 O O . SER B 1 141 ? 19.190 19.813 39.262 1.00 58.55 141 SER B O 1
ATOM 2519 N N . SER B 1 142 ? 17.129 20.601 39.749 1.00 55.42 142 SER B N 1
ATOM 2520 C CA . SER B 1 142 ? 16.418 19.680 38.858 1.00 57.09 142 SER B CA 1
ATOM 2521 C C . SER B 1 142 ? 16.559 20.029 37.373 1.00 50.51 142 SER B C 1
ATOM 2522 O O . SER B 1 142 ? 16.285 19.194 36.518 1.00 53.51 142 SER B O 1
ATOM 2525 N N . THR B 1 143 ? 16.926 21.271 37.070 1.00 48.89 143 THR B N 1
ATOM 2526 C CA . THR B 1 143 ? 17.326 21.658 35.717 1.00 46.67 143 THR B CA 1
ATOM 2527 C C . THR B 1 143 ? 18.710 22.309 35.778 1.00 49.03 143 THR B C 1
ATOM 2528 O O . THR B 1 143 ? 19.080 22.921 36.787 1.00 49.66 143 THR B O 1
ATOM 2532 N N . ILE B 1 144 ? 19.455 22.147 34.691 1.00 49.12 144 ILE B N 1
ATOM 2533 C CA . ILE B 1 144 ? 20.819 22.615 34.556 1.00 46.80 144 ILE B CA 1
ATOM 2534 C C . ILE B 1 144 ? 20.865 23.587 33.390 1.00 50.27 144 ILE B C 1
ATOM 2535 O O . ILE B 1 144 ? 20.295 23.328 32.322 1.00 45.93 144 ILE B O 1
ATOM 2540 N N . ASN B 1 145 ? 21.558 24.701 33.583 1.00 50.26 145 ASN B N 1
ATOM 2541 C CA . ASN B 1 145 ? 21.776 25.646 32.507 1.00 50.68 145 ASN B CA 1
ATOM 2542 C C . ASN B 1 145 ? 22.889 25.145 31.600 1.00 48.26 145 ASN B C 1
ATOM 2543 O O . ASN B 1 145 ? 24.001 24.817 32.069 1.00 50.22 145 ASN B O 1
ATOM 2548 N N . VAL B 1 146 ? 22.591 25.101 30.304 1.00 45.44 146 VAL B N 1
ATOM 2549 C CA . VAL B 1 146 ? 23.560 24.699 29.297 1.00 42.99 146 VAL B CA 1
ATOM 2550 C C . VAL B 1 146 ? 23.737 25.817 28.279 1.00 48.33 146 VAL B C 1
ATOM 2551 O O . VAL B 1 146 ? 22.773 26.237 27.631 1.00 48.75 146 VAL B O 1
ATOM 2555 N N . TYR B 1 147 ? 24.977 26.270 28.127 1.00 49.08 147 TYR B N 1
ATOM 2556 C CA . TYR B 1 147 ? 25.326 27.318 27.162 1.00 48.96 147 TYR B CA 1
ATOM 2557 C C . TYR B 1 147 ? 25.630 26.679 25.803 1.00 49.44 147 TYR B C 1
ATOM 2558 O O . TYR B 1 147 ? 26.674 26.059 25.601 1.00 52.32 147 TYR B O 1
ATOM 2567 N N . ILE B 1 148 ? 24.711 26.869 24.867 1.00 50.42 148 ILE B N 1
ATOM 2568 C CA . ILE B 1 148 ? 24.774 26.229 23.578 1.00 47.11 148 ILE B CA 1
ATOM 2569 C C . ILE B 1 148 ? 24.449 27.298 22.543 1.00 49.34 148 ILE B C 1
ATOM 2570 O O . ILE B 1 148 ? 23.582 28.127 22.782 1.00 50.42 148 ILE B O 1
ATOM 2575 N N . THR B 1 149 ? 25.136 27.295 21.401 1.00 49.17 149 THR B N 1
ATOM 2576 C CA . THR B 1 149 ? 24.843 28.285 20.361 1.00 55.18 149 THR B CA 1
ATOM 2577 C C . THR B 1 149 ? 23.508 27.945 19.711 1.00 54.23 149 THR B C 1
ATOM 2578 O O . THR B 1 149 ? 22.960 26.855 19.916 1.00 49.59 149 THR B O 1
ATOM 2582 N N . GLN B 1 150 ? 22.987 28.879 18.926 1.00 61.42 150 GLN B N 1
ATOM 2583 C CA . GLN B 1 150 ? 21.688 28.693 18.261 1.00 66.78 150 GLN B CA 1
ATOM 2584 C C . GLN B 1 150 ? 21.800 27.909 16.954 1.00 66.39 150 GLN B C 1
ATOM 2585 O O . GLN B 1 150 ? 20.793 27.577 16.326 1.00 65.31 150 GLN B O 1
ATOM 2591 N N . ASN B 1 151 ? 23.028 27.615 16.549 1.00 65.24 151 ASN B N 1
ATOM 2592 C CA . ASN B 1 151 ? 23.297 27.039 15.254 1.00 64.30 151 ASN B CA 1
ATOM 2593 C C . ASN B 1 151 ? 23.819 25.613 15.401 1.00 58.30 151 ASN B C 1
ATOM 2594 O O . ASN B 1 151 ? 24.821 25.345 16.055 1.00 50.82 151 ASN B O 1
ATOM 2599 N N . THR B 1 152 ? 23.097 24.688 14.795 1.00 53.81 152 THR B N 1
ATOM 2600 C CA . THR B 1 152 ? 23.452 23.293 14.836 1.00 52.60 152 THR B CA 1
ATOM 2601 C C . THR B 1 152 ? 24.741 23.008 14.067 1.00 47.59 152 THR B C 1
ATOM 2602 O O . THR B 1 152 ? 25.110 23.751 13.170 1.00 48.21 152 THR B O 1
ATOM 2606 N N . TYR B 1 153 ? 25.411 21.920 14.417 1.00 46.97 153 TYR B N 1
ATOM 2607 C CA . TYR B 1 153 ? 26.547 21.426 13.651 1.00 49.53 153 TYR B CA 1
ATOM 2608 C C . TYR B 1 153 ? 26.172 20.098 12.995 1.00 47.85 153 TYR B C 1
ATOM 2609 O O . TYR B 1 153 ? 25.738 19.162 13.665 1.00 47.46 153 TYR B O 1
ATOM 2618 N N . THR B 1 154 ? 26.376 20.023 11.689 1.00 49.42 154 THR B N 1
ATOM 2619 C CA . THR B 1 154 ? 25.989 18.870 10.878 1.00 51.45 154 THR B CA 1
ATOM 2620 C C . THR B 1 154 ? 27.178 18.169 10.207 1.00 52.57 154 THR B C 1
ATOM 2621 O O . THR B 1 154 ? 26.988 17.213 9.469 1.00 50.96 154 THR B O 1
ATOM 2625 N N . GLY B 1 155 ? 28.400 18.625 10.482 1.00 53.57 155 GLY B N 1
ATOM 2626 C CA . GLY B 1 155 ? 29.595 17.975 9.947 1.00 53.45 155 GLY B CA 1
ATOM 2627 C C . GLY B 1 155 ? 29.969 16.732 10.737 1.00 52.85 155 GLY B C 1
ATOM 2628 O O . GLY B 1 155 ? 29.246 16.311 11.651 1.00 50.39 155 GLY B O 1
ATOM 2629 N N . ASN B 1 156 ? 31.102 16.139 10.382 1.00 51.68 156 ASN B N 1
ATOM 2630 C CA . ASN B 1 156 ? 31.624 14.970 11.082 1.00 50.93 156 ASN B CA 1
ATOM 2631 C C . ASN B 1 156 ? 32.259 15.363 12.409 1.00 50.22 156 ASN B C 1
ATOM 2632 O O . ASN B 1 156 ? 32.747 16.473 12.570 1.00 49.13 156 ASN B O 1
ATOM 2637 N N . THR B 1 157 ? 32.204 14.442 13.364 1.00 48.10 157 THR B N 1
ATOM 2638 C CA . THR B 1 157 ? 32.728 14.679 14.695 1.00 50.42 157 THR B CA 1
ATOM 2639 C C . THR B 1 157 ? 33.724 13.590 15.048 1.00 49.83 157 THR B C 1
ATOM 2640 O O . THR B 1 157 ? 33.796 12.564 14.373 1.00 47.31 157 THR B O 1
ATOM 2644 N N . LYS B 1 158 ? 34.527 13.864 16.070 1.00 49.72 158 LYS B N 1
ATOM 2645 C CA . LYS B 1 158 ? 35.486 12.912 16.618 1.00 49.57 158 LYS B CA 1
ATOM 2646 C C . LYS B 1 158 ? 35.593 13.124 18.136 1.00 45.54 158 LYS B C 1
ATOM 2647 O O . LYS B 1 158 ? 35.262 14.183 18.637 1.00 47.84 158 LYS B O 1
ATOM 2653 N N . ILE B 1 159 ? 36.057 12.103 18.835 1.00 46.60 159 ILE B N 1
ATOM 2654 C CA . ILE B 1 159 ? 36.211 12.123 20.276 1.00 48.86 159 ILE B CA 1
ATOM 2655 C C . ILE B 1 159 ? 37.605 12.585 20.626 1.00 51.28 159 ILE B C 1
ATOM 2656 O O . ILE B 1 159 ? 38.577 12.096 20.080 1.00 50.82 159 ILE B O 1
ATOM 2661 N N . GLU B 1 160 ? 37.691 13.538 21.542 1.00 53.82 160 GLU B N 1
ATOM 2662 C CA . GLU B 1 160 ? 38.971 14.073 21.981 1.00 56.99 160 GLU B CA 1
ATOM 2663 C C . GLU B 1 160 ? 39.119 13.897 23.484 1.00 54.18 160 GLU B C 1
ATOM 2664 O O . GLU B 1 160 ? 38.125 13.873 24.189 1.00 50.81 160 GLU B O 1
ATOM 2670 N N . LYS B 1 161 ? 40.360 13.767 23.953 1.00 56.34 161 LYS B N 1
ATOM 2671 C CA . LYS B 1 161 ? 40.686 13.684 25.387 1.00 57.16 161 LYS B CA 1
ATOM 2672 C C . LYS B 1 161 ? 41.401 14.944 25.851 1.00 53.41 161 LYS B C 1
ATOM 2673 O O . LYS B 1 161 ? 41.968 15.683 25.040 1.00 49.25 161 LYS B O 1
ATOM 2679 N N . ILE B 1 162 ? 41.384 15.180 27.160 1.00 56.24 162 ILE B N 1
ATOM 2680 C CA . ILE B 1 162 ? 42.133 16.295 27.724 1.00 53.59 162 ILE B CA 1
ATOM 2681 C C . ILE B 1 162 ? 43.577 15.848 28.042 1.00 53.36 162 ILE B C 1
ATOM 2682 O O . ILE B 1 162 ? 43.911 14.667 27.936 1.00 52.04 162 ILE B O 1
ATOM 2687 N N . GLN B 1 163 ? 44.414 16.822 28.390 1.00 49.92 163 GLN B N 1
ATOM 2688 C CA . GLN B 1 163 ? 45.831 16.640 28.593 1.00 55.27 163 GLN B CA 1
ATOM 2689 C C . GLN B 1 163 ? 46.207 16.871 30.047 1.00 45.65 163 GLN B C 1
ATOM 2690 O O . GLN B 1 163 ? 45.416 17.374 30.831 1.00 47.14 163 GLN B O 1
ATOM 2696 N N . GLN B 1 164 ? 47.448 16.540 30.366 1.00 45.06 164 GLN B N 1
ATOM 2697 C CA . GLN B 1 164 ? 48.041 16.885 31.638 1.00 52.17 164 GLN B CA 1
ATOM 2698 C C . GLN B 1 164 ? 48.028 18.431 31.711 1.00 53.86 164 GLN B C 1
ATOM 2699 O O . GLN B 1 164 ? 48.250 19.139 30.705 1.00 45.32 164 GLN B O 1
ATOM 2705 N N . ASN B 1 165 ? 47.757 18.927 32.904 1.00 46.08 165 ASN B N 1
ATOM 2706 C CA . ASN B 1 165 ? 47.738 20.363 33.195 1.00 51.32 165 ASN B CA 1
ATOM 2707 C C . ASN B 1 165 ? 46.470 21.118 32.669 1.00 52.66 165 ASN B C 1
ATOM 2708 O O . ASN B 1 165 ? 46.423 22.342 32.654 1.00 59.01 165 ASN B O 1
ATOM 2713 N N . THR B 1 166 ? 45.435 20.385 32.272 1.00 47.66 166 THR B N 1
ATOM 2714 C CA . THR B 1 166 ? 44.153 20.976 31.924 1.00 46.46 166 THR B CA 1
ATOM 2715 C C . THR B 1 166 ? 43.410 21.314 33.217 1.00 41.40 166 THR B C 1
ATOM 2716 O O . THR B 1 166 ? 42.774 22.362 33.343 1.00 43.78 166 THR B O 1
ATOM 2720 N N . ILE B 1 167 ? 43.438 20.372 34.146 1.00 42.68 167 ILE B N 1
ATOM 2721 C CA . ILE B 1 167 ? 42.819 20.517 35.447 1.00 41.89 167 ILE B CA 1
ATOM 2722 C C . ILE B 1 167 ? 43.937 20.710 36.466 1.00 42.53 167 ILE B C 1
ATOM 2723 O O . ILE B 1 167 ? 44.872 19.914 36.522 1.00 43.82 167 ILE B O 1
ATOM 2728 N N . ILE B 1 168 ? 43.796 21.748 37.288 1.00 42.89 168 ILE B N 1
ATOM 2729 C CA . ILE B 1 168 ? 44.694 21.988 38.425 1.00 43.07 168 ILE B CA 1
ATOM 2730 C C . ILE B 1 168 ? 43.838 22.090 39.668 1.00 44.51 168 ILE B C 1
ATOM 2731 O O . ILE B 1 168 ? 42.831 22.815 39.674 1.00 42.80 168 ILE B O 1
ATOM 2736 N N . ILE B 1 169 ? 44.222 21.373 40.723 1.00 43.33 169 ILE B N 1
ATOM 2737 C CA . ILE B 1 169 ? 43.531 21.472 41.991 1.00 48.00 169 ILE B CA 1
ATOM 2738 C C . ILE B 1 169 ? 44.502 22.024 43.004 1.00 52.89 169 ILE B C 1
ATOM 2739 O O . ILE B 1 169 ? 45.543 21.417 43.233 1.00 53.37 169 ILE B O 1
ATOM 2744 N N . GLU B 1 170 ? 44.171 23.188 43.566 1.00 55.24 170 GLU B N 1
ATOM 2745 C CA . GLU B 1 170 ? 45.101 23.937 44.403 1.00 64.04 170 GLU B CA 1
ATOM 2746 C C . GLU B 1 170 ? 44.538 24.122 45.788 1.00 68.47 170 GLU B C 1
ATOM 2747 O O . GLU B 1 170 ? 43.510 24.778 45.953 1.00 66.69 170 GLU B O 1
ATOM 2753 N N . LYS B 1 171 ? 45.227 23.600 46.795 1.00 73.21 171 LYS B N 1
ATOM 2754 C CA . LYS B 1 171 ? 44.848 23.942 48.165 1.00 84.67 171 LYS B CA 1
ATOM 2755 C C . LYS B 1 171 ? 45.302 25.346 48.554 1.00 86.55 171 LYS B C 1
ATOM 2756 O O . LYS B 1 171 ? 46.196 25.911 47.928 1.00 87.41 171 LYS B O 1
ATOM 2762 N N . ASN B 1 172 ? 44.648 25.895 49.575 1.00 92.18 172 ASN B N 1
ATOM 2763 C CA . ASN B 1 172 ? 44.981 27.205 50.167 1.00 101.27 172 ASN B CA 1
ATOM 2764 C C . ASN B 1 172 ? 46.438 27.371 50.596 1.00 100.00 172 ASN B C 1
ATOM 2765 O O . ASN B 1 172 ? 46.961 28.484 50.641 1.00 104.50 172 ASN B O 1
ATOM 2770 N N . THR B 1 173 ? 47.076 26.254 50.919 1.00 99.22 173 THR B N 1
ATOM 2771 C CA . THR B 1 173 ? 48.481 26.230 51.292 1.00 103.78 173 THR B CA 1
ATOM 2772 C C . THR B 1 173 ? 49.439 26.432 50.106 1.00 98.07 173 THR B C 1
ATOM 2773 O O . THR B 1 173 ? 50.639 26.576 50.309 1.00 104.84 173 THR B O 1
ATOM 2777 N N . GLY B 1 174 ? 48.924 26.395 48.877 1.00 89.43 174 GLY B N 1
ATOM 2778 C CA . GLY B 1 174 ? 49.778 26.436 47.683 1.00 81.68 174 GLY B CA 1
ATOM 2779 C C . GLY B 1 174 ? 50.053 25.062 47.081 1.00 77.61 174 GLY B C 1
ATOM 2780 O O . GLY B 1 174 ? 50.528 24.939 45.943 1.00 86.08 174 GLY B O 1
ATOM 2781 N N . ILE B 1 175 ? 49.759 24.020 47.848 1.00 74.71 175 ILE B N 1
ATOM 2782 C CA . ILE B 1 175 ? 49.989 22.656 47.399 1.00 70.67 175 ILE B CA 1
ATOM 2783 C C . ILE B 1 175 ? 48.965 22.241 46.354 1.00 69.49 175 ILE B C 1
ATOM 2784 O O . ILE B 1 175 ? 47.769 22.492 46.513 1.00 64.17 175 ILE B O 1
ATOM 2789 N N . VAL B 1 176 ? 49.474 21.567 45.323 1.00 63.95 176 VAL B N 1
ATOM 2790 C CA . VAL B 1 176 ? 48.703 21.110 44.190 1.00 62.27 176 VAL B CA 1
ATOM 2791 C C . VAL B 1 176 ? 48.573 19.587 44.231 1.00 60.04 176 VAL B C 1
ATOM 2792 O O . VAL B 1 176 ? 49.552 18.880 44.453 1.00 59.96 176 VAL B O 1
ATOM 2796 N N . PHE B 1 177 ? 47.361 19.077 44.051 1.00 57.94 177 PHE B N 1
ATOM 2797 C CA . PHE B 1 177 ? 47.135 17.637 44.114 1.00 63.42 177 PHE B CA 1
ATOM 2798 C C . PHE B 1 177 ? 47.614 16.988 42.820 1.00 63.10 177 PHE B C 1
ATOM 2799 O O . PHE B 1 177 ? 47.384 17.518 41.745 1.00 66.18 177 PHE B O 1
ATOM 2807 N N . LYS B 1 178 ? 48.262 15.833 42.918 1.00 63.25 178 LYS B N 1
ATOM 2808 C CA . LYS B 1 178 ? 48.662 15.123 41.718 1.00 62.51 178 LYS B CA 1
ATOM 2809 C C . LYS B 1 178 ? 47.449 14.476 41.095 1.00 57.73 178 LYS B C 1
ATOM 2810 O O . LYS B 1 178 ? 46.647 13.861 41.790 1.00 54.80 178 LYS B O 1
ATOM 2816 N N . ILE B 1 179 ? 47.327 14.613 39.789 1.00 55.54 179 ILE B N 1
ATOM 2817 C CA . ILE B 1 179 ? 46.330 13.893 39.034 1.00 57.44 179 ILE B CA 1
ATOM 2818 C C . ILE B 1 179 ? 47.079 12.979 38.071 1.00 59.36 179 ILE B C 1
ATOM 2819 O O . ILE B 1 179 ? 47.705 13.464 37.141 1.00 64.52 179 ILE B O 1
ATOM 2824 N N . PRO B 1 180 ? 47.056 11.661 38.308 1.00 66.45 180 PRO B N 1
ATOM 2825 C CA . PRO B 1 180 ? 47.699 10.770 37.349 1.00 71.18 180 PRO B CA 1
ATOM 2826 C C . PRO B 1 180 ? 46.986 10.869 36.014 1.00 69.75 180 PRO B C 1
ATOM 2827 O O . PRO B 1 180 ? 45.776 11.109 35.978 1.00 64.92 180 PRO B O 1
ATOM 2831 N N . ASN B 1 181 ? 47.747 10.710 34.936 1.00 71.16 181 ASN B N 1
ATOM 2832 C CA . ASN B 1 181 ? 47.235 10.908 33.589 1.00 76.03 181 ASN B CA 1
ATOM 2833 C C . ASN B 1 181 ? 46.078 9.973 33.260 1.00 74.69 181 ASN B C 1
ATOM 2834 O O . ASN B 1 181 ? 45.139 10.379 32.582 1.00 81.79 181 ASN B O 1
ATOM 2839 N N . ASP B 1 182 ? 46.137 8.737 33.745 1.00 75.05 182 ASP B N 1
ATOM 2840 C CA . ASP B 1 182 ? 45.043 7.792 33.484 1.00 79.92 182 ASP B CA 1
ATOM 2841 C C . ASP B 1 182 ? 43.700 8.251 34.083 1.00 74.89 182 ASP B C 1
ATOM 2842 O O . ASP B 1 182 ? 42.663 7.952 33.507 1.00 82.65 182 ASP B O 1
ATOM 2847 N N . MET B 1 183 ? 43.728 8.991 35.198 1.00 71.89 183 MET B N 1
ATOM 2848 C CA . MET B 1 183 ? 42.497 9.549 35.838 1.00 69.07 183 MET B CA 1
ATOM 2849 C C . MET B 1 183 ? 41.725 10.510 34.936 1.00 65.76 183 MET B C 1
ATOM 2850 O O . MET B 1 183 ? 40.478 10.610 34.989 1.00 67.49 183 MET B O 1
ATOM 2855 N N . LEU B 1 184 ? 42.489 11.244 34.137 1.00 60.11 184 LEU B N 1
ATOM 2856 C CA . LEU B 1 184 ? 41.939 12.254 33.241 1.00 58.70 184 LEU B CA 1
ATOM 2857 C C . LEU B 1 184 ? 41.142 11.674 32.062 1.00 53.98 184 LEU B C 1
ATOM 2858 O O . LEU B 1 184 ? 40.389 12.407 31.411 1.00 53.17 184 LEU B O 1
ATOM 2863 N N . ASN B 1 185 ? 41.314 10.378 31.791 1.00 60.21 185 ASN B N 1
ATOM 2864 C CA . ASN B 1 185 ? 40.583 9.697 30.711 1.00 62.96 185 ASN B CA 1
ATOM 2865 C C . ASN B 1 185 ? 39.064 9.757 30.818 1.00 58.56 185 ASN B C 1
ATOM 2866 O O . ASN B 1 185 ? 38.371 9.604 29.812 1.00 55.01 185 ASN B O 1
ATOM 2871 N N . ILE B 1 186 ? 38.559 10.021 32.022 1.00 55.93 186 ILE B N 1
ATOM 2872 C CA . ILE B 1 186 ? 37.131 10.213 32.235 1.00 52.84 186 ILE B CA 1
ATOM 2873 C C . ILE B 1 186 ? 36.597 11.463 31.530 1.00 49.22 186 ILE B C 1
ATOM 2874 O O . ILE B 1 186 ? 35.403 11.556 31.240 1.00 50.77 186 ILE B O 1
ATOM 2879 N N . PHE B 1 187 ? 37.462 12.426 31.240 1.00 46.59 187 PHE B N 1
ATOM 2880 C CA . PHE B 1 187 ? 37.039 13.623 30.541 1.00 46.39 187 PHE B CA 1
ATOM 2881 C C . PHE B 1 187 ? 37.387 13.449 29.068 1.00 55.49 187 PHE B C 1
ATOM 2882 O O . PHE B 1 187 ? 38.551 13.510 28.667 1.00 57.08 187 PHE B O 1
ATOM 2890 N N . ARG B 1 188 ? 36.353 13.202 28.280 1.00 51.17 188 ARG B N 1
ATOM 2891 C CA . ARG B 1 188 ? 36.465 13.041 26.845 1.00 51.95 188 ARG B CA 1
ATOM 2892 C C . ARG B 1 188 ? 35.191 13.628 26.284 1.00 45.50 188 ARG B C 1
ATOM 2893 O O . ARG B 1 188 ? 34.173 13.771 26.990 1.00 43.49 188 ARG B O 1
ATOM 2901 N N . TYR B 1 189 ? 35.260 14.036 25.034 1.00 44.82 189 TYR B N 1
ATOM 2902 C CA . TYR B 1 189 ? 34.133 14.720 24.443 1.00 43.97 189 TYR B CA 1
ATOM 2903 C C . TYR B 1 189 ? 34.210 14.711 22.930 1.00 43.69 189 TYR B C 1
ATOM 2904 O O . TYR B 1 189 ? 35.265 14.466 22.335 1.00 43.40 189 TYR B O 1
ATOM 2913 N N . SER B 1 190 ? 33.058 14.922 22.321 1.00 43.65 190 SER B N 1
ATOM 2914 C CA . SER B 1 190 ? 32.946 14.987 20.874 1.00 43.76 190 SER B CA 1
ATOM 2915 C C . SER B 1 190 ? 33.214 16.406 20.430 1.00 43.79 190 SER B C 1
ATOM 2916 O O . SER B 1 190 ? 32.775 17.362 21.078 1.00 42.55 190 SER B O 1
ATOM 2919 N N . THR B 1 191 ? 33.961 16.538 19.344 1.00 45.27 191 THR B N 1
ATOM 2920 C CA . THR B 1 191 ? 34.349 17.841 18.840 1.00 48.95 191 THR B CA 1
ATOM 2921 C C . THR B 1 191 ? 34.399 17.778 17.314 1.00 53.91 191 THR B C 1
ATOM 2922 O O . THR B 1 191 ? 34.089 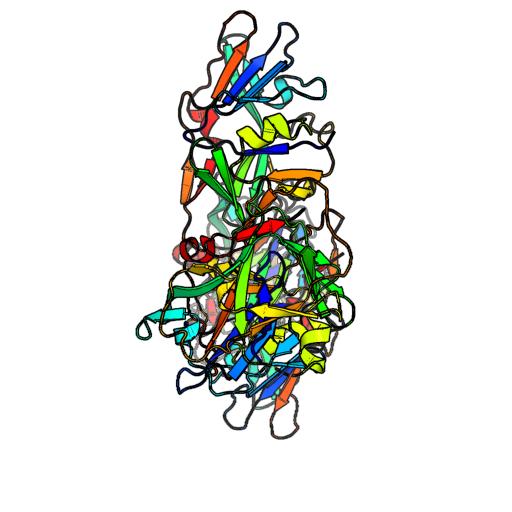16.747 16.725 1.00 51.67 191 THR B O 1
ATOM 2926 N N . THR B 1 192 ? 34.778 18.879 16.667 1.00 63.37 192 THR B N 1
ATOM 2927 C CA . THR B 1 192 ? 34.791 18.949 15.197 1.00 68.02 192 THR B CA 1
ATOM 2928 C C . THR B 1 192 ? 36.077 18.361 14.624 1.00 74.31 192 THR B C 1
ATOM 2929 O O . THR B 1 192 ? 37.099 18.301 15.308 1.00 82.41 192 THR B O 1
ATOM 2933 N N . VAL C 1 12 ? 10.859 -21.072 34.500 1.00 81.27 12 VAL C N 1
ATOM 2934 C CA . VAL C 1 12 ? 10.741 -20.113 33.363 1.00 77.55 12 VAL C CA 1
ATOM 2935 C C . VAL C 1 12 ? 11.329 -20.732 32.098 1.00 75.62 12 VAL C C 1
ATOM 2936 O O . VAL C 1 12 ? 12.540 -20.930 32.026 1.00 71.20 12 VAL C O 1
ATOM 2940 N N . GLU C 1 13 ? 10.503 -21.082 31.111 1.00 76.32 13 GLU C N 1
ATOM 2941 C CA . GLU C 1 13 ? 11.075 -21.567 29.858 1.00 80.37 13 GLU C CA 1
ATOM 2942 C C . GLU C 1 13 ? 11.423 -20.417 28.905 1.00 77.36 13 GLU C C 1
ATOM 2943 O O . GLU C 1 13 ? 10.573 -19.632 28.492 1.00 91.45 13 GLU C O 1
ATOM 2949 N N . TRP C 1 14 ? 12.700 -20.349 28.576 1.00 60.50 14 TRP C N 1
ATOM 2950 C CA . TRP C 1 14 ? 13.269 -19.341 27.699 1.00 54.28 14 TRP C CA 1
ATOM 2951 C C . TRP C 1 14 ? 12.786 -19.528 26.264 1.00 50.83 14 TRP C C 1
ATOM 2952 O O . TRP C 1 14 ? 12.456 -20.642 25.849 1.00 50.40 14 TRP C O 1
ATOM 2963 N N . VAL C 1 15 ? 12.747 -18.428 25.520 1.00 48.75 15 VAL C N 1
ATOM 2964 C CA . VAL C 1 15 ? 12.272 -18.424 24.143 1.00 47.62 15 VAL C CA 1
ATOM 2965 C C . VAL C 1 15 ? 13.392 -17.997 23.222 1.00 44.01 15 VAL C C 1
ATOM 2966 O O . VAL C 1 15 ? 14.187 -17.116 23.552 1.00 47.49 15 VAL C O 1
ATOM 2970 N N . PHE C 1 16 ? 13.435 -18.611 22.052 1.00 43.90 16 PHE C N 1
ATOM 2971 C CA . PHE C 1 16 ? 14.370 -18.238 21.015 1.00 43.23 16 PHE C CA 1
ATOM 2972 C C . PHE C 1 16 ? 13.792 -17.086 20.194 1.00 45.27 16 PHE C C 1
ATOM 2973 O O . PHE C 1 16 ? 12.667 -17.163 19.709 1.00 45.59 16 PHE C O 1
ATOM 2981 N N . ILE C 1 17 ? 14.558 -16.004 20.067 1.00 44.57 17 ILE C N 1
ATOM 2982 C CA . ILE C 1 17 ? 14.144 -14.841 19.276 1.00 45.79 17 ILE C CA 1
ATOM 2983 C C . ILE C 1 17 ? 15.106 -14.664 18.107 1.00 46.65 17 ILE C C 1
ATOM 2984 O O . ILE C 1 17 ? 16.219 -14.183 18.290 1.00 46.87 17 ILE C O 1
ATOM 2989 N N . PRO C 1 18 ? 14.677 -15.041 16.889 1.00 42.59 18 PRO C N 1
ATOM 2990 C CA . PRO C 1 18 ? 15.485 -14.750 15.724 1.00 39.37 18 PRO C CA 1
ATOM 2991 C C . PRO C 1 18 ? 15.759 -13.256 15.574 1.00 40.22 18 PRO C C 1
ATOM 2992 O O . PRO C 1 18 ? 14.862 -12.442 15.804 1.00 47.50 18 PRO C O 1
ATOM 2996 N N . VAL C 1 19 ? 16.972 -12.915 15.150 1.00 42.40 19 VAL C N 1
ATOM 2997 C CA . VAL C 1 19 ? 17.358 -11.551 14.866 1.00 40.64 19 VAL C CA 1
ATOM 2998 C C . VAL C 1 19 ? 17.457 -11.422 13.363 1.00 41.72 19 VAL C C 1
ATOM 2999 O O . VAL C 1 19 ? 18.379 -11.950 12.739 1.00 43.01 19 VAL C O 1
ATOM 3003 N N . ILE C 1 20 ? 16.465 -10.761 12.763 1.00 41.57 20 ILE C N 1
ATOM 3004 C CA . ILE C 1 20 ? 16.330 -10.762 11.306 1.00 45.17 20 ILE C CA 1
ATOM 3005 C C . ILE C 1 20 ? 16.157 -9.367 10.764 1.00 46.54 20 ILE C C 1
ATOM 3006 O O . ILE C 1 20 ? 15.855 -8.430 11.500 1.00 43.45 20 ILE C O 1
ATOM 3011 N N . LYS C 1 21 ? 16.308 -9.269 9.457 1.00 43.61 21 LYS C N 1
ATOM 3012 C CA . LYS C 1 21 ? 16.214 -8.038 8.744 1.00 48.69 21 LYS C CA 1
ATOM 3013 C C . LYS C 1 21 ? 14.768 -7.509 8.866 1.00 50.77 21 LYS C C 1
ATOM 3014 O O . LYS C 1 21 ? 13.776 -8.260 8.899 1.00 49.01 21 LYS C O 1
ATOM 3020 N N . ASP C 1 22 ? 14.679 -6.198 8.922 1.00 53.05 22 ASP C N 1
ATOM 3021 C CA . ASP C 1 22 ? 13.415 -5.475 8.990 1.00 59.77 22 ASP C CA 1
ATOM 3022 C C . ASP C 1 22 ? 12.566 -5.778 10.237 1.00 54.03 22 ASP C C 1
ATOM 3023 O O . ASP C 1 22 ? 11.382 -5.469 10.281 1.00 54.59 22 ASP C O 1
ATOM 3028 N N . VAL C 1 23 ? 13.206 -6.296 11.275 1.00 47.45 23 VAL C N 1
ATOM 3029 C CA . VAL C 1 23 ? 12.661 -6.245 12.621 1.00 47.78 23 VAL C CA 1
ATOM 3030 C C . VAL C 1 23 ? 13.637 -5.356 13.407 1.00 51.04 23 VAL C C 1
ATOM 3031 O O . VAL C 1 23 ? 14.851 -5.430 13.212 1.00 49.80 23 VAL C O 1
ATOM 3035 N N . THR C 1 24 ? 13.099 -4.502 14.262 1.00 49.23 24 THR C N 1
ATOM 3036 C CA . THR C 1 24 ? 13.906 -3.670 15.145 1.00 51.41 24 THR C CA 1
ATOM 3037 C C . THR C 1 24 ? 13.837 -4.238 16.563 1.00 48.23 24 THR C C 1
ATOM 3038 O O . THR C 1 24 ? 12.764 -4.617 17.049 1.00 50.62 24 THR C O 1
ATOM 3042 N N . TYR C 1 25 ? 15.002 -4.327 17.195 1.00 47.45 25 TYR C N 1
ATOM 3043 C CA . TYR C 1 25 ? 15.150 -4.912 18.528 1.00 46.95 25 TYR C CA 1
ATOM 3044 C C . TYR C 1 25 ? 15.686 -3.792 19.413 1.00 47.70 25 TYR C C 1
ATOM 3045 O O . TYR C 1 25 ? 16.813 -3.331 19.207 1.00 44.61 25 TYR C O 1
ATOM 3054 N N . GLU C 1 26 ? 14.857 -3.346 20.356 1.00 46.34 26 GLU C N 1
ATOM 3055 C CA . GLU C 1 26 ? 15.193 -2.239 21.246 1.00 48.01 26 GLU C CA 1
ATOM 3056 C C . GLU C 1 26 ? 15.271 -2.764 22.645 1.00 46.25 26 GLU C C 1
ATOM 3057 O O . GLU C 1 26 ? 14.264 -3.224 23.204 1.00 52.57 26 GLU C O 1
ATOM 3063 N N . PHE C 1 27 ? 16.463 -2.692 23.221 1.00 46.86 27 PHE C N 1
ATOM 3064 C CA . PHE C 1 27 ? 16.692 -3.144 24.586 1.00 48.39 27 PHE C CA 1
ATOM 3065 C C . PHE C 1 27 ? 16.681 -1.929 25.501 1.00 46.38 27 PHE C C 1
ATOM 3066 O O . PHE C 1 27 ? 17.423 -0.982 25.268 1.00 45.38 27 PHE C O 1
ATOM 3074 N N . LYS C 1 28 ? 15.849 -1.966 26.539 1.00 49.19 28 LYS C N 1
ATOM 3075 C CA . LYS C 1 28 ? 15.832 -0.929 27.570 1.00 55.37 28 LYS C CA 1
ATOM 3076 C C . LYS C 1 28 ? 16.688 -1.395 28.723 1.00 51.55 28 LYS C C 1
ATOM 3077 O O . LYS C 1 28 ? 16.462 -2.472 29.289 1.00 51.34 28 LYS C O 1
ATOM 3083 N N . VAL C 1 29 ? 17.676 -0.581 29.062 1.00 50.34 29 VAL C N 1
ATOM 3084 C CA . VAL C 1 29 ? 18.669 -0.943 30.058 1.00 53.08 29 VAL C CA 1
ATOM 3085 C C . VAL C 1 29 ? 18.615 0.095 31.159 1.00 49.96 29 VAL C C 1
ATOM 3086 O O . VAL C 1 29 ? 18.650 1.301 30.882 1.00 51.74 29 VAL C O 1
ATOM 3090 N N . ASP C 1 30 ? 18.513 -0.373 32.403 1.00 51.26 30 ASP C N 1
ATOM 3091 C CA . ASP C 1 30 ? 18.412 0.519 33.552 1.00 54.16 30 ASP C CA 1
ATOM 3092 C C . ASP C 1 30 ? 19.797 0.922 34.079 1.00 57.53 30 ASP C C 1
ATOM 3093 O O . ASP C 1 30 ? 20.834 0.555 33.518 1.00 52.76 30 ASP C O 1
ATOM 3098 N N . ASN C 1 31 ? 19.799 1.691 35.154 1.00 62.42 31 ASN C N 1
ATOM 3099 C CA . ASN C 1 31 ? 21.025 2.206 35.751 1.00 70.23 31 ASN C CA 1
ATOM 3100 C C . ASN C 1 31 ? 21.960 1.142 36.319 1.00 64.46 31 ASN C C 1
ATOM 3101 O O . ASN C 1 31 ? 23.145 1.404 36.531 1.00 65.22 31 ASN C O 1
ATOM 3106 N N . ASN C 1 32 ? 21.411 -0.035 36.597 1.00 62.82 32 ASN C N 1
ATOM 3107 C CA . ASN C 1 32 ? 22.195 -1.189 37.046 1.00 60.54 32 ASN C CA 1
ATOM 3108 C C . ASN C 1 32 ? 22.683 -2.085 35.888 1.00 59.83 32 ASN C C 1
ATOM 3109 O O . ASN C 1 32 ? 23.195 -3.170 36.128 1.00 58.13 32 ASN C O 1
ATOM 3114 N N . ASP C 1 33 ? 22.521 -1.627 34.644 1.00 59.63 33 ASP C N 1
ATOM 3115 C CA . ASP C 1 33 ? 22.876 -2.396 33.441 1.00 57.06 33 ASP C CA 1
ATOM 3116 C C . ASP C 1 33 ? 22.084 -3.695 33.307 1.00 56.17 33 ASP C C 1
ATOM 3117 O O . ASP C 1 33 ? 22.573 -4.678 32.742 1.00 54.72 33 ASP C O 1
ATOM 3122 N N . ASN C 1 34 ? 20.842 -3.676 33.792 1.00 54.30 34 ASN C N 1
ATOM 3123 C CA . ASN C 1 34 ? 19.916 -4.775 33.579 1.00 52.70 34 ASN C CA 1
ATOM 3124 C C . ASN C 1 34 ? 18.890 -4.382 32.534 1.00 51.71 34 ASN C C 1
ATOM 3125 O O . ASN C 1 34 ? 18.476 -3.216 32.456 1.00 50.20 34 ASN C O 1
ATOM 3130 N N . ILE C 1 35 ? 18.512 -5.362 31.718 1.00 52.05 35 ILE C N 1
ATOM 3131 C CA . ILE C 1 35 ? 17.489 -5.197 30.706 1.00 52.33 35 ILE C CA 1
ATOM 3132 C C . ILE C 1 35 ? 16.110 -5.266 31.358 1.00 50.35 35 ILE C C 1
ATOM 3133 O O . ILE C 1 35 ? 15.753 -6.267 31.977 1.00 57.41 35 ILE C O 1
ATOM 3138 N N . THR C 1 36 ? 15.364 -4.171 31.262 1.00 52.88 36 THR C N 1
ATOM 3139 C CA . THR C 1 36 ? 14.029 -4.087 31.844 1.00 52.34 36 THR C CA 1
ATOM 3140 C C . THR C 1 36 ? 12.964 -4.454 30.819 1.00 52.26 36 THR C C 1
ATOM 3141 O O . THR C 1 36 ? 11.898 -4.917 31.189 1.00 50.54 36 THR C O 1
ATOM 3145 N N . GLU C 1 37 ? 13.239 -4.239 29.532 1.00 53.46 37 GLU C N 1
ATOM 3146 C CA . GLU C 1 37 ? 12.318 -4.650 28.463 1.00 56.48 37 GLU C CA 1
ATOM 3147 C C . GLU C 1 37 ? 13.047 -4.831 27.147 1.00 54.04 37 GLU C C 1
ATOM 3148 O O . GLU C 1 37 ? 14.082 -4.216 26.914 1.00 48.50 37 GLU C O 1
ATOM 3154 N N . LEU C 1 38 ? 12.485 -5.686 26.302 1.00 53.10 38 LEU C N 1
ATOM 3155 C CA . LEU C 1 38 ? 12.871 -5.782 24.914 1.00 51.01 38 LEU C CA 1
ATOM 3156 C C . LEU C 1 38 ? 11.631 -5.496 24.093 1.00 53.70 38 LEU C C 1
ATOM 3157 O O . LEU C 1 38 ? 10.591 -6.120 24.307 1.00 52.22 38 LEU C O 1
ATOM 3162 N N . TYR C 1 39 ? 11.761 -4.565 23.152 1.00 50.62 39 TYR C N 1
ATOM 3163 C CA . TYR C 1 39 ? 10.697 -4.249 22.210 1.00 55.05 39 TYR C CA 1
ATOM 3164 C C . TYR C 1 39 ? 11.099 -4.786 20.853 1.00 52.08 39 TYR C C 1
ATOM 3165 O O . TYR C 1 39 ? 12.199 -4.485 20.351 1.00 48.46 39 TYR C O 1
ATOM 3174 N N . VAL C 1 40 ? 10.253 -5.655 20.304 1.00 50.86 40 VAL C N 1
ATOM 3175 C CA . VAL C 1 40 ? 10.508 -6.261 19.008 1.00 47.09 40 VAL C CA 1
ATOM 3176 C C . VAL C 1 40 ? 9.462 -5.707 18.072 1.00 50.73 40 VAL C C 1
ATOM 3177 O O . VAL C 1 40 ? 8.265 -5.961 18.250 1.00 55.40 40 VAL C O 1
ATOM 3181 N N . ASN C 1 41 ? 9.914 -4.917 17.103 1.00 49.49 41 ASN C N 1
ATOM 3182 C CA . ASN C 1 41 ? 9.019 -4.164 16.249 1.00 55.15 41 ASN C CA 1
ATOM 3183 C C . ASN C 1 41 ? 7.932 -3.414 17.038 1.00 61.81 41 ASN C C 1
ATOM 3184 O O . ASN C 1 41 ? 6.768 -3.381 16.636 1.00 58.96 41 ASN C O 1
ATOM 3189 N N . GLY C 1 42 ? 8.332 -2.833 18.172 1.00 55.71 42 GLY C N 1
ATOM 3190 C CA . GLY C 1 42 ? 7.429 -2.053 19.021 1.00 58.19 42 GLY C CA 1
ATOM 3191 C C . GLY C 1 42 ? 6.578 -2.837 20.006 1.00 58.70 42 GLY C C 1
ATOM 3192 O O . GLY C 1 42 ? 5.859 -2.239 20.804 1.00 58.84 42 GLY C O 1
ATOM 3193 N N . ASN C 1 43 ? 6.655 -4.165 19.962 1.00 56.67 43 ASN C N 1
ATOM 3194 C CA . ASN C 1 43 ? 5.902 -5.020 20.874 1.00 60.10 43 ASN C CA 1
ATOM 3195 C C . ASN C 1 43 ? 6.744 -5.315 22.105 1.00 54.91 43 ASN C C 1
ATOM 3196 O O . ASN C 1 43 ? 7.857 -5.834 22.005 1.00 48.85 43 ASN C O 1
ATOM 3201 N N . LYS C 1 44 ? 6.189 -5.027 23.272 1.00 53.80 44 LYS C N 1
ATOM 3202 C CA . LYS C 1 44 ? 6.922 -5.168 24.518 1.00 55.12 44 LYS C CA 1
ATOM 3203 C C . LYS C 1 44 ? 7.077 -6.638 24.931 1.00 55.66 44 LYS C C 1
ATOM 3204 O O . LYS C 1 44 ? 6.122 -7.412 24.895 1.00 58.25 44 LYS C O 1
ATOM 3210 N N . LEU C 1 45 ? 8.278 -6.987 25.371 1.00 50.99 45 LEU C N 1
ATOM 3211 C CA . LEU C 1 45 ? 8.578 -8.301 25.921 1.00 50.92 45 LEU C CA 1
ATOM 3212 C C . LEU C 1 45 ? 9.271 -8.083 27.259 1.00 53.42 45 LEU C C 1
ATOM 3213 O O . LEU C 1 45 ? 10.382 -7.544 27.318 1.00 52.06 45 LEU C O 1
ATOM 3218 N N . GLY C 1 46 ? 8.581 -8.432 28.343 1.00 52.67 46 GLY C N 1
ATOM 3219 C CA . GLY C 1 46 ? 9.116 -8.299 29.695 1.00 58.09 46 GLY C CA 1
ATOM 3220 C C . GLY C 1 46 ? 9.944 -9.516 30.093 1.00 59.69 46 GLY C C 1
ATOM 3221 O O . GLY C 1 46 ? 9.520 -10.642 29.869 1.00 60.95 46 GLY C O 1
ATOM 3222 N N . PRO C 1 47 ? 11.130 -9.295 30.695 1.00 59.26 47 PRO C N 1
ATOM 3223 C CA . PRO C 1 47 ? 11.905 -10.407 31.226 1.00 59.15 47 PRO C CA 1
ATOM 3224 C C . PRO C 1 47 ? 11.309 -10.968 32.524 1.00 58.18 47 PRO C C 1
ATOM 3225 O O . PRO C 1 47 ? 10.944 -10.213 33.419 1.00 54.11 47 PRO C O 1
ATOM 3229 N N . ALA C 1 48 ? 11.239 -12.291 32.609 1.00 62.48 48 ALA C N 1
ATOM 3230 C CA . ALA C 1 48 ? 10.634 -12.992 33.754 1.00 72.54 48 ALA C CA 1
ATOM 3231 C C . ALA C 1 48 ? 11.612 -13.146 34.915 1.00 77.40 48 ALA C C 1
ATOM 3232 O O . ALA C 1 48 ? 11.195 -13.386 36.047 1.00 81.21 48 ALA C O 1
ATOM 3234 N N . SER C 1 49 ? 12.907 -13.045 34.626 1.00 80.03 49 SER C N 1
ATOM 3235 C CA . SER C 1 49 ? 13.929 -12.918 35.668 1.00 80.27 49 SER C CA 1
ATOM 3236 C C . SER C 1 49 ? 14.803 -11.688 35.400 1.00 81.77 49 SER C C 1
ATOM 3237 O O . SER C 1 49 ? 14.728 -11.062 34.335 1.00 83.06 49 SER C O 1
ATOM 3240 N N . SER C 1 50 ? 15.615 -11.330 36.386 1.00 79.90 50 SER C N 1
ATOM 3241 C CA . SER C 1 50 ? 16.599 -10.269 36.221 1.00 73.27 50 SER C CA 1
ATOM 3242 C C . SER C 1 50 ? 17.612 -10.680 35.147 1.00 70.50 50 SER C C 1
ATOM 3243 O O . SER C 1 50 ? 18.070 -11.813 35.140 1.00 67.42 50 SER C O 1
ATOM 3246 N N . LEU C 1 51 ? 17.953 -9.749 34.254 1.00 61.82 51 LEU C N 1
ATOM 3247 C CA . LEU C 1 51 ? 18.648 -10.076 33.014 1.00 60.22 51 LEU C CA 1
ATOM 3248 C C . LEU C 1 51 ? 19.717 -9.027 32.721 1.00 55.73 51 LEU C C 1
ATOM 3249 O O . LEU C 1 51 ? 19.414 -7.868 32.482 1.00 56.49 51 LEU C O 1
ATOM 3254 N N . GLU C 1 52 ? 20.969 -9.423 32.853 1.00 51.99 52 GLU C N 1
ATOM 3255 C CA . GLU C 1 52 ? 22.079 -8.511 32.676 1.00 56.46 52 GLU C CA 1
ATOM 3256 C C . GLU C 1 52 ? 22.233 -8.169 31.203 1.00 52.31 52 GLU C C 1
ATOM 3257 O O . GLU C 1 52 ? 22.134 -9.038 30.353 1.00 51.27 52 GLU C O 1
ATOM 3263 N N . MET C 1 53 ? 22.520 -6.903 30.921 1.00 52.78 53 MET C N 1
ATOM 3264 C CA . MET C 1 53 ? 22.845 -6.448 29.568 1.00 47.05 53 MET C CA 1
ATOM 3265 C C . MET C 1 53 ? 23.988 -7.278 28.962 1.00 52.80 53 MET C C 1
ATOM 3266 O O . MET C 1 53 ? 23.963 -7.598 27.766 1.00 49.24 53 MET C O 1
ATOM 3271 N N . ASP C 1 54 ? 24.983 -7.655 29.770 1.00 54.96 54 ASP C N 1
ATOM 3272 C CA . ASP C 1 54 ? 26.154 -8.380 29.246 1.00 60.74 54 ASP C CA 1
ATOM 3273 C C . ASP C 1 54 ? 25.883 -9.849 28.862 1.00 53.77 54 ASP C C 1
ATOM 3274 O O . ASP C 1 54 ? 26.738 -10.521 28.282 1.00 52.59 54 ASP C O 1
ATOM 3279 N N . PHE C 1 55 ? 24.693 -10.347 29.175 1.00 50.36 55 PHE C N 1
ATOM 3280 C CA . PHE C 1 55 ? 24.257 -11.629 28.654 1.00 48.38 55 PHE C CA 1
ATOM 3281 C C . PHE C 1 55 ? 24.145 -11.565 27.132 1.00 48.01 55 PHE C C 1
ATOM 3282 O O . PHE C 1 55 ? 24.313 -12.591 26.459 1.00 51.01 55 PHE C O 1
ATOM 3290 N N . TYR C 1 56 ? 23.855 -10.366 26.604 1.00 48.55 56 TYR C N 1
ATOM 3291 C CA . TYR C 1 56 ? 23.748 -10.155 25.157 1.00 46.70 56 TYR C CA 1
ATOM 3292 C C . TYR C 1 56 ? 24.886 -9.362 24.524 1.00 47.87 56 TYR C C 1
ATOM 3293 O O . TYR C 1 56 ? 25.237 -9.622 23.384 1.00 45.00 56 TYR C O 1
ATOM 3302 N N . PHE C 1 57 ? 25.405 -8.352 25.227 1.00 49.04 57 PHE C N 1
ATOM 3303 C CA . PHE C 1 57 ? 26.397 -7.466 24.657 1.00 51.55 57 PHE C CA 1
ATOM 3304 C C . PHE C 1 57 ? 27.461 -7.085 25.636 1.00 53.15 57 PHE C C 1
ATOM 3305 O O . PHE C 1 57 ? 27.183 -6.757 26.789 1.00 51.53 57 PHE C O 1
ATOM 3313 N N . ASP C 1 58 ? 28.677 -7.088 25.120 1.00 49.82 58 ASP C N 1
ATOM 3314 C CA . ASP C 1 58 ? 29.836 -6.639 25.808 1.00 53.97 58 ASP C CA 1
ATOM 3315 C C . ASP C 1 58 ? 30.084 -5.252 25.273 1.00 53.82 58 ASP C C 1
ATOM 3316 O O . ASP C 1 58 ? 30.569 -5.098 24.150 1.00 58.24 58 ASP C O 1
ATOM 3321 N N . VAL C 1 59 ? 29.759 -4.250 26.081 1.00 55.15 59 VAL C N 1
ATOM 3322 C CA . VAL C 1 59 ? 29.816 -2.866 25.655 1.00 56.60 59 VAL C CA 1
ATOM 3323 C C . VAL C 1 59 ? 30.958 -2.147 26.397 1.00 60.32 59 VAL C C 1
ATOM 3324 O O . VAL C 1 59 ? 31.054 -2.180 27.619 1.00 61.87 59 VAL C O 1
ATOM 3328 N N . ASP C 1 60 ? 31.863 -1.548 25.637 1.00 65.68 60 ASP C N 1
ATOM 3329 C CA . ASP C 1 60 ? 32.933 -0.715 26.214 1.00 69.27 60 ASP C CA 1
ATOM 3330 C C . ASP C 1 60 ? 32.310 0.553 26.794 1.00 70.18 60 ASP C C 1
ATOM 3331 O O . ASP C 1 60 ? 31.897 1.394 26.020 1.00 64.93 60 ASP C O 1
ATOM 3336 N N . VAL C 1 61 ? 32.224 0.658 28.131 1.00 72.18 61 VAL C N 1
ATOM 3337 C CA . VAL C 1 61 ? 31.592 1.805 28.813 1.00 76.26 61 VAL C CA 1
ATOM 3338 C C . VAL C 1 61 ? 32.290 3.144 28.582 1.00 78.60 61 VAL C C 1
ATOM 3339 O O . VAL C 1 61 ? 31.640 4.185 28.622 1.00 75.84 61 VAL C O 1
ATOM 3343 N N . SER C 1 62 ? 33.598 3.115 28.339 1.00 79.79 62 SER C N 1
ATOM 3344 C CA . SER C 1 62 ? 34.340 4.330 28.017 1.00 83.04 62 SER C CA 1
ATOM 3345 C C . SER C 1 62 ? 33.814 5.026 26.752 1.00 83.66 62 SER C C 1
ATOM 3346 O O . SER C 1 62 ? 33.777 6.251 26.720 1.00 91.69 62 SER C O 1
ATOM 3349 N N . ASN C 1 63 ? 33.416 4.273 25.721 1.00 82.84 63 ASN C N 1
ATOM 3350 C CA . ASN C 1 63 ? 32.940 4.893 24.454 1.00 84.15 63 ASN C CA 1
ATOM 3351 C C . ASN C 1 63 ? 31.683 4.292 23.792 1.00 78.36 63 ASN C C 1
ATOM 3352 O O . ASN C 1 63 ? 31.460 4.497 22.604 1.00 81.23 63 ASN C O 1
ATOM 3357 N N . ASN C 1 64 ? 30.843 3.591 24.556 1.00 72.58 64 ASN C N 1
ATOM 3358 C CA . ASN C 1 64 ? 29.519 3.152 24.057 1.00 73.41 64 ASN C CA 1
ATOM 3359 C C . ASN C 1 64 ? 29.590 2.308 22.782 1.00 72.57 64 ASN C C 1
ATOM 3360 O O . ASN C 1 64 ? 28.739 2.403 21.894 1.00 73.07 64 ASN C O 1
ATOM 3365 N N . GLN C 1 65 ? 30.612 1.465 22.733 1.00 74.15 65 GLN C N 1
ATOM 3366 C CA . GLN C 1 65 ? 30.908 0.651 21.559 1.00 75.64 65 GLN C CA 1
ATOM 3367 C C . GLN C 1 65 ? 30.799 -0.806 21.945 1.00 66.89 65 GLN C C 1
ATOM 3368 O O . GLN C 1 65 ? 31.246 -1.209 23.014 1.00 65.95 65 GLN C O 1
ATOM 3374 N N . VAL C 1 66 ? 30.173 -1.579 21.072 1.00 63.82 66 VAL C N 1
ATOM 3375 C CA . VAL C 1 66 ? 29.962 -2.992 21.294 1.00 57.63 66 VAL C CA 1
ATOM 3376 C C . VAL C 1 66 ? 31.273 -3.660 20.929 1.00 62.01 66 VAL C C 1
ATOM 3377 O O . VAL C 1 66 ? 31.836 -3.371 19.880 1.00 63.15 66 VAL C O 1
ATOM 3381 N N . ARG C 1 67 ? 31.793 -4.472 21.845 1.00 62.02 67 ARG C N 1
ATOM 3382 C CA . ARG C 1 67 ? 33.021 -5.230 21.626 1.00 65.22 67 ARG C CA 1
ATOM 3383 C C . ARG C 1 67 ? 32.659 -6.551 20.975 1.00 61.32 67 ARG C C 1
ATOM 3384 O O . ARG C 1 67 ? 33.367 -7.034 20.091 1.00 60.21 67 ARG C O 1
ATOM 3392 N N . LYS C 1 68 ? 31.558 -7.143 21.449 1.00 54.31 68 LYS C N 1
ATOM 3393 C CA . LYS C 1 68 ? 31.043 -8.371 20.899 1.00 53.00 68 LYS C CA 1
ATOM 3394 C C . LYS C 1 68 ? 29.635 -8.632 21.379 1.00 49.78 68 LYS C C 1
ATOM 3395 O O . LYS C 1 68 ? 29.176 -8.058 22.369 1.00 50.42 68 LYS C O 1
ATOM 3401 N N . PHE C 1 69 ? 28.960 -9.504 20.653 1.00 45.84 69 PHE C N 1
ATOM 3402 C CA . PHE C 1 69 ? 27.676 -10.029 21.060 1.00 45.08 69 PHE C CA 1
ATOM 3403 C C . PHE C 1 69 ? 27.900 -11.350 21.776 1.00 45.74 69 PHE C C 1
ATOM 3404 O O . PHE C 1 69 ? 28.701 -12.171 21.335 1.00 47.68 69 PHE C O 1
ATOM 3412 N N . ASN C 1 70 ? 27.209 -11.538 22.894 1.00 43.39 70 ASN C N 1
ATOM 3413 C CA . ASN C 1 70 ? 27.357 -12.754 23.695 1.00 47.78 70 ASN C CA 1
ATOM 3414 C C . ASN C 1 70 ? 26.154 -13.642 23.480 1.00 44.59 70 ASN C C 1
ATOM 3415 O O . ASN C 1 70 ? 25.073 -13.160 23.127 1.00 41.75 70 ASN C O 1
ATOM 3420 N N . ASN C 1 71 ? 26.350 -14.946 23.676 1.00 42.66 71 ASN C N 1
ATOM 3421 C CA . ASN C 1 71 ? 25.261 -15.922 23.673 1.00 40.17 71 ASN C CA 1
ATOM 3422 C C . ASN C 1 71 ? 24.361 -15.833 22.452 1.00 43.97 71 ASN C C 1
ATOM 3423 O O . ASN C 1 71 ? 23.139 -15.725 22.577 1.00 49.67 71 ASN C O 1
ATOM 3428 N N . VAL C 1 72 ? 24.982 -15.863 21.277 1.00 40.97 72 VAL C N 1
ATOM 3429 C CA . VAL C 1 72 ? 24.256 -15.860 20.024 1.00 38.48 72 VAL C CA 1
ATOM 3430 C C . VAL C 1 72 ? 23.918 -17.298 19.722 1.00 40.90 72 VAL C C 1
ATOM 3431 O O . VAL C 1 72 ? 24.808 -18.125 19.494 1.00 47.48 72 VAL C O 1
ATOM 3435 N N . PHE C 1 73 ? 22.628 -17.617 19.792 1.00 38.65 73 PHE C N 1
ATOM 3436 C CA . PHE C 1 73 ? 22.162 -18.984 19.595 1.00 40.58 73 PHE C CA 1
ATOM 3437 C C . PHE C 1 73 ? 21.918 -19.239 18.133 1.00 37.92 73 PHE C C 1
ATOM 3438 O O . PHE C 1 73 ? 21.376 -18.390 17.441 1.00 42.27 73 PHE C O 1
ATOM 3446 N N . VAL C 1 74 ? 22.270 -20.439 17.684 1.00 41.81 74 VAL C N 1
ATOM 3447 C CA . VAL C 1 74 ? 22.061 -20.847 16.306 1.00 40.40 74 VAL C CA 1
ATOM 3448 C C . VAL C 1 74 ? 21.232 -22.123 16.232 1.00 38.74 74 VAL C C 1
ATOM 3449 O O . VAL C 1 74 ? 21.614 -23.140 16.816 1.00 41.26 74 VAL C O 1
ATOM 3453 N N . LEU C 1 75 ? 20.108 -22.060 15.514 1.00 40.02 75 LEU C N 1
ATOM 3454 C CA . LEU C 1 75 ? 19.212 -23.205 15.285 1.00 43.08 75 LEU C CA 1
ATOM 3455 C C . LEU C 1 75 ? 19.310 -23.623 13.828 1.00 42.81 75 LEU C C 1
ATOM 3456 O O . LEU C 1 75 ? 19.156 -22.800 12.925 1.00 42.49 75 LEU C O 1
ATOM 3461 N N . PHE C 1 76 ? 19.588 -24.903 13.602 1.00 44.93 76 PHE C N 1
ATOM 3462 C CA . PHE C 1 76 ? 19.779 -25.428 12.259 1.00 43.00 76 PHE C CA 1
ATOM 3463 C C . PHE C 1 76 ? 18.525 -26.136 11.764 1.00 45.68 76 PHE C C 1
ATOM 3464 O O . PHE C 1 76 ? 17.745 -26.668 12.555 1.00 46.81 76 PHE C O 1
ATOM 3472 N N . GLY C 1 77 ? 18.353 -26.160 10.448 1.00 44.46 77 GLY C N 1
ATOM 3473 C CA . GLY C 1 77 ? 17.221 -26.852 9.823 1.00 47.14 77 GLY C CA 1
ATOM 3474 C C . GLY C 1 77 ? 15.984 -25.988 9.747 1.00 47.71 77 GLY C C 1
ATOM 3475 O O . GLY C 1 77 ? 14.878 -26.507 9.585 1.00 48.54 77 GLY C O 1
ATOM 3476 N N . VAL C 1 78 ? 16.170 -24.677 9.883 1.00 47.38 78 VAL C N 1
ATOM 3477 C CA . VAL C 1 78 ? 15.058 -23.740 9.889 1.00 45.69 78 VAL C CA 1
ATOM 3478 C C . VAL C 1 78 ? 15.444 -22.480 9.138 1.00 46.47 78 VAL C C 1
ATOM 3479 O O . VAL C 1 78 ? 16.636 -22.183 8.958 1.00 43.86 78 VAL C O 1
ATOM 3483 N N . ILE C 1 79 ? 14.427 -21.746 8.690 1.00 46.15 79 ILE C N 1
ATOM 3484 C CA . ILE C 1 79 ? 14.611 -20.446 8.070 1.00 48.34 79 ILE C CA 1
ATOM 3485 C C . ILE C 1 79 ? 13.702 -19.445 8.757 1.00 48.98 79 ILE C C 1
ATOM 3486 O O . ILE C 1 79 ? 12.791 -19.828 9.470 1.00 50.50 79 ILE C O 1
ATOM 3491 N N . ALA C 1 80 ? 13.963 -18.161 8.550 1.00 52.07 80 ALA C N 1
ATOM 3492 C CA . ALA C 1 80 ? 13.133 -17.114 9.141 1.00 52.12 80 ALA C CA 1
ATOM 3493 C C . ALA C 1 80 ? 12.783 -16.099 8.080 1.00 53.09 80 ALA C C 1
ATOM 3494 O O . ALA C 1 80 ? 13.588 -15.812 7.187 1.00 57.52 80 ALA C O 1
ATOM 3496 N N . THR C 1 81 ? 11.562 -15.579 8.170 1.00 60.16 81 THR C N 1
ATOM 3497 C CA . THR C 1 81 ? 11.110 -14.484 7.323 1.00 59.45 81 THR C CA 1
ATOM 3498 C C . THR C 1 81 ? 10.264 -13.554 8.170 1.00 62.18 81 THR C C 1
ATOM 3499 O O . THR C 1 81 ? 9.856 -13.882 9.284 1.00 54.05 81 THR C O 1
ATOM 3503 N N . LYS C 1 82 ? 10.032 -12.374 7.630 1.00 67.80 82 LYS C N 1
ATOM 3504 C CA . LYS C 1 82 ? 9.157 -11.406 8.239 1.00 81.27 82 LYS C CA 1
ATOM 3505 C C . LYS C 1 82 ? 7.807 -11.592 7.554 1.00 84.31 82 LYS C C 1
ATOM 3506 O O . LYS C 1 82 ? 7.744 -11.560 6.328 1.00 98.46 82 LYS C O 1
ATOM 3512 N N . ASP C 1 83 ? 6.754 -11.833 8.339 1.00 81.63 83 ASP C N 1
ATOM 3513 C CA . ASP C 1 83 ? 5.388 -11.984 7.823 1.00 83.90 83 ASP C CA 1
ATOM 3514 C C . ASP C 1 83 ? 4.447 -11.008 8.541 1.00 80.66 83 ASP C C 1
ATOM 3515 O O . ASP C 1 83 ? 4.190 -11.156 9.729 1.00 77.33 83 ASP C O 1
ATOM 3520 N N . SER C 1 84 ? 3.931 -10.026 7.808 1.00 76.93 84 SER C N 1
ATOM 3521 C CA . SER C 1 84 ? 3.265 -8.860 8.417 1.00 82.14 84 SER C CA 1
ATOM 3522 C C . SER C 1 84 ? 4.312 -8.187 9.302 1.00 78.64 84 SER C C 1
ATOM 3523 O O . SER C 1 84 ? 5.388 -7.839 8.830 1.00 74.09 84 SER C O 1
ATOM 3526 N N . ASN C 1 85 ? 4.002 -8.003 10.580 1.00 76.04 85 ASN C N 1
ATOM 3527 C CA . ASN C 1 85 ? 4.946 -7.419 11.511 1.00 72.37 85 ASN C CA 1
ATOM 3528 C C . ASN C 1 85 ? 5.642 -8.450 12.335 1.00 67.79 85 ASN C C 1
ATOM 3529 O O . ASN C 1 85 ? 6.302 -8.110 13.315 1.00 63.29 85 ASN C O 1
ATOM 3534 N N . LYS C 1 86 ? 5.468 -9.704 11.976 1.00 66.68 86 LYS C N 1
ATOM 3535 C CA . LYS C 1 86 ? 5.845 -10.767 12.866 1.00 63.69 86 LYS C CA 1
ATOM 3536 C C . LYS C 1 86 ? 6.971 -11.612 12.302 1.00 57.98 86 LYS C C 1
ATOM 3537 O O . LYS C 1 86 ? 7.234 -11.629 11.098 1.00 58.47 86 LYS C O 1
ATOM 3543 N N . ILE C 1 87 ? 7.651 -12.298 13.206 1.00 56.61 87 ILE C N 1
ATOM 3544 C CA . ILE C 1 87 ? 8.722 -13.213 12.843 1.00 54.35 87 ILE C CA 1
ATOM 3545 C C . ILE C 1 87 ? 8.086 -14.568 12.501 1.00 48.61 87 ILE C C 1
ATOM 3546 O O . ILE C 1 87 ? 7.353 -15.137 13.302 1.00 51.98 87 ILE C O 1
ATOM 3551 N N . LYS C 1 88 ? 8.351 -15.058 11.302 1.00 49.81 88 LYS C N 1
ATOM 3552 C CA . LYS C 1 88 ? 7.859 -16.364 10.880 1.00 55.11 88 LYS C CA 1
ATOM 3553 C C . LYS C 1 88 ? 9.061 -17.295 10.717 1.00 58.82 88 LYS C C 1
ATOM 3554 O O . LYS C 1 88 ? 9.954 -17.039 9.920 1.00 54.08 88 LYS C O 1
ATOM 3560 N N . MET C 1 89 ? 9.071 -18.385 11.470 1.00 53.02 89 MET C N 1
ATOM 3561 C CA . MET C 1 89 ? 10.100 -19.380 11.315 1.00 54.01 89 MET C CA 1
ATOM 3562 C C . MET C 1 89 ? 9.471 -20.619 10.721 1.00 52.77 89 MET C C 1
ATOM 3563 O O . MET C 1 89 ? 8.360 -20.995 11.102 1.00 47.68 89 MET C O 1
ATOM 3568 N N . GLN C 1 90 ? 10.186 -21.247 9.793 1.00 52.51 90 GLN C N 1
ATOM 3569 C CA . GLN C 1 90 ? 9.722 -22.461 9.162 1.00 53.12 90 GLN C CA 1
ATOM 3570 C C . GLN C 1 90 ? 10.791 -23.545 9.217 1.00 52.63 90 GLN C C 1
ATOM 3571 O O . GLN C 1 90 ? 11.977 -23.262 9.090 1.00 45.95 90 GLN C O 1
ATOM 3577 N N . LEU C 1 91 ? 10.329 -24.780 9.379 1.00 49.29 91 LEU C N 1
ATOM 3578 C CA . LEU C 1 91 ? 11.163 -25.969 9.309 1.00 51.65 91 LEU C CA 1
ATOM 3579 C C . LEU C 1 91 ? 11.517 -26.287 7.865 1.00 51.47 91 LEU C C 1
ATOM 3580 O O . LEU C 1 91 ? 10.636 -26.301 6.994 1.00 54.79 91 LEU C O 1
ATOM 3585 N N . THR C 1 92 ? 12.801 -26.522 7.603 1.00 46.96 92 THR C N 1
ATOM 3586 C CA . THR C 1 92 ? 13.250 -27.077 6.325 1.00 47.98 92 THR C CA 1
ATOM 3587 C C . THR C 1 92 ? 13.905 -28.453 6.500 1.00 52.65 92 THR C C 1
ATOM 3588 O O . THR C 1 92 ? 13.939 -29.248 5.558 1.00 50.09 92 THR C O 1
ATOM 3592 N N . LEU C 1 93 ? 14.445 -28.712 7.692 1.00 51.61 93 LEU C N 1
ATOM 3593 C CA . LEU C 1 93 ? 15.232 -29.909 7.976 1.00 50.49 93 LEU C CA 1
ATOM 3594 C C . LEU C 1 93 ? 16.499 -30.026 7.117 1.00 49.47 93 LEU C C 1
ATOM 3595 O O . LEU C 1 93 ? 17.161 -31.069 7.131 1.00 54.69 93 LEU C O 1
ATOM 3600 N N . ASN C 1 94 ? 16.871 -28.939 6.445 1.00 47.99 94 ASN C N 1
ATOM 3601 C CA . ASN C 1 94 ? 18.165 -28.831 5.789 1.00 48.99 94 ASN C CA 1
ATOM 3602 C C . ASN C 1 94 ? 19.201 -28.319 6.814 1.00 48.33 94 ASN C C 1
ATOM 3603 O O . ASN C 1 94 ? 19.117 -27.170 7.259 1.00 48.28 94 ASN C O 1
ATOM 3608 N N . PRO C 1 95 ? 20.185 -29.164 7.195 1.00 48.15 95 PRO C N 1
ATOM 3609 C CA . PRO C 1 95 ? 21.168 -28.741 8.203 1.00 51.26 95 PRO C CA 1
ATOM 3610 C C . PRO C 1 95 ? 22.052 -27.542 7.810 1.00 49.85 95 PRO C C 1
ATOM 3611 O O . PRO C 1 95 ? 22.669 -26.922 8.677 1.00 60.33 95 PRO C O 1
ATOM 3615 N N . CYS C 1 96 ? 22.095 -27.210 6.525 1.00 53.81 96 CYS C N 1
ATOM 3616 C CA . CYS C 1 96 ? 22.795 -26.016 6.053 1.00 56.09 96 CYS C CA 1
ATOM 3617 C C . CYS C 1 96 ? 21.977 -24.733 6.235 1.00 52.20 96 CYS C C 1
ATOM 3618 O O . CYS C 1 96 ? 22.522 -23.648 6.103 1.00 55.64 96 CYS C O 1
ATOM 3621 N N . ASP C 1 97 ? 20.672 -24.850 6.481 1.00 48.68 97 ASP C N 1
ATOM 3622 C CA . ASP C 1 97 ? 19.845 -23.691 6.855 1.00 46.45 97 ASP C CA 1
ATOM 3623 C C . ASP C 1 97 ? 20.033 -23.427 8.337 1.00 47.30 97 ASP C C 1
ATOM 3624 O O . ASP C 1 97 ? 20.097 -24.367 9.133 1.00 52.54 97 ASP C O 1
ATOM 3629 N N . PHE C 1 98 ? 20.110 -22.157 8.714 1.00 46.36 98 PHE C N 1
ATOM 3630 C CA . PHE C 1 98 ? 20.170 -21.796 10.115 1.00 46.92 98 PHE C CA 1
ATOM 3631 C C . PHE C 1 98 ? 19.561 -20.413 10.362 1.00 43.91 98 PHE C C 1
ATOM 3632 O O . PHE C 1 98 ? 19.487 -19.580 9.471 1.00 44.59 98 PHE C O 1
ATOM 3640 N N . VAL C 1 99 ? 19.129 -20.199 11.598 1.00 42.46 99 VAL C N 1
ATOM 3641 C CA . VAL C 1 99 ? 18.677 -18.896 12.054 1.00 43.26 99 VAL C CA 1
ATOM 3642 C C . VAL C 1 99 ? 19.378 -18.598 13.377 1.00 44.23 99 VAL C C 1
ATOM 3643 O O . VAL C 1 99 ? 19.442 -19.458 14.268 1.00 40.54 99 VAL C O 1
ATOM 3647 N N . ARG C 1 100 ? 19.938 -17.395 13.479 1.00 47.03 100 ARG C N 1
ATOM 3648 C CA . ARG C 1 100 ? 20.628 -16.955 14.681 1.00 45.10 100 ARG C CA 1
ATOM 3649 C C . ARG C 1 100 ? 19.814 -15.917 15.438 1.00 49.78 100 ARG C C 1
ATOM 3650 O O . ARG C 1 100 ? 18.956 -15.216 14.871 1.00 49.06 100 ARG C O 1
ATOM 3658 N N . GLY C 1 101 ? 20.073 -15.825 16.734 1.00 51.29 101 GLY C N 1
ATOM 3659 C CA . GLY C 1 101 ? 19.300 -14.932 17.557 1.00 48.97 101 GLY C CA 1
ATOM 3660 C C . GLY C 1 101 ? 19.668 -15.017 19.011 1.00 54.13 101 GLY C C 1
ATOM 3661 O O . GLY C 1 101 ? 20.727 -15.548 19.377 1.00 47.76 101 GLY C O 1
ATOM 3662 N N . PHE C 1 102 ? 18.759 -14.502 19.830 1.00 51.52 102 PHE C N 1
ATOM 3663 C CA . PHE C 1 102 ? 18.943 -14.438 21.247 1.00 51.48 102 PHE C CA 1
ATOM 3664 C C . PHE C 1 102 ? 18.025 -15.474 21.891 1.00 49.45 102 PHE C C 1
ATOM 3665 O O . PHE C 1 102 ? 17.035 -15.873 21.288 1.00 49.95 102 PHE C O 1
ATOM 3673 N N . VAL C 1 103 ? 18.320 -15.858 23.128 1.00 43.72 103 VAL C N 1
ATOM 3674 C CA . VAL C 1 103 ? 17.308 -16.466 23.983 1.00 45.72 103 VAL C CA 1
ATOM 3675 C C . VAL C 1 103 ? 16.910 -15.433 25.034 1.00 46.11 103 VAL C C 1
ATOM 3676 O O . VAL C 1 103 ? 17.715 -14.581 25.421 1.00 48.84 103 VAL C O 1
ATOM 3680 N N . PHE C 1 104 ? 15.646 -15.467 25.442 1.00 52.63 104 PHE C N 1
ATOM 3681 C CA . PHE C 1 104 ? 15.062 -14.449 26.317 1.00 49.33 104 PHE C CA 1
ATOM 3682 C C . PHE C 1 104 ? 14.128 -15.139 27.322 1.00 52.52 104 PHE C C 1
ATOM 3683 O O . PHE C 1 104 ? 13.353 -16.028 26.950 1.00 50.48 104 PHE C O 1
ATOM 3691 N N . PRO C 1 105 ? 14.202 -14.741 28.602 1.00 52.24 105 PRO C N 1
ATOM 3692 C CA . PRO C 1 105 ? 13.355 -15.385 29.623 1.00 56.21 105 PRO C CA 1
ATOM 3693 C C . PRO C 1 105 ? 11.969 -14.758 29.738 1.00 54.06 105 PRO C C 1
ATOM 3694 O O . PRO C 1 105 ? 11.804 -13.745 30.423 1.00 59.14 105 PRO C O 1
ATOM 3698 N N . SER C 1 106 ? 11.006 -15.337 29.021 1.00 57.65 106 SER C N 1
ATOM 3699 C CA . SER C 1 106 ? 9.586 -15.066 29.169 1.00 61.42 106 SER C CA 1
ATOM 3700 C C . SER C 1 106 ? 8.801 -16.347 28.909 1.00 68.03 106 SER C C 1
ATOM 3701 O O . SER C 1 106 ? 9.010 -16.988 27.869 1.00 77.58 106 SER C O 1
ATOM 3704 N N . ASP C 1 108 ? 5.193 -15.826 29.151 1.00 78.40 108 ASP C N 1
ATOM 3705 C CA . ASP C 1 108 ? 4.093 -14.879 28.972 1.00 80.55 108 ASP C CA 1
ATOM 3706 C C . ASP C 1 108 ? 3.533 -14.926 27.549 1.00 76.29 108 ASP C C 1
ATOM 3707 O O . ASP C 1 108 ? 3.930 -14.129 26.696 1.00 72.40 108 ASP C O 1
ATOM 3712 N N . PRO C 1 109 ? 2.583 -15.843 27.297 1.00 76.94 109 PRO C N 1
ATOM 3713 C CA . PRO C 1 109 ? 2.094 -16.077 25.933 1.00 77.08 109 PRO C CA 1
ATOM 3714 C C . PRO C 1 109 ? 1.527 -14.832 25.245 1.00 77.00 109 PRO C C 1
ATOM 3715 O O . PRO C 1 109 ? 1.669 -14.688 24.035 1.00 79.62 109 PRO C O 1
ATOM 3719 N N . SER C 1 110 ? 0.882 -13.956 26.011 1.00 75.91 110 SER C N 1
ATOM 3720 C CA . SER C 1 110 ? 0.277 -12.749 25.475 1.00 77.04 110 SER C CA 1
ATOM 3721 C C . SER C 1 110 ? 1.296 -11.916 24.688 1.00 72.65 110 SER C C 1
ATOM 3722 O O . SER C 1 110 ? 1.102 -11.606 23.503 1.00 72.07 110 SER C O 1
ATOM 3725 N N . GLN C 1 111 ? 2.421 -11.608 25.317 1.00 68.03 111 GLN C N 1
ATOM 3726 C CA . GLN C 1 111 ? 3.416 -10.793 24.659 1.00 62.51 111 GLN C CA 1
ATOM 3727 C C . GLN C 1 111 ? 4.056 -11.510 23.478 1.00 59.97 111 GLN C C 1
ATOM 3728 O O . GLN C 1 111 ? 4.243 -10.880 22.455 1.00 61.58 111 GLN C O 1
ATOM 3734 N N . LEU C 1 112 ? 4.336 -12.810 23.591 1.00 60.34 112 LEU C N 1
ATOM 3735 C CA . LEU C 1 112 ? 5.001 -13.552 22.511 1.00 57.70 112 LEU C CA 1
ATOM 3736 C C . LEU C 1 112 ? 4.112 -13.726 21.278 1.00 61.63 112 LEU C C 1
ATOM 3737 O O . LEU C 1 112 ? 4.615 -13.760 20.157 1.00 58.33 112 LEU C O 1
ATOM 3742 N N . ASN C 1 113 ? 2.793 -13.804 21.478 1.00 67.95 113 ASN C N 1
ATOM 3743 C CA . ASN C 1 113 ? 1.850 -13.945 20.359 1.00 70.17 113 ASN C CA 1
ATOM 3744 C C . ASN C 1 113 ? 1.837 -12.734 19.405 1.00 69.70 113 ASN C C 1
ATOM 3745 O O . ASN C 1 113 ? 1.579 -12.886 18.212 1.00 73.86 113 ASN C O 1
ATOM 3750 N N . ASN C 1 114 ? 2.117 -11.544 19.928 1.00 68.42 114 ASN C N 1
ATOM 3751 C CA . ASN C 1 114 ? 2.245 -10.335 19.097 1.00 70.46 114 ASN C CA 1
ATOM 3752 C C . ASN C 1 114 ? 3.533 -10.291 18.272 1.00 65.08 114 ASN C C 1
ATOM 3753 O O . ASN C 1 114 ? 3.606 -9.571 17.274 1.00 67.66 114 ASN C O 1
ATOM 3758 N N . ILE C 1 115 ? 4.540 -11.055 18.695 1.00 60.95 115 ILE C N 1
ATOM 3759 C CA . ILE C 1 115 ? 5.864 -11.035 18.068 1.00 59.58 115 ILE C CA 1
ATOM 3760 C C . ILE C 1 115 ? 6.021 -12.100 16.978 1.00 57.50 115 ILE C C 1
ATOM 3761 O O . ILE C 1 115 ? 6.693 -11.863 15.970 1.00 53.69 115 ILE C O 1
ATOM 3766 N N . PHE C 1 116 ? 5.368 -13.244 17.152 1.00 55.12 116 PHE C N 1
ATOM 3767 C CA . PHE C 1 116 ? 5.527 -14.370 16.226 1.00 59.97 116 PHE C CA 1
ATOM 3768 C C . PHE C 1 116 ? 4.303 -14.632 15.361 1.00 62.16 116 PHE C C 1
ATOM 3769 O O . PHE C 1 116 ? 3.183 -14.420 15.791 1.00 63.28 116 PHE C O 1
ATOM 3777 N N . ALA C 1 117 ? 4.547 -15.075 14.127 1.00 65.61 117 ALA C N 1
ATOM 3778 C CA . ALA C 1 117 ? 3.475 -15.281 13.150 1.00 68.58 117 ALA C CA 1
ATOM 3779 C C . ALA C 1 117 ? 2.585 -16.451 13.526 1.00 74.57 117 ALA C C 1
ATOM 3780 O O . ALA C 1 117 ? 1.405 -16.456 13.193 1.00 82.43 117 ALA C O 1
ATOM 3782 N N . SER C 1 118 ? 3.155 -17.445 14.201 1.00 79.81 118 SER C N 1
ATOM 3783 C CA . SER C 1 118 ? 2.404 -18.632 14.613 1.00 88.40 118 SER C CA 1
ATOM 3784 C C . SER C 1 118 ? 2.207 -18.644 16.119 1.00 86.46 118 SER C C 1
ATOM 3785 O O . SER C 1 118 ? 3.082 -18.208 16.860 1.00 82.91 118 SER C O 1
ATOM 3788 N N . ASN C 1 119 ? 1.055 -19.136 16.562 1.00 93.33 119 ASN C N 1
ATOM 3789 C CA . ASN C 1 119 ? 0.876 -19.532 17.959 1.00 101.22 119 ASN C CA 1
ATOM 3790 C C . ASN C 1 119 ? 1.651 -20.816 18.234 1.00 100.43 119 ASN C C 1
ATOM 3791 O O . ASN C 1 119 ? 2.064 -21.073 19.369 1.00 100.35 119 ASN C O 1
ATOM 3796 N N . ASN C 1 120 ? 1.836 -21.613 17.181 1.00 89.27 120 ASN C N 1
ATOM 3797 C CA . ASN C 1 120 ? 2.523 -22.893 17.271 1.00 83.94 120 ASN C CA 1
ATOM 3798 C C . ASN C 1 120 ? 3.973 -22.757 17.749 1.00 73.85 120 ASN C C 1
ATOM 3799 O O . ASN C 1 120 ? 4.800 -22.109 17.104 1.00 66.48 120 ASN C O 1
ATOM 3804 N N . LYS C 1 121 ? 4.259 -23.367 18.893 1.00 71.17 121 LYS C N 1
ATOM 3805 C CA . LYS C 1 121 ? 5.607 -23.423 19.428 1.00 70.31 121 LYS C CA 1
ATOM 3806 C C . LYS C 1 121 ? 5.929 -24.848 19.801 1.00 65.90 121 LYS C C 1
ATOM 3807 O O . LYS C 1 121 ? 5.032 -25.630 20.112 1.00 65.60 121 LYS C O 1
ATOM 3813 N N . VAL C 1 122 ? 7.210 -25.188 19.751 1.00 61.44 122 VAL C N 1
ATOM 3814 C CA . VAL C 1 122 ? 7.680 -26.482 20.224 1.00 58.32 122 VAL C CA 1
ATOM 3815 C C . VAL C 1 122 ? 8.855 -26.256 21.158 1.00 58.95 122 VAL C C 1
ATOM 3816 O O . VAL C 1 122 ? 9.570 -25.252 21.043 1.00 55.77 122 VAL C O 1
ATOM 3820 N N . SER C 1 123 ? 9.035 -27.185 22.087 1.00 56.67 123 SER C N 1
ATOM 3821 C CA . SER C 1 123 ? 10.222 -27.216 22.924 1.00 54.42 123 SER C CA 1
ATOM 3822 C C . SER C 1 123 ? 11.361 -27.912 22.174 1.00 50.63 123 SER C C 1
ATOM 3823 O O . SER C 1 123 ? 11.179 -28.962 21.582 1.00 57.03 123 SER C O 1
ATOM 3826 N N . VAL C 1 124 ? 12.532 -27.290 22.190 1.00 48.84 124 VAL C N 1
ATOM 3827 C CA . VAL C 1 124 ? 13.711 -27.837 21.572 1.00 47.32 124 VAL C CA 1
ATOM 3828 C C . VAL C 1 124 ? 14.805 -27.896 22.618 1.00 48.45 124 VAL C C 1
ATOM 3829 O O . VAL C 1 124 ? 14.995 -26.955 23.405 1.00 50.66 124 VAL C O 1
ATOM 3833 N N . SER C 1 125 ? 15.517 -29.011 22.645 1.00 49.69 125 SER C N 1
ATOM 3834 C CA . SER C 1 125 ? 16.568 -29.182 23.619 1.00 49.25 125 SER C CA 1
ATOM 3835 C C . SER C 1 125 ? 17.579 -28.069 23.453 1.00 49.16 125 SER C C 1
ATOM 3836 O O . SER C 1 125 ? 17.963 -27.716 22.322 1.00 44.52 125 SER C O 1
ATOM 3839 N N . GLU C 1 126 ? 18.057 -27.550 24.576 1.00 47.34 126 GLU C N 1
ATOM 3840 C CA . GLU C 1 126 ? 19.093 -26.541 24.537 1.00 50.27 126 GLU C CA 1
ATOM 3841 C C . GLU C 1 126 ? 20.361 -27.078 23.821 1.00 45.92 126 GLU C C 1
ATOM 3842 O O . GLU C 1 126 ? 21.100 -26.312 23.207 1.00 49.22 126 GLU C O 1
ATOM 3848 N N . LYS C 1 127 ? 20.593 -28.382 23.907 1.00 50.55 127 LYS C N 1
ATOM 3849 C CA . LYS C 1 127 ? 21.758 -29.005 23.273 1.00 52.77 127 LYS C CA 1
ATOM 3850 C C . LYS C 1 127 ? 21.685 -29.027 21.742 1.00 51.41 127 LYS C C 1
ATOM 3851 O O . LYS C 1 127 ? 22.693 -29.265 21.094 1.00 49.34 127 LYS C O 1
ATOM 3857 N N . ALA C 1 128 ? 20.503 -28.772 21.178 1.00 50.21 128 ALA C N 1
ATOM 3858 C CA . ALA C 1 128 ? 20.309 -28.706 19.726 1.00 49.91 128 ALA C CA 1
ATOM 3859 C C . ALA C 1 128 ? 20.954 -27.475 19.107 1.00 44.52 128 ALA C C 1
ATOM 3860 O O . ALA C 1 128 ? 21.312 -27.489 17.927 1.00 44.73 128 ALA C O 1
ATOM 3862 N N . PHE C 1 129 ? 21.094 -26.412 19.890 1.00 47.13 129 PHE C N 1
ATOM 3863 C CA . PHE C 1 129 ? 21.615 -25.138 19.392 1.00 46.02 129 PHE C CA 1
ATOM 3864 C C . PHE C 1 129 ? 23.132 -25.084 19.439 1.00 47.95 129 PHE C C 1
ATOM 3865 O O . PHE C 1 129 ? 23.730 -25.631 20.349 1.00 48.11 129 PHE C O 1
ATOM 3873 N N . ALA C 1 130 ? 23.746 -24.369 18.499 1.00 46.80 130 ALA C N 1
ATOM 3874 C CA . ALA C 1 130 ? 25.120 -23.883 18.697 1.00 47.55 130 ALA C CA 1
ATOM 3875 C C . ALA C 1 130 ? 25.007 -22.558 19.433 1.00 47.76 130 ALA C C 1
ATOM 3876 O O . ALA C 1 130 ? 24.029 -21.836 19.240 1.00 45.36 130 ALA C O 1
ATOM 3878 N N . ILE C 1 131 ? 25.985 -22.239 20.275 1.00 43.70 131 ILE C N 1
ATOM 3879 C CA . ILE C 1 131 ? 26.016 -20.948 20.965 1.00 46.77 131 ILE C CA 1
ATOM 3880 C C . ILE C 1 131 ? 27.357 -20.289 20.717 1.00 45.38 131 ILE C C 1
ATOM 3881 O O . ILE C 1 131 ? 28.385 -20.848 21.100 1.00 49.20 131 ILE C O 1
ATOM 3886 N N . LEU C 1 132 ? 27.342 -19.128 20.075 1.00 40.70 132 LEU C N 1
ATOM 3887 C CA . LEU C 1 132 ? 28.566 -18.364 19.830 1.00 44.64 132 LEU C CA 1
ATOM 3888 C C . LEU C 1 132 ? 28.808 -17.391 20.975 1.00 41.69 132 LEU C C 1
ATOM 3889 O O . LEU C 1 132 ? 27.850 -16.823 21.530 1.00 39.85 132 LEU C O 1
ATOM 3894 N N . ASN C 1 133 ? 30.081 -17.183 21.308 1.00 45.00 133 ASN C N 1
ATOM 3895 C CA . ASN C 1 133 ? 30.477 -16.326 22.434 1.00 45.62 133 ASN C CA 1
ATOM 3896 C C . ASN C 1 133 ? 29.681 -16.643 23.698 1.00 43.14 133 ASN C C 1
ATOM 3897 O O . ASN C 1 133 ? 29.137 -15.745 24.330 1.00 43.04 133 ASN C O 1
ATOM 3902 N N . ARG C 1 134 ? 29.603 -17.925 24.043 1.00 45.10 134 ARG C N 1
ATOM 3903 C CA . ARG C 1 134 ? 28.889 -18.359 25.231 1.00 47.08 134 ARG C CA 1
ATOM 3904 C C . ARG C 1 134 ? 29.469 -17.659 26.478 1.00 51.84 134 ARG C C 1
ATOM 3905 O O . ARG C 1 134 ? 30.683 -17.517 26.606 1.00 51.97 134 ARG C O 1
ATOM 3913 N N . LYS C 1 135 ? 28.594 -17.156 27.350 1.00 54.22 135 LYS C N 1
ATOM 3914 C CA . LYS C 1 135 ? 29.017 -16.452 28.577 1.00 59.47 135 LYS C CA 1
ATOM 3915 C C . LYS C 1 135 ? 27.912 -16.503 29.620 1.00 58.02 135 LYS C C 1
ATOM 3916 O O . LYS C 1 135 ? 26.816 -15.975 29.389 1.00 52.72 135 LYS C O 1
ATOM 3922 N N . LYS C 1 136 ? 28.212 -17.115 30.770 1.00 65.12 136 LYS C N 1
ATOM 3923 C CA . LYS C 1 136 ? 27.319 -17.137 31.933 1.00 68.15 136 LYS C CA 1
ATOM 3924 C C . LYS C 1 136 ? 25.928 -17.539 31.501 1.00 69.98 136 LYS C C 1
ATOM 3925 O O . LYS C 1 136 ? 24.934 -16.847 31.771 1.00 69.67 136 LYS C O 1
ATOM 3931 N N . GLU C 1 137 ? 25.893 -18.674 30.812 1.00 65.37 137 GLU C N 1
ATOM 3932 C CA . GLU C 1 137 ? 24.708 -19.148 30.133 1.00 67.86 137 GLU C CA 1
ATOM 3933 C C . GLU C 1 137 ? 24.015 -20.273 30.908 1.00 70.42 137 GLU C C 1
ATOM 3934 O O . GLU C 1 137 ? 23.030 -20.846 30.440 1.00 65.13 137 GLU C O 1
ATOM 3940 N N . GLY C 1 138 ? 24.515 -20.552 32.111 1.00 72.70 138 GLY C N 1
ATOM 3941 C CA . GLY C 1 138 ? 23.946 -21.578 32.979 1.00 72.06 138 GLY C CA 1
ATOM 3942 C C . GLY C 1 138 ? 22.517 -21.293 33.425 1.00 68.45 138 GLY C C 1
ATOM 3943 O O . GLY C 1 138 ? 21.794 -22.212 33.776 1.00 63.70 138 GLY C O 1
ATOM 3944 N N . ALA C 1 139 ? 22.116 -20.022 33.401 1.00 68.81 139 ALA C N 1
ATOM 3945 C CA . ALA C 1 139 ? 20.754 -19.619 33.750 1.00 71.40 139 ALA C CA 1
ATOM 3946 C C . ALA C 1 139 ? 19.712 -20.123 32.751 1.00 65.16 139 ALA C C 1
ATOM 3947 O O . ALA C 1 139 ? 18.570 -20.343 33.127 1.00 64.24 139 ALA C O 1
ATOM 3949 N N . VAL C 1 140 ? 20.101 -20.326 31.494 1.00 60.99 140 VAL C N 1
ATOM 3950 C CA . VAL C 1 140 ? 19.154 -20.734 30.459 1.00 55.44 140 VAL C CA 1
ATOM 3951 C C . VAL C 1 140 ? 18.578 -22.116 30.775 1.00 55.24 140 VAL C C 1
ATOM 3952 O O . VAL C 1 140 ? 19.260 -22.975 31.314 1.00 49.04 140 VAL C O 1
ATOM 3956 N N . SER C 1 141 ? 17.308 -22.313 30.441 1.00 53.39 141 SER C N 1
ATOM 3957 C CA . SER C 1 141 ? 16.631 -23.577 30.720 1.00 55.88 141 SER 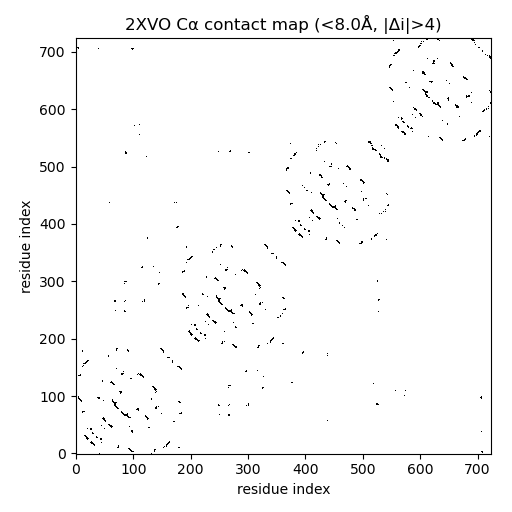C CA 1
ATOM 3958 C C . SER C 1 141 ? 17.151 -24.667 29.778 1.00 58.43 141 SER C C 1
ATOM 3959 O O . SER C 1 141 ? 17.804 -24.370 28.776 1.00 58.92 141 SER C O 1
ATOM 3962 N N . SER C 1 142 ? 16.884 -25.921 30.127 1.00 57.56 142 SER C N 1
ATOM 3963 C CA . SER C 1 142 ? 17.383 -27.076 29.373 1.00 63.26 142 SER C CA 1
ATOM 3964 C C . SER C 1 142 ? 16.618 -27.313 28.078 1.00 55.99 142 SER C C 1
ATOM 3965 O O . SER C 1 142 ? 17.092 -28.034 27.199 1.00 53.94 142 SER C O 1
ATOM 3968 N N . THR C 1 143 ? 15.420 -26.736 27.981 1.00 52.72 143 THR C N 1
ATOM 3969 C CA . THR C 1 143 ? 14.692 -26.674 26.716 1.00 55.37 143 THR C CA 1
ATOM 3970 C C . THR C 1 143 ? 14.304 -25.227 26.424 1.00 52.81 143 THR C C 1
ATOM 3971 O O . THR C 1 143 ? 14.105 -24.424 27.341 1.00 52.83 143 THR C O 1
ATOM 3975 N N . ILE C 1 144 ? 14.246 -24.917 25.133 1.00 54.19 144 ILE C N 1
ATOM 3976 C CA . ILE C 1 144 ? 13.985 -23.581 24.631 1.00 52.61 144 ILE C CA 1
ATOM 3977 C C . ILE C 1 144 ? 12.721 -23.633 23.783 1.00 50.31 144 ILE C C 1
ATOM 3978 O O . ILE C 1 144 ? 12.539 -24.560 22.987 1.00 48.94 144 ILE C O 1
ATOM 3983 N N . ASN C 1 145 ? 11.842 -22.656 23.979 1.00 45.74 145 ASN C N 1
ATOM 3984 C CA . ASN C 1 145 ? 10.648 -22.543 23.168 1.00 50.71 145 ASN C CA 1
ATOM 3985 C C . ASN C 1 145 ? 10.992 -21.903 21.835 1.00 50.33 145 ASN C C 1
ATOM 3986 O O . ASN C 1 145 ? 11.627 -20.839 21.786 1.00 52.32 145 ASN C O 1
ATOM 3991 N N . VAL C 1 146 ? 10.593 -22.575 20.760 1.00 54.07 146 VAL C N 1
ATOM 3992 C CA . VAL C 1 146 ? 10.827 -22.097 19.400 1.00 48.92 146 VAL C CA 1
ATOM 3993 C C . VAL C 1 146 ? 9.484 -21.982 18.695 1.00 53.92 146 VAL C C 1
ATOM 3994 O O . VAL C 1 146 ? 8.714 -22.957 18.628 1.00 50.02 146 VAL C O 1
ATOM 3998 N N . TYR C 1 147 ? 9.189 -20.777 18.209 1.00 53.04 147 TYR C N 1
ATOM 3999 C CA . TYR C 1 147 ? 7.921 -20.495 17.521 1.00 55.94 147 TYR C CA 1
ATOM 4000 C C . TYR C 1 147 ? 8.085 -20.772 16.039 1.00 59.27 147 TYR C C 1
ATOM 4001 O O . TYR C 1 147 ? 8.734 -20.022 15.320 1.00 62.47 147 TYR C O 1
ATOM 4010 N N . ILE C 1 148 ? 7.530 -21.893 15.598 1.00 62.65 148 ILE C N 1
ATOM 4011 C CA . ILE C 1 148 ? 7.751 -22.391 14.253 1.00 62.40 148 ILE C CA 1
ATOM 4012 C C . ILE C 1 148 ? 6.391 -22.772 13.688 1.00 63.24 148 ILE C C 1
ATOM 4013 O O . ILE C 1 148 ? 5.559 -23.306 14.420 1.00 64.24 148 ILE C O 1
ATOM 4018 N N . THR C 1 149 ? 6.131 -22.467 12.414 1.00 64.33 149 THR C N 1
ATOM 4019 C CA . THR C 1 149 ? 4.824 -22.803 11.820 1.00 72.40 149 THR C CA 1
ATOM 4020 C C . THR C 1 149 ? 4.745 -24.304 11.597 1.00 72.92 149 THR C C 1
ATOM 4021 O O . THR C 1 149 ? 5.761 -25.001 11.681 1.00 69.12 149 THR C O 1
ATOM 4025 N N . GLN C 1 150 ? 3.542 -24.786 11.293 1.00 78.83 150 GLN C N 1
ATOM 4026 C CA . GLN C 1 150 ? 3.295 -26.213 11.058 1.00 84.94 150 GLN C CA 1
ATOM 4027 C C . GLN C 1 150 ? 3.576 -26.647 9.607 1.00 83.26 150 GLN C C 1
ATOM 4028 O O . GLN C 1 150 ? 3.495 -27.834 9.280 1.00 82.98 150 GLN C O 1
ATOM 4034 N N . ASN C 1 151 ? 3.920 -25.681 8.757 1.00 77.25 151 ASN C N 1
ATOM 4035 C CA . ASN C 1 151 ? 4.103 -25.894 7.329 1.00 75.58 151 ASN C CA 1
ATOM 4036 C C . ASN C 1 151 ? 5.577 -25.784 6.974 1.00 67.74 151 ASN C C 1
ATOM 4037 O O . ASN C 1 151 ? 6.189 -24.729 7.174 1.00 68.57 151 ASN C O 1
ATOM 4042 N N . THR C 1 152 ? 6.150 -26.871 6.460 1.00 66.46 152 THR C N 1
ATOM 4043 C CA . THR C 1 152 ? 7.545 -26.871 6.041 1.00 58.71 152 THR C CA 1
ATOM 4044 C C . THR C 1 152 ? 7.751 -25.978 4.829 1.00 61.99 152 THR C C 1
ATOM 4045 O O . THR C 1 152 ? 6.820 -25.699 4.085 1.00 56.60 152 THR C O 1
ATOM 4049 N N . TYR C 1 153 ? 8.982 -25.517 4.660 1.00 62.85 153 TYR C N 1
ATOM 4050 C CA . TYR C 1 153 ? 9.390 -24.807 3.458 1.00 60.63 153 TYR C CA 1
ATOM 4051 C C . TYR C 1 153 ? 10.355 -25.683 2.673 1.00 61.71 153 TYR C C 1
ATOM 4052 O O . TYR C 1 153 ? 11.366 -26.159 3.215 1.00 56.29 153 TYR C O 1
ATOM 4061 N N . THR C 1 154 ? 10.043 -25.877 1.395 1.00 61.11 154 THR C N 1
ATOM 4062 C CA . THR C 1 154 ? 10.812 -26.727 0.503 1.00 65.61 154 THR C CA 1
ATOM 4063 C C . THR C 1 154 ? 11.460 -26.001 -0.664 1.00 66.41 154 THR C C 1
ATOM 4064 O O . THR C 1 154 ? 12.064 -26.635 -1.521 1.00 71.01 154 THR C O 1
ATOM 4068 N N . GLY C 1 155 ? 11.294 -24.687 -0.725 1.00 69.58 155 GLY C N 1
ATOM 4069 C CA . GLY C 1 155 ? 11.905 -23.894 -1.781 1.00 72.34 155 GLY C CA 1
ATOM 4070 C C . GLY C 1 155 ? 13.378 -23.646 -1.522 1.00 71.43 155 GLY C C 1
ATOM 4071 O O . GLY C 1 155 ? 13.945 -24.165 -0.557 1.00 61.53 155 GLY C O 1
ATOM 4072 N N . ASN C 1 156 ? 13.991 -22.837 -2.386 1.00 77.82 156 ASN C N 1
ATOM 4073 C CA . ASN C 1 156 ? 15.392 -22.456 -2.230 1.00 76.50 156 ASN C CA 1
ATOM 4074 C C . ASN C 1 156 ? 15.549 -21.430 -1.124 1.00 68.45 156 ASN C C 1
ATOM 4075 O O . ASN C 1 156 ? 14.643 -20.637 -0.849 1.00 66.22 156 ASN C O 1
ATOM 4080 N N . THR C 1 157 ? 16.704 -21.466 -0.478 1.00 64.90 157 THR C N 1
ATOM 4081 C CA . THR C 1 157 ? 16.988 -20.544 0.596 1.00 64.58 157 THR C CA 1
ATOM 4082 C C . THR C 1 157 ? 18.264 -19.793 0.270 1.00 62.24 157 THR C C 1
ATOM 4083 O O . THR C 1 157 ? 19.047 -20.213 -0.575 1.00 57.19 157 THR C O 1
ATOM 4087 N N . LYS C 1 158 ? 18.449 -18.671 0.952 1.00 65.67 158 LYS C N 1
ATOM 4088 C CA . LYS C 1 158 ? 19.661 -17.869 0.832 1.00 63.26 158 LYS C CA 1
ATOM 4089 C C . LYS C 1 158 ? 19.976 -17.262 2.187 1.00 54.44 158 LYS C C 1
ATOM 4090 O O . LYS C 1 158 ? 19.102 -17.171 3.056 1.00 54.92 158 LYS C O 1
ATOM 4096 N N . ILE C 1 159 ? 21.225 -16.847 2.364 1.00 58.09 159 ILE C N 1
ATOM 4097 C CA . ILE C 1 159 ? 21.689 -16.259 3.624 1.00 56.55 159 ILE C CA 1
ATOM 4098 C C . ILE C 1 159 ? 21.546 -14.753 3.552 1.00 55.59 159 ILE C C 1
ATOM 4099 O O . ILE C 1 159 ? 21.946 -14.138 2.586 1.00 57.12 159 ILE C O 1
ATOM 4104 N N . GLU C 1 160 ? 20.936 -14.170 4.568 1.00 53.09 160 GLU C N 1
ATOM 4105 C CA . GLU C 1 160 ? 20.696 -12.742 4.590 1.00 54.55 160 GLU C CA 1
ATOM 4106 C C . GLU C 1 160 ? 21.380 -12.154 5.803 1.00 50.85 160 GLU C C 1
ATOM 4107 O O . GLU C 1 160 ? 21.521 -12.845 6.812 1.00 48.12 160 GLU C O 1
ATOM 4113 N N . LYS C 1 161 ? 21.760 -10.879 5.710 1.00 51.44 161 LYS C N 1
ATOM 4114 C CA . LYS C 1 161 ? 22.336 -10.141 6.834 1.00 56.91 161 LYS C CA 1
ATOM 4115 C C . LYS C 1 161 ? 21.341 -9.129 7.402 1.00 52.02 161 LYS C C 1
ATOM 4116 O O . LYS C 1 161 ? 20.423 -8.712 6.718 1.00 48.47 161 LYS C O 1
ATOM 4122 N N . ILE C 1 162 ? 21.581 -8.691 8.631 1.00 46.47 162 ILE C N 1
ATOM 4123 C CA . ILE C 1 162 ? 20.785 -7.611 9.217 1.00 50.3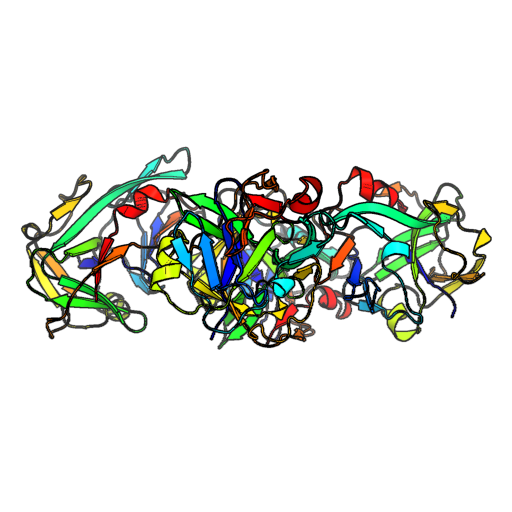8 162 ILE C CA 1
ATOM 4124 C C . ILE C 1 162 ? 21.377 -6.238 8.858 1.00 52.51 162 ILE C C 1
ATOM 4125 O O . ILE C 1 162 ? 22.446 -6.153 8.256 1.00 52.77 162 ILE C O 1
ATOM 4130 N N . GLN C 1 163 ? 20.664 -5.178 9.228 1.00 52.20 163 GLN C N 1
ATOM 4131 C CA . GLN C 1 163 ? 21.005 -3.800 8.862 1.00 55.07 163 GLN C CA 1
ATOM 4132 C C . GLN C 1 163 ? 21.585 -3.046 10.033 1.00 54.52 163 GLN C C 1
ATOM 4133 O O . GLN C 1 163 ? 21.481 -3.514 11.168 1.00 49.62 163 GLN C O 1
ATOM 4139 N N . GLN C 1 164 ? 22.130 -1.855 9.748 1.00 50.03 164 GLN C N 1
ATOM 4140 C CA . GLN C 1 164 ? 22.898 -1.054 10.701 1.00 51.79 164 GLN C CA 1
ATOM 4141 C C . GLN C 1 164 ? 22.153 -0.697 11.996 1.00 52.93 164 GLN C C 1
ATOM 4142 O O . GLN C 1 164 ? 22.774 -0.605 13.045 1.00 50.20 164 GLN C O 1
ATOM 4148 N N . ASN C 1 165 ? 20.847 -0.458 11.927 1.00 42.75 165 ASN C N 1
ATOM 4149 C CA . ASN C 1 165 ? 20.079 -0.020 13.107 1.00 46.40 165 ASN C CA 1
ATOM 4150 C C . ASN C 1 165 ? 19.015 -1.044 13.470 1.00 48.42 165 ASN C C 1
ATOM 4151 O O . ASN C 1 165 ? 17.918 -0.676 13.868 1.00 51.08 165 ASN C O 1
ATOM 4156 N N . THR C 1 166 ? 19.356 -2.320 13.325 1.00 46.12 166 THR C N 1
ATOM 4157 C CA . THR C 1 166 ? 18.459 -3.431 13.673 1.00 46.14 166 THR C CA 1
ATOM 4158 C C . THR C 1 166 ? 18.390 -3.574 15.172 1.00 46.31 166 THR C C 1
ATOM 4159 O O . THR C 1 166 ? 17.313 -3.793 15.721 1.00 46.80 166 THR C O 1
ATOM 4163 N N . ILE C 1 167 ? 19.545 -3.434 15.820 1.00 41.54 167 ILE C N 1
ATOM 4164 C CA . ILE C 1 167 ? 19.658 -3.526 17.266 1.00 44.43 167 ILE C CA 1
ATOM 4165 C C . ILE C 1 167 ? 19.931 -2.143 17.842 1.00 43.20 167 ILE C C 1
ATOM 4166 O O . ILE C 1 167 ? 20.843 -1.462 17.380 1.00 44.14 167 ILE C O 1
ATOM 4171 N N . ILE C 1 168 ? 19.105 -1.720 18.800 1.00 40.86 168 ILE C N 1
ATOM 4172 C CA . ILE C 1 168 ? 19.252 -0.428 19.473 1.00 41.12 168 ILE C CA 1
ATOM 4173 C C . ILE C 1 168 ? 19.228 -0.662 20.977 1.00 45.45 168 ILE C C 1
ATOM 4174 O O . ILE C 1 168 ? 18.343 -1.346 21.490 1.00 44.12 168 ILE C O 1
ATOM 4179 N N . ILE C 1 169 ? 20.200 -0.097 21.687 1.00 41.74 169 ILE C N 1
ATOM 4180 C CA . ILE C 1 169 ? 20.234 -0.205 23.135 1.00 41.69 169 ILE C CA 1
ATOM 4181 C C . ILE C 1 169 ? 19.962 1.180 23.687 1.00 42.64 169 ILE C C 1
ATOM 4182 O O . ILE C 1 169 ? 20.678 2.122 23.360 1.00 44.40 169 ILE C O 1
ATOM 4187 N N . GLU C 1 170 ? 18.919 1.291 24.512 1.00 43.16 170 GLU C N 1
ATOM 4188 C CA . GLU C 1 170 ? 18.467 2.583 25.037 1.00 45.35 170 GLU C CA 1
ATOM 4189 C C . GLU C 1 170 ? 18.669 2.608 26.548 1.00 46.12 170 GLU C C 1
ATOM 4190 O O . GLU C 1 170 ? 18.102 1.787 27.268 1.00 44.68 170 GLU C O 1
ATOM 4196 N N . LYS C 1 171 ? 19.509 3.536 26.996 1.00 44.52 171 LYS C N 1
ATOM 4197 C CA . LYS C 1 171 ? 19.982 3.588 28.369 1.00 46.80 171 LYS C CA 1
ATOM 4198 C C . LYS C 1 171 ? 20.484 5.014 28.662 1.00 45.19 171 LYS C C 1
ATOM 4199 O O . LYS C 1 171 ? 20.890 5.741 27.737 1.00 43.65 171 LYS C O 1
ATOM 4205 N N . ASN C 1 172 ? 20.444 5.407 29.935 1.00 43.65 172 ASN C N 1
ATOM 4206 C CA . ASN C 1 172 ? 20.944 6.731 30.373 1.00 44.95 172 ASN C CA 1
ATOM 4207 C C . ASN C 1 172 ? 22.370 7.081 29.979 1.00 44.62 172 ASN C C 1
ATOM 4208 O O . ASN C 1 172 ? 22.713 8.266 29.819 1.00 45.16 172 ASN C O 1
ATOM 4213 N N . THR C 1 173 ? 23.197 6.043 29.878 1.00 45.43 173 THR C N 1
ATOM 4214 C CA . THR C 1 173 ? 24.610 6.172 29.521 1.00 46.64 173 THR C CA 1
ATOM 4215 C C . THR C 1 173 ? 24.814 6.336 28.013 1.00 48.36 173 THR C C 1
ATOM 4216 O O . THR C 1 173 ? 25.954 6.350 27.541 1.00 47.87 173 THR C O 1
ATOM 4220 N N . GLY C 1 174 ? 23.717 6.450 27.258 1.00 44.35 174 GLY C N 1
ATOM 4221 C CA . GLY C 1 174 ? 23.785 6.834 25.862 1.00 45.11 174 GLY C CA 1
ATOM 4222 C C . GLY C 1 174 ? 23.295 5.711 24.982 1.00 40.69 174 GLY C C 1
ATOM 4223 O O . GLY C 1 174 ? 23.502 4.561 25.302 1.00 40.79 174 GLY C O 1
ATOM 4224 N N . ILE C 1 175 ? 22.633 6.059 23.889 1.00 42.60 175 ILE C N 1
ATOM 4225 C CA . ILE C 1 175 ? 22.129 5.079 22.954 1.00 43.98 175 ILE C CA 1
ATOM 4226 C C . ILE C 1 175 ? 23.305 4.397 22.232 1.00 47.44 175 ILE C C 1
ATOM 4227 O O . ILE C 1 175 ? 24.324 5.031 21.927 1.00 40.82 175 ILE C O 1
ATOM 4232 N N . VAL C 1 176 ? 23.156 3.100 22.003 1.00 43.06 176 VAL C N 1
ATOM 4233 C CA . VAL C 1 176 ? 24.022 2.351 21.109 1.00 44.32 176 VAL C CA 1
ATOM 4234 C C . VAL C 1 176 ? 23.180 1.920 19.912 1.00 42.16 176 VAL C C 1
ATOM 4235 O O . VAL C 1 176 ? 22.196 1.217 20.077 1.00 42.45 176 VAL C O 1
ATOM 4239 N N . PHE C 1 177 ? 23.568 2.336 18.715 1.00 43.74 177 PHE C N 1
ATOM 4240 C CA . PHE C 1 177 ? 22.724 2.124 17.514 1.00 48.33 177 PHE C CA 1
ATOM 4241 C C . PHE C 1 177 ? 23.553 2.056 16.238 1.00 52.01 177 PHE C C 1
ATOM 4242 O O . PHE C 1 177 ? 23.027 1.663 15.202 1.00 57.61 177 PHE C O 1
ATOM 4250 N N . LYS C 1 178 ? 24.818 2.492 16.316 1.00 54.08 178 LYS C N 1
ATOM 4251 C CA . LYS C 1 178 ? 25.828 2.289 15.293 1.00 59.64 178 LYS C CA 1
ATOM 4252 C C . LYS C 1 178 ? 26.807 1.175 15.739 1.00 66.27 178 LYS C C 1
ATOM 4253 O O . LYS C 1 178 ? 27.707 1.359 16.575 1.00 63.23 178 LYS C O 1
ATOM 4259 N N . ILE C 1 179 ? 26.542 -0.021 15.230 1.00 64.78 179 ILE C N 1
ATOM 4260 C CA . ILE C 1 179 ? 27.430 -1.163 15.391 1.00 64.40 179 ILE C CA 1
ATOM 4261 C C . ILE C 1 179 ? 28.041 -1.459 14.011 1.00 57.75 179 ILE C C 1
ATOM 4262 O O . ILE C 1 179 ? 27.333 -1.520 13.011 1.00 60.77 179 ILE C O 1
ATOM 4267 N N . PRO C 1 180 ? 29.369 -1.570 13.934 1.00 63.50 180 PRO C N 1
ATOM 4268 C CA . PRO C 1 180 ? 29.969 -1.799 12.598 1.00 63.88 180 PRO C CA 1
ATOM 4269 C C . PRO C 1 180 ? 29.463 -3.094 11.931 1.00 66.78 180 PRO C C 1
ATOM 4270 O O . PRO C 1 180 ? 29.184 -4.075 12.627 1.00 58.52 180 PRO C O 1
ATOM 4274 N N . ASN C 1 181 ? 29.349 -3.078 10.601 1.00 63.89 181 ASN C N 1
ATOM 4275 C CA . ASN C 1 181 ? 28.789 -4.193 9.830 1.00 69.05 181 ASN C CA 1
ATOM 4276 C C . ASN C 1 181 ? 29.555 -5.488 10.066 1.00 63.91 181 ASN C C 1
ATOM 4277 O O . ASN C 1 181 ? 28.965 -6.556 10.116 1.00 63.36 181 ASN C O 1
ATOM 4282 N N . ASP C 1 182 ? 30.865 -5.394 10.238 1.00 70.36 182 ASP C N 1
ATOM 4283 C CA . ASP C 1 182 ? 31.670 -6.569 10.593 1.00 78.53 182 ASP C CA 1
ATOM 4284 C C . ASP C 1 182 ? 31.212 -7.216 11.923 1.00 73.89 182 ASP C C 1
ATOM 4285 O O . ASP C 1 182 ? 31.295 -8.432 12.088 1.00 76.53 182 ASP C O 1
ATOM 4290 N N . MET C 1 183 ? 30.713 -6.408 12.853 1.00 68.92 183 MET C N 1
ATOM 4291 C CA . MET C 1 183 ? 30.162 -6.917 14.123 1.00 65.87 183 MET C CA 1
ATOM 4292 C C . MET C 1 183 ? 28.773 -7.526 13.992 1.00 59.30 183 MET C C 1
ATOM 4293 O O . MET C 1 183 ? 28.471 -8.531 14.621 1.00 54.74 183 MET C O 1
ATOM 4298 N N . LEU C 1 184 ? 27.910 -6.861 13.233 1.00 58.91 184 LEU C N 1
ATOM 4299 C CA . LEU C 1 184 ? 26.552 -7.341 12.993 1.00 56.31 184 LEU C CA 1
ATOM 4300 C C . LEU C 1 184 ? 26.527 -8.588 12.105 1.00 53.49 184 LEU C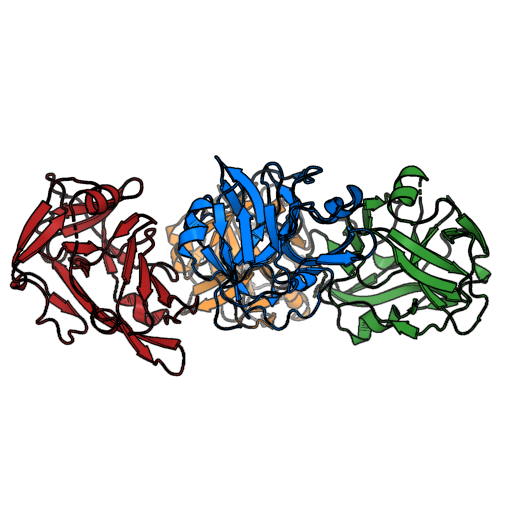 C 1
ATOM 4301 O O . LEU C 1 184 ? 25.493 -9.262 12.021 1.00 51.76 184 LEU C O 1
ATOM 4306 N N . ASN C 1 185 ? 27.641 -8.872 11.428 1.00 53.39 185 ASN C N 1
ATOM 4307 C CA . ASN C 1 185 ? 27.771 -10.084 10.596 1.00 56.58 185 ASN C CA 1
ATOM 4308 C C . ASN C 1 185 ? 27.521 -11.384 11.336 1.00 55.91 185 ASN C C 1
ATOM 4309 O O . ASN C 1 185 ? 27.220 -12.395 10.706 1.00 52.15 185 ASN C O 1
ATOM 4314 N N . ILE C 1 186 ? 27.641 -11.352 12.664 1.00 51.35 186 ILE C N 1
ATOM 4315 C CA . ILE C 1 186 ? 27.330 -12.502 13.492 1.00 47.68 186 ILE C CA 1
ATOM 4316 C C . ILE C 1 186 ? 25.857 -12.905 13.401 1.00 47.47 186 ILE C C 1
ATOM 4317 O O . ILE C 1 186 ? 25.540 -14.037 13.713 1.00 45.73 186 ILE C O 1
ATOM 4322 N N . PHE C 1 187 ? 24.968 -11.993 12.989 1.00 45.24 187 PHE C N 1
ATOM 4323 C CA . PHE C 1 187 ? 23.545 -12.308 12.889 1.00 45.37 187 PHE C CA 1
ATOM 4324 C C . PHE C 1 187 ? 22.982 -12.774 11.526 1.00 49.98 187 PHE C C 1
ATOM 4325 O O . PHE C 1 187 ? 21.772 -12.773 11.313 1.00 61.04 187 PHE C O 1
ATOM 4333 N N . ARG C 1 188 ? 23.829 -13.243 10.637 1.00 51.90 188 ARG C N 1
ATOM 4334 C CA . ARG C 1 188 ? 23.310 -13.785 9.366 1.00 57.41 188 ARG C CA 1
ATOM 4335 C C . ARG C 1 188 ? 22.414 -15.048 9.557 1.00 51.26 188 ARG C C 1
ATOM 4336 O O . ARG C 1 188 ? 22.594 -15.814 10.493 1.00 50.37 188 ARG C O 1
ATOM 4344 N N . TYR C 1 189 ? 21.438 -15.232 8.668 1.00 45.43 189 TYR C N 1
ATOM 4345 C CA . TYR C 1 189 ? 20.408 -16.282 8.792 1.00 46.99 189 TYR C CA 1
ATOM 4346 C C . TYR C 1 189 ? 19.896 -16.695 7.412 1.00 48.12 189 TYR C C 1
ATOM 4347 O O . TYR C 1 189 ? 20.055 -15.964 6.437 1.00 48.90 189 TYR C O 1
ATOM 4356 N N . SER C 1 190 ? 19.288 -17.875 7.350 1.00 47.79 190 SER C N 1
ATOM 4357 C CA . SER C 1 190 ? 18.721 -18.404 6.129 1.00 46.29 190 SER C CA 1
ATOM 4358 C C . SER C 1 190 ? 17.290 -17.923 6.003 1.00 48.55 190 SER C C 1
ATOM 4359 O O . SER C 1 190 ? 16.524 -17.912 6.977 1.00 48.90 190 SER C O 1
ATOM 4362 N N . THR C 1 191 ? 16.923 -17.529 4.794 1.00 53.32 191 THR C N 1
ATOM 4363 C CA . THR C 1 191 ? 15.584 -17.020 4.534 1.00 52.63 191 THR C CA 1
ATOM 4364 C C . THR C 1 191 ? 15.165 -17.438 3.135 1.00 52.42 191 THR C C 1
ATOM 4365 O O . THR C 1 191 ? 15.896 -18.154 2.445 1.00 52.52 191 THR C O 1
ATOM 4369 N N . THR C 1 192 ? 13.986 -16.991 2.717 1.00 58.95 192 THR C N 1
ATOM 4370 C CA . THR C 1 192 ? 13.436 -17.359 1.412 1.00 64.54 192 THR C CA 1
ATOM 4371 C C . THR C 1 192 ? 13.963 -16.452 0.302 1.00 74.03 192 THR C C 1
ATOM 4372 O O . THR C 1 192 ? 14.431 -15.340 0.558 1.00 74.02 192 THR C O 1
ATOM 4377 N N . GLU D 1 13 ? 5.035 51.690 -5.592 1.00 90.81 13 GLU D N 1
ATOM 4378 C CA . GLU D 1 13 ? 6.018 52.159 -4.564 1.00 84.26 13 GLU D CA 1
ATOM 4379 C C . GLU D 1 13 ? 6.553 50.984 -3.742 1.00 78.08 13 GLU D C 1
ATOM 4380 O O . GLU D 1 13 ? 5.802 50.221 -3.135 1.00 80.57 13 GLU D O 1
ATOM 4386 N N . TRP D 1 14 ? 7.872 50.876 -3.739 1.00 66.54 14 TRP D N 1
ATOM 4387 C CA . TRP D 1 14 ? 8.602 49.858 -3.022 1.00 61.80 14 TRP D CA 1
ATOM 4388 C C . TRP D 1 14 ? 8.492 50.032 -1.504 1.00 58.34 14 TRP D C 1
ATOM 4389 O O . TRP D 1 14 ? 8.314 51.141 -1.007 1.00 59.84 14 TRP D O 1
ATOM 4400 N N . VAL D 1 15 ? 8.593 48.924 -0.782 1.00 55.92 15 VAL D N 1
ATOM 4401 C CA . VAL D 1 15 ? 8.480 48.902 0.671 1.00 56.01 15 VAL D CA 1
ATOM 4402 C C . VAL D 1 15 ? 9.788 48.397 1.295 1.00 51.63 15 VAL D C 1
ATOM 4403 O O . VAL D 1 15 ? 10.430 47.504 0.759 1.00 51.43 15 VAL D O 1
ATOM 4407 N N . PHE D 1 16 ? 10.160 48.992 2.427 1.00 51.95 16 PHE D N 1
ATOM 4408 C CA . PHE D 1 16 ? 11.323 48.577 3.182 1.00 51.50 16 PHE D CA 1
ATOM 4409 C C . PHE D 1 16 ? 10.942 47.439 4.131 1.00 48.13 16 PHE D C 1
ATOM 4410 O O . PHE D 1 16 ? 9.984 47.552 4.887 1.00 45.90 16 PHE D O 1
ATOM 4418 N N . ILE D 1 17 ? 11.673 46.333 4.053 1.00 47.82 17 ILE D N 1
ATOM 4419 C CA . ILE D 1 17 ? 11.425 45.184 4.912 1.00 49.06 17 ILE D CA 1
ATOM 4420 C C . ILE D 1 17 ? 12.645 44.940 5.781 1.00 42.90 17 ILE D C 1
ATOM 4421 O O . ILE D 1 17 ? 13.641 44.406 5.296 1.00 48.15 17 ILE D O 1
ATOM 4426 N N . PRO D 1 18 ? 12.574 45.315 7.069 1.00 45.25 18 PRO D N 1
ATOM 4427 C CA . PRO D 1 18 ? 13.660 44.966 7.986 1.00 44.40 18 PRO D CA 1
ATOM 4428 C C . PRO D 1 18 ? 13.860 43.455 8.076 1.00 44.17 18 PRO D C 1
ATOM 4429 O O . PRO D 1 18 ? 12.885 42.695 8.084 1.00 50.60 18 PRO D O 1
ATOM 4433 N N . VAL D 1 19 ? 15.110 43.042 8.146 1.00 49.07 19 VAL D N 1
ATOM 4434 C CA . VAL D 1 19 ? 15.453 41.650 8.310 1.00 46.56 19 VAL D CA 1
ATOM 4435 C C . VAL D 1 19 ? 15.926 41.495 9.732 1.00 47.89 19 VAL D C 1
ATOM 4436 O O . VAL D 1 19 ? 17.030 41.940 10.063 1.00 46.56 19 VAL D O 1
ATOM 4440 N N . ILE D 1 20 ? 15.079 40.875 10.565 1.00 44.68 20 ILE D N 1
ATOM 4441 C CA . ILE D 1 20 ? 15.312 40.819 11.989 1.00 46.39 20 ILE D CA 1
ATOM 4442 C C . ILE D 1 20 ? 15.255 39.393 12.530 1.00 50.95 20 ILE D C 1
ATOM 4443 O O . ILE D 1 20 ? 14.807 38.464 11.859 1.00 50.41 20 ILE D O 1
ATOM 4448 N N . LYS D 1 21 ? 15.755 39.257 13.751 1.00 52.03 21 LYS D N 1
ATOM 4449 C CA . LYS D 1 21 ? 15.914 37.986 14.415 1.00 57.55 21 LYS D CA 1
ATOM 4450 C C . LYS D 1 21 ? 14.508 37.439 14.679 1.00 62.23 21 LYS D C 1
ATOM 4451 O O . LYS D 1 21 ? 13.559 38.202 14.928 1.00 63.77 21 LYS D O 1
ATOM 4457 N N . ASP D 1 22 ? 14.386 36.128 14.569 1.00 61.81 22 ASP D N 1
ATOM 4458 C CA . ASP D 1 22 ? 13.137 35.386 14.847 1.00 67.14 22 ASP D CA 1
ATOM 4459 C C . ASP D 1 22 ? 11.977 35.697 13.883 1.00 70.96 22 ASP D C 1
ATOM 4460 O O . ASP D 1 22 ? 10.804 35.491 14.215 1.00 72.28 22 ASP D O 1
ATOM 4465 N N . VAL D 1 23 ? 12.309 36.252 12.719 1.00 68.09 23 VAL D N 1
ATOM 4466 C CA . VAL D 1 23 ? 11.385 36.321 11.591 1.00 60.50 23 VAL D CA 1
ATOM 4467 C C . VAL D 1 23 ? 12.030 35.530 10.464 1.00 60.79 23 VAL D C 1
ATOM 4468 O O . VAL D 1 23 ? 13.248 35.565 10.314 1.00 50.06 23 VAL D O 1
ATOM 4472 N N . THR D 1 24 ? 11.220 34.789 9.715 1.00 54.15 24 THR D N 1
ATOM 4473 C CA . THR D 1 24 ? 11.703 34.035 8.571 1.00 55.92 24 THR D CA 1
ATOM 4474 C C . THR D 1 24 ? 11.427 34.790 7.288 1.00 54.62 24 THR D C 1
ATOM 4475 O O . THR D 1 24 ? 10.381 35.414 7.150 1.00 51.15 24 THR D O 1
ATOM 4479 N N . TYR D 1 25 ? 12.380 34.727 6.363 1.00 51.40 25 TYR D N 1
ATOM 4480 C CA . TYR D 1 25 ? 12.244 35.318 5.042 1.00 53.68 25 TYR D CA 1
ATOM 4481 C C . TYR D 1 25 ? 12.532 34.242 3.987 1.00 52.45 25 TYR D C 1
ATOM 4482 O O . TYR D 1 25 ? 13.645 33.739 3.894 1.00 52.33 25 TYR D O 1
ATOM 4491 N N . GLU D 1 26 ? 11.506 33.875 3.225 1.00 54.20 26 GLU D N 1
ATOM 4492 C CA . GLU D 1 26 ? 11.582 32.800 2.230 1.00 57.43 26 GLU D CA 1
ATOM 4493 C C . GLU D 1 26 ? 11.336 33.389 0.855 1.00 52.23 26 GLU D C 1
ATOM 4494 O O . GLU D 1 26 ? 10.253 33.899 0.581 1.00 55.14 26 GLU D O 1
ATOM 4500 N N . PHE D 1 27 ? 12.338 33.309 -0.001 1.00 52.54 27 PHE D N 1
ATOM 4501 C CA . PHE D 1 27 ? 12.240 33.792 -1.370 1.00 55.45 27 PHE D CA 1
ATOM 4502 C C . PHE D 1 27 ? 12.000 32.624 -2.290 1.00 54.08 27 PHE D C 1
ATOM 4503 O O . PHE D 1 27 ? 12.761 31.659 -2.257 1.00 56.40 27 PHE D O 1
ATOM 4511 N N . LYS D 1 28 ? 10.975 32.734 -3.125 1.00 55.58 28 LYS D N 1
ATOM 4512 C CA . LYS D 1 28 ? 10.691 31.739 -4.158 1.00 62.20 28 LYS D CA 1
ATOM 4513 C C . LYS D 1 28 ? 11.222 32.239 -5.509 1.00 63.44 28 LYS D C 1
ATOM 4514 O O . LYS D 1 28 ? 10.858 33.323 -5.965 1.00 56.78 28 LYS D O 1
ATOM 4520 N N . VAL D 1 29 ? 12.062 31.429 -6.143 1.00 58.29 29 VAL D N 1
ATOM 4521 C CA . VAL D 1 29 ? 12.685 31.766 -7.419 1.00 57.95 29 VAL D CA 1
ATOM 4522 C C . VAL D 1 29 ? 12.197 30.821 -8.515 1.00 63.55 29 VAL D C 1
ATOM 4523 O O . VAL D 1 29 ? 12.189 29.615 -8.305 1.00 57.50 29 VAL D O 1
ATOM 4527 N N . ASP D 1 30 ? 11.801 31.363 -9.673 1.00 63.16 30 ASP D N 1
ATOM 4528 C CA . ASP D 1 30 ? 11.328 30.539 -10.795 1.00 66.55 30 ASP D CA 1
ATOM 4529 C C . ASP D 1 30 ? 12.458 30.109 -11.749 1.00 65.99 30 ASP D C 1
ATOM 4530 O O . ASP D 1 30 ? 13.623 30.434 -11.527 1.00 63.62 30 ASP D O 1
ATOM 4535 N N . ASN D 1 31 ? 12.091 29.385 -12.804 1.00 68.77 31 ASN D N 1
ATOM 4536 C CA . ASN D 1 31 ? 13.050 28.847 -13.774 1.00 73.22 31 ASN D CA 1
ATOM 4537 C C . ASN D 1 31 ? 13.760 29.936 -14.601 1.00 70.73 31 ASN D C 1
ATOM 4538 O O . ASN D 1 31 ? 14.803 29.671 -15.187 1.00 62.80 31 ASN D O 1
ATOM 4543 N N . ASN D 1 32 ? 13.212 31.155 -14.617 1.00 70.03 32 ASN D N 1
ATOM 4544 C CA . ASN D 1 32 ? 13.870 32.319 -15.235 1.00 70.88 32 ASN D CA 1
ATOM 4545 C C . ASN D 1 32 ? 14.739 33.141 -14.254 1.00 71.11 32 ASN D C 1
ATOM 4546 O O . ASN D 1 32 ? 15.191 34.232 -14.596 1.00 71.53 32 ASN D O 1
ATOM 4551 N N . ASP D 1 33 ? 14.965 32.622 -13.048 1.00 69.38 33 ASP D N 1
ATOM 4552 C CA . ASP D 1 33 ? 15.712 33.329 -11.986 1.00 66.50 33 ASP D CA 1
ATOM 4553 C C . ASP D 1 33 ? 15.052 34.648 -11.545 1.00 62.25 33 ASP D C 1
ATOM 4554 O O . ASP D 1 33 ? 15.721 35.608 -11.149 1.00 59.29 33 ASP D O 1
ATOM 4559 N N . ASN D 1 34 ? 13.730 34.671 -11.603 1.00 60.81 34 ASN D N 1
ATOM 4560 C CA . ASN D 1 34 ? 12.958 35.768 -11.065 1.00 61.25 34 ASN D CA 1
ATOM 4561 C C . ASN D 1 34 ? 12.279 35.337 -9.778 1.00 60.35 34 ASN D C 1
ATOM 4562 O O . ASN D 1 34 ? 11.913 34.169 -9.599 1.00 61.75 34 ASN D O 1
ATOM 4567 N N . ILE D 1 35 ? 12.156 36.285 -8.863 1.00 56.43 35 ILE D N 1
ATOM 4568 C CA . ILE D 1 35 ? 11.460 36.063 -7.608 1.00 57.26 35 ILE D CA 1
ATOM 4569 C C . ILE D 1 35 ? 9.957 36.134 -7.836 1.00 61.19 35 ILE D C 1
ATOM 4570 O O . ILE D 1 35 ? 9.442 37.154 -8.295 1.00 61.34 35 ILE D O 1
ATOM 4575 N N . THR D 1 36 ? 9.264 35.040 -7.534 1.00 62.37 36 THR D N 1
ATOM 4576 C CA . THR D 1 36 ? 7.815 34.967 -7.715 1.00 66.17 36 THR D CA 1
ATOM 4577 C C . THR D 1 36 ? 7.061 35.307 -6.426 1.00 67.02 36 THR D C 1
ATOM 4578 O O . THR D 1 36 ? 5.929 35.760 -6.490 1.00 70.54 36 THR D O 1
ATOM 4582 N N . GLU D 1 37 ? 7.676 35.071 -5.265 1.00 66.93 37 GLU D N 1
ATOM 4583 C CA . GLU D 1 37 ? 7.077 35.445 -3.973 1.00 66.52 37 GLU D CA 1
ATOM 4584 C C . GLU D 1 37 ? 8.132 35.617 -2.902 1.00 62.12 37 GLU D C 1
ATOM 4585 O O . GLU D 1 37 ? 9.197 35.006 -2.974 1.00 63.22 37 GLU D O 1
ATOM 4591 N N . LEU D 1 38 ? 7.814 36.447 -1.909 1.00 60.46 38 LEU D N 1
ATOM 4592 C CA . LEU D 1 38 ? 8.555 36.514 -0.651 1.00 56.37 38 LEU D CA 1
ATOM 4593 C C . LEU D 1 38 ? 7.576 36.241 0.474 1.00 58.01 38 LEU D C 1
ATOM 4594 O O . LEU D 1 38 ? 6.507 36.842 0.532 1.00 64.22 38 LEU D O 1
ATOM 4599 N N . TYR D 1 39 ? 7.915 35.287 1.331 1.00 57.80 39 TYR D N 1
ATOM 4600 C CA . TYR D 1 39 ? 7.111 34.967 2.504 1.00 60.11 39 TYR D CA 1
ATOM 4601 C C . TYR D 1 39 ? 7.864 35.501 3.710 1.00 61.40 39 TYR D C 1
ATOM 4602 O O . TYR D 1 39 ? 9.026 35.126 3.932 1.00 59.44 39 TYR D O 1
ATOM 4611 N N . VAL D 1 40 ? 7.217 36.383 4.468 1.00 62.28 40 VAL D N 1
ATOM 4612 C CA . VAL D 1 40 ? 7.791 36.938 5.701 1.00 61.92 40 VAL D CA 1
ATOM 4613 C C . VAL D 1 40 ? 6.981 36.385 6.872 1.00 64.82 40 VAL D C 1
ATOM 4614 O O . VAL D 1 40 ? 5.790 36.658 6.988 1.00 62.84 40 VAL D O 1
ATOM 4618 N N . ASN D 1 41 ? 7.620 35.588 7.721 1.00 60.04 41 ASN D N 1
ATOM 4619 C CA . ASN D 1 41 ? 6.915 34.837 8.748 1.00 64.66 41 ASN D CA 1
ATOM 4620 C C . ASN D 1 41 ? 5.689 34.095 8.212 1.00 66.84 41 ASN D C 1
ATOM 4621 O O . ASN D 1 41 ? 4.650 34.051 8.869 1.00 64.66 41 ASN D O 1
ATOM 4626 N N . GLY D 1 42 ? 5.831 33.504 7.022 1.00 66.05 42 GLY D N 1
ATOM 4627 C CA . GLY D 1 42 ? 4.753 32.727 6.397 1.00 69.40 42 GLY D CA 1
ATOM 4628 C C . GLY D 1 42 ? 3.689 33.548 5.685 1.00 70.61 42 GLY D C 1
ATOM 4629 O O . GLY D 1 42 ? 2.779 32.981 5.089 1.00 71.13 42 GLY D O 1
ATOM 4630 N N . ASN D 1 43 ? 3.799 34.879 5.735 1.00 72.02 43 ASN D N 1
ATOM 4631 C CA . ASN D 1 43 ? 2.843 35.767 5.067 1.00 72.50 43 ASN D CA 1
ATOM 4632 C C . ASN D 1 43 ? 3.328 36.071 3.662 1.00 69.80 43 ASN D C 1
ATOM 4633 O O . ASN D 1 43 ? 4.445 36.555 3.475 1.00 71.24 43 ASN D O 1
ATOM 4638 N N . LYS D 1 44 ? 2.494 35.767 2.676 1.00 73.66 44 LYS D N 1
ATOM 4639 C CA . LYS D 1 44 ? 2.882 35.886 1.274 1.00 78.05 44 LYS D CA 1
ATOM 4640 C C . LYS D 1 44 ? 2.936 37.349 0.850 1.00 75.57 44 LYS D C 1
ATOM 4641 O O . LYS D 1 44 ? 2.039 38.129 1.166 1.00 73.29 44 LYS D O 1
ATOM 4647 N N . LEU D 1 45 ? 3.996 37.698 0.130 1.00 68.13 45 LEU D N 1
ATOM 4648 C CA . LEU D 1 45 ? 4.150 39.017 -0.448 1.00 70.21 45 LEU D CA 1
ATOM 4649 C C . LEU D 1 45 ? 4.449 38.819 -1.929 1.00 68.29 45 LEU D C 1
ATOM 4650 O O . LEU D 1 45 ? 5.494 38.278 -2.292 1.00 67.27 45 LEU D O 1
ATOM 4655 N N . GLY D 1 46 ? 3.500 39.215 -2.776 1.00 74.19 46 GLY D N 1
ATOM 4656 C CA . GLY D 1 46 ? 3.653 39.104 -4.225 1.00 78.52 46 GLY D CA 1
ATOM 4657 C C . GLY D 1 46 ? 4.354 40.322 -4.809 1.00 79.43 46 GLY D C 1
ATOM 4658 O O . GLY D 1 46 ? 4.042 41.455 -4.432 1.00 78.67 46 GLY D O 1
ATOM 4659 N N . PRO D 1 47 ? 5.313 40.107 -5.734 1.00 82.98 47 PRO D N 1
ATOM 4660 C CA . PRO D 1 47 ? 5.973 41.238 -6.389 1.00 84.71 47 PRO D CA 1
ATOM 4661 C C . PRO D 1 47 ? 5.084 41.878 -7.447 1.00 87.06 47 PRO D C 1
ATOM 4662 O O . PRO D 1 47 ? 4.477 41.169 -8.252 1.00 90.08 47 PRO D O 1
ATOM 4666 N N . ALA D 1 48 ? 5.031 43.207 -7.437 1.00 87.75 48 ALA D N 1
ATOM 4667 C CA . ALA D 1 48 ? 4.166 43.975 -8.330 1.00 94.30 48 ALA D CA 1
ATOM 4668 C C . ALA D 1 48 ? 4.806 44.184 -9.703 1.00 99.45 48 ALA D C 1
ATOM 4669 O O . ALA D 1 48 ? 4.105 44.504 -10.666 1.00 100.22 48 ALA D O 1
ATOM 4671 N N . SER D 1 49 ? 6.132 44.041 -9.785 1.00 95.24 49 SER D N 1
ATOM 4672 C CA . SER D 1 49 ? 6.822 43.966 -11.074 1.00 92.83 49 SER D CA 1
ATOM 4673 C C . SER D 1 49 ? 7.682 42.702 -11.136 1.00 89.10 49 SER D C 1
ATOM 4674 O O . SER D 1 49 ? 7.872 42.006 -10.126 1.00 85.68 49 SER D O 1
ATOM 4677 N N . SER D 1 50 ? 8.174 42.393 -12.332 1.00 85.07 50 SER D N 1
ATOM 4678 C CA . SER D 1 50 ? 9.134 41.311 -12.510 1.00 79.90 50 SER D CA 1
ATOM 4679 C C . SER D 1 50 ? 10.421 41.658 -11.757 1.00 75.23 50 SER D C 1
ATOM 4680 O O . SER D 1 50 ? 10.891 42.783 -11.820 1.00 78.45 50 SER D O 1
ATOM 4683 N N . LEU D 1 51 ? 10.979 40.694 -11.033 1.00 67.84 51 LEU D N 1
ATOM 4684 C CA . LEU D 1 51 ? 11.992 40.980 -10.023 1.00 60.70 51 LEU D CA 1
ATOM 4685 C C . LEU D 1 51 ? 13.096 39.947 -10.101 1.00 59.14 51 LEU D C 1
ATOM 4686 O O . LEU D 1 51 ? 12.880 38.788 -9.759 1.00 58.22 51 LEU D O 1
ATOM 4691 N N . GLU D 1 52 ? 14.274 40.368 -10.553 1.00 62.23 52 GLU D N 1
ATOM 4692 C CA . GLU D 1 52 ? 15.406 39.464 -10.714 1.00 65.29 52 GLU D CA 1
ATOM 4693 C C . GLU D 1 52 ? 15.976 39.029 -9.364 1.00 59.44 52 GLU D C 1
ATOM 4694 O O . GLU D 1 52 ? 16.112 39.831 -8.438 1.00 55.22 52 GLU D O 1
ATOM 4700 N N . MET D 1 53 ? 16.316 37.751 -9.282 1.00 53.25 53 MET D N 1
ATOM 4701 C CA . MET D 1 53 ? 16.950 37.176 -8.109 1.00 51.84 53 MET D CA 1
ATOM 4702 C C . MET D 1 53 ? 18.232 37.925 -7.733 1.00 50.11 53 MET D C 1
ATOM 4703 O O . MET D 1 53 ? 18.501 38.118 -6.551 1.00 43.78 53 MET D O 1
ATOM 4708 N N . ASP D 1 54 ? 18.999 38.375 -8.729 1.00 49.40 54 ASP D N 1
ATOM 4709 C CA . ASP D 1 54 ? 20.288 39.022 -8.445 1.00 55.77 54 ASP D CA 1
ATOM 4710 C C . ASP D 1 54 ? 20.181 40.456 -7.898 1.00 50.23 54 ASP D C 1
ATOM 4711 O O . ASP D 1 54 ? 21.172 41.029 -7.436 1.00 53.25 54 ASP D O 1
ATOM 4716 N N . PHE D 1 55 ? 18.972 40.998 -7.870 1.00 49.43 55 PHE D N 1
ATOM 4717 C CA . PHE D 1 55 ? 18.719 42.188 -7.086 1.00 50.01 55 PHE D CA 1
ATOM 4718 C C . PHE D 1 55 ? 18.979 41.953 -5.593 1.00 48.04 55 PHE D C 1
ATOM 4719 O O . PHE D 1 55 ? 19.417 42.858 -4.889 1.00 47.21 55 PHE D O 1
ATOM 4727 N N . TYR D 1 56 ? 18.720 40.741 -5.115 1.00 46.49 56 TYR D N 1
ATOM 4728 C CA . TYR D 1 56 ? 18.949 40.387 -3.706 1.00 44.47 56 TYR D CA 1
ATOM 4729 C C . TYR D 1 56 ? 20.174 39.509 -3.428 1.00 45.86 56 TYR D C 1
ATOM 4730 O O . TYR D 1 56 ? 20.756 39.589 -2.344 1.00 45.04 56 TYR D O 1
ATOM 4739 N N . PHE D 1 57 ? 20.511 38.608 -4.347 1.00 45.05 57 PHE D N 1
ATOM 4740 C CA . PHE D 1 57 ? 21.565 37.618 -4.094 1.00 47.40 57 PHE D CA 1
ATOM 4741 C C . PHE D 1 57 ? 22.384 37.378 -5.325 1.00 44.82 57 PHE D C 1
ATOM 4742 O O . PHE D 1 57 ? 21.843 37.200 -6.408 1.00 46.97 57 PHE D O 1
ATOM 4750 N N . ASP D 1 58 ? 23.681 37.259 -5.097 1.00 47.12 58 ASP D N 1
ATOM 4751 C CA . ASP D 1 58 ? 24.640 36.852 -6.082 1.00 49.86 58 ASP D CA 1
ATOM 4752 C C . ASP D 1 58 ? 24.805 35.366 -5.898 1.00 49.27 58 ASP D C 1
ATOM 4753 O O . ASP D 1 58 ? 25.374 34.924 -4.895 1.00 50.88 58 ASP D O 1
ATOM 4758 N N . VAL D 1 59 ? 24.307 34.604 -6.856 1.00 52.77 59 VAL D N 1
ATOM 4759 C CA . VAL D 1 59 ? 24.278 33.156 -6.761 1.00 53.25 59 VAL D CA 1
ATOM 4760 C C . VAL D 1 59 ? 25.285 32.534 -7.723 1.00 57.03 59 VAL D C 1
ATOM 4761 O O . VAL D 1 59 ? 25.375 32.950 -8.876 1.00 52.99 59 VAL D O 1
ATOM 4765 N N . ASP D 1 60 ? 26.055 31.572 -7.205 1.00 54.61 60 ASP D N 1
ATOM 4766 C CA . ASP D 1 60 ? 26.825 30.639 -8.022 1.00 55.01 60 ASP D CA 1
ATOM 4767 C C . ASP D 1 60 ? 25.873 29.540 -8.481 1.00 57.30 60 ASP D C 1
ATOM 4768 O O . ASP D 1 60 ? 25.642 28.555 -7.766 1.00 57.62 60 ASP D O 1
ATOM 4773 N N . VAL D 1 61 ? 25.290 29.731 -9.658 1.00 59.46 61 VAL D N 1
ATOM 4774 C CA . VAL D 1 61 ? 24.199 28.857 -10.113 1.00 64.89 61 VAL D CA 1
ATOM 4775 C C . VAL D 1 61 ? 24.661 27.410 -10.260 1.00 69.10 61 VAL D C 1
ATOM 4776 O O . VAL D 1 61 ? 23.922 26.491 -9.925 1.00 69.86 61 VAL D O 1
ATOM 4780 N N . SER D 1 62 ? 25.903 27.220 -10.713 1.00 71.24 62 SER D N 1
ATOM 4781 C CA . SER D 1 62 ? 26.451 25.875 -10.931 1.00 71.73 62 SER D CA 1
ATOM 4782 C C . SER D 1 62 ? 26.516 25.043 -9.643 1.00 72.85 62 SER D C 1
ATOM 4783 O O . SER D 1 62 ? 26.273 23.845 -9.690 1.00 74.12 62 SER D O 1
ATOM 4786 N N . ASN D 1 63 ? 26.823 25.667 -8.500 1.00 69.80 63 ASN D N 1
ATOM 4787 C CA . ASN D 1 63 ? 26.888 24.977 -7.225 1.00 68.89 63 ASN D CA 1
ATOM 4788 C C . ASN D 1 63 ? 25.803 25.336 -6.226 1.00 67.97 63 ASN D C 1
ATOM 4789 O O . ASN D 1 63 ? 25.933 25.027 -5.035 1.00 66.19 63 ASN D O 1
ATOM 4794 N N . ASN D 1 64 ? 24.793 26.059 -6.692 1.00 66.16 64 ASN D N 1
ATOM 4795 C CA . ASN D 1 64 ? 23.613 26.357 -5.881 1.00 65.17 64 ASN D CA 1
ATOM 4796 C C . ASN D 1 64 ? 23.954 27.126 -4.573 1.00 63.44 64 ASN D C 1
ATOM 4797 O O . ASN D 1 64 ? 23.442 26.837 -3.488 1.00 56.83 64 ASN D O 1
ATOM 4802 N N . GLN D 1 65 ? 24.864 28.091 -4.688 1.00 56.49 65 GLN D N 1
ATOM 4803 C CA . GLN D 1 65 ? 25.430 28.769 -3.539 1.00 56.13 65 GLN D CA 1
ATOM 4804 C C . GLN D 1 65 ? 25.282 30.258 -3.676 1.00 51.90 65 GLN D C 1
ATOM 4805 O O . GLN D 1 65 ? 25.622 30.798 -4.714 1.00 54.62 65 GLN D O 1
ATOM 4811 N N . VAL D 1 66 ? 24.774 30.916 -2.636 1.00 51.09 66 VAL D N 1
ATOM 4812 C CA . VAL D 1 66 ? 24.782 32.355 -2.563 1.00 50.69 66 VAL D CA 1
ATOM 4813 C C . VAL D 1 66 ? 26.222 32.738 -2.220 1.00 50.70 66 VAL D C 1
ATOM 4814 O O . VAL D 1 66 ? 26.834 32.160 -1.333 1.00 52.13 66 VAL D O 1
ATOM 4818 N N . ARG D 1 67 ? 26.757 33.677 -2.980 1.00 49.27 67 ARG D N 1
ATOM 4819 C CA . ARG D 1 67 ? 28.087 34.231 -2.754 1.00 48.74 67 ARG D CA 1
ATOM 4820 C C . ARG D 1 67 ? 28.001 35.421 -1.802 1.00 46.70 67 ARG D C 1
ATOM 4821 O O . ARG D 1 67 ? 28.876 35.635 -0.991 1.00 45.78 67 ARG D O 1
ATOM 4829 N N . LYS D 1 68 ? 26.982 36.250 -1.996 1.00 44.68 68 LYS D N 1
ATOM 4830 C CA . LYS D 1 68 ? 26.773 37.442 -1.196 1.00 43.43 68 LYS D CA 1
ATOM 4831 C C . LYS D 1 68 ? 25.373 37.947 -1.399 1.00 39.96 68 LYS D C 1
ATOM 4832 O O . LYS D 1 68 ? 24.716 37.634 -2.389 1.00 42.51 68 LYS D O 1
ATOM 4838 N N . PHE D 1 69 ? 24.932 38.759 -0.454 1.00 40.54 69 PHE D N 1
ATOM 4839 C CA . PHE D 1 69 ? 23.681 39.496 -0.562 1.00 42.79 69 PHE D CA 1
ATOM 4840 C C . PHE D 1 69 ? 23.910 40.854 -1.204 1.00 46.96 69 PHE D C 1
ATOM 4841 O O . PHE D 1 69 ? 24.893 41.526 -0.874 1.00 42.74 69 PHE D O 1
ATOM 4849 N N . ASN D 1 70 ? 22.993 41.253 -2.097 1.00 47.69 70 ASN D N 1
ATOM 4850 C CA . ASN D 1 70 ? 23.068 42.532 -2.802 1.00 45.56 70 ASN D CA 1
ATOM 4851 C C . ASN D 1 70 ? 21.998 43.489 -2.309 1.00 44.93 70 ASN D C 1
ATOM 4852 O O . ASN D 1 70 ? 20.954 43.072 -1.776 1.00 40.00 70 ASN D O 1
ATOM 4857 N N . ASN D 1 71 ? 22.275 44.781 -2.455 1.00 43.16 71 ASN D N 1
ATOM 4858 C CA . ASN D 1 71 ? 21.282 45.835 -2.208 1.00 44.37 71 ASN D CA 1
ATOM 4859 C C . ASN D 1 71 ? 20.606 45.751 -0.854 1.00 41.66 71 ASN D C 1
ATOM 4860 O O . ASN D 1 71 ? 19.359 45.717 -0.733 1.00 48.89 71 ASN D O 1
ATOM 4865 N N . VAL D 1 72 ? 21.440 45.691 0.182 1.00 41.60 72 VAL D N 1
ATOM 4866 C CA . VAL D 1 72 ? 20.949 45.729 1.543 1.00 39.76 72 VAL D CA 1
ATOM 4867 C C . VAL D 1 72 ? 20.778 47.185 1.898 1.00 43.76 72 VAL D C 1
ATOM 4868 O O . VAL D 1 72 ? 21.744 47.948 1.947 1.00 46.80 72 VAL D O 1
ATOM 4872 N N . PHE D 1 73 ? 19.535 47.573 2.129 1.00 42.82 73 PHE D N 1
ATOM 4873 C CA . PHE D 1 73 ? 19.212 48.960 2.436 1.00 41.90 73 PHE D CA 1
ATOM 4874 C C . PHE D 1 73 ? 19.345 49.225 3.924 1.00 43.96 73 PHE D C 1
ATOM 4875 O O . PHE D 1 73 ? 19.005 48.372 4.736 1.00 43.22 73 PHE D O 1
ATOM 4883 N N . VAL D 1 74 ? 19.865 50.405 4.265 1.00 44.27 74 VAL D N 1
ATOM 4884 C CA . VAL D 1 74 ? 20.085 50.798 5.646 1.00 41.81 74 VAL D CA 1
ATOM 4885 C C . VAL D 1 74 ? 19.354 52.111 5.916 1.00 40.79 74 VAL D C 1
ATOM 4886 O O . VAL D 1 74 ? 19.616 53.110 5.253 1.00 41.78 74 VAL D O 1
ATOM 4890 N N . LEU D 1 75 ? 18.436 52.087 6.881 1.00 41.00 75 LEU D N 1
ATOM 4891 C CA . LEU D 1 75 ? 17.716 53.274 7.343 1.00 41.97 75 LEU D CA 1
ATOM 4892 C C . LEU D 1 75 ? 18.231 53.688 8.718 1.00 45.22 75 LEU D C 1
ATOM 4893 O O . LEU D 1 75 ? 18.275 52.867 9.639 1.00 47.35 75 LEU D O 1
ATOM 4898 N N . PHE D 1 76 ? 18.615 54.961 8.858 1.00 41.72 76 PHE D N 1
ATOM 4899 C CA . PHE D 1 76 ? 19.186 55.469 10.099 1.00 40.90 76 PHE D CA 1
ATOM 4900 C C . PHE D 1 76 ? 18.155 56.242 10.918 1.00 45.29 76 PHE D C 1
ATOM 4901 O O . PHE D 1 76 ? 17.198 56.787 10.375 1.00 46.17 76 PHE D O 1
ATOM 4909 N N . GLY D 1 77 ? 18.351 56.264 12.227 1.00 41.79 77 GLY D N 1
ATOM 4910 C CA . GLY D 1 77 ? 17.446 56.975 13.137 1.00 48.48 77 GLY D CA 1
ATOM 4911 C C . GLY D 1 77 ? 16.237 56.168 13.560 1.00 45.51 77 GLY D C 1
ATOM 4912 O O . GLY D 1 77 ? 15.258 56.728 14.024 1.00 45.67 77 GLY D O 1
ATOM 4913 N N . VAL D 1 78 ? 16.320 54.852 13.391 1.00 48.63 78 VAL D N 1
ATOM 4914 C CA . VAL D 1 78 ? 15.231 53.954 13.701 1.00 46.34 78 VAL D CA 1
ATOM 4915 C C . VAL D 1 78 ? 15.769 52.680 14.355 1.00 48.57 78 VAL D C 1
ATOM 4916 O O . VAL D 1 78 ? 16.942 52.343 14.207 1.00 44.24 78 VAL D O 1
ATOM 4920 N N . ILE D 1 79 ? 14.894 51.987 15.083 1.00 49.90 79 ILE D N 1
ATOM 4921 C CA . ILE D 1 79 ? 15.195 50.681 15.655 1.00 49.40 79 ILE D CA 1
ATOM 4922 C C . ILE D 1 79 ? 14.090 49.709 15.238 1.00 52.16 79 ILE D C 1
ATOM 4923 O O . ILE D 1 79 ? 13.032 50.118 14.785 1.00 56.46 79 ILE D O 1
ATOM 4928 N N . ALA D 1 80 ? 14.345 48.418 15.378 1.00 51.36 80 ALA D N 1
ATOM 4929 C CA . ALA D 1 80 ? 13.366 47.395 15.030 1.00 50.69 80 ALA D CA 1
ATOM 4930 C C . ALA D 1 80 ? 13.264 46.352 16.134 1.00 51.06 80 ALA D C 1
ATOM 4931 O O . ALA D 1 80 ? 14.234 46.069 16.838 1.00 48.23 80 ALA D O 1
ATOM 4933 N N . THR D 1 81 ? 12.066 45.808 16.315 1.00 54.47 81 THR D N 1
ATOM 4934 C CA . THR D 1 81 ? 11.846 44.685 17.232 1.00 57.97 81 THR D CA 1
ATOM 4935 C C . THR D 1 81 ? 10.777 43.782 16.646 1.00 60.78 81 THR D C 1
ATOM 4936 O O . THR D 1 81 ? 10.075 44.160 15.710 1.00 60.46 81 THR D O 1
ATOM 4940 N N . LYS D 1 82 ? 10.669 42.584 17.204 1.00 65.64 82 LYS D N 1
ATOM 4941 C CA . LYS D 1 82 ? 9.603 41.655 16.868 1.00 67.48 82 LYS D CA 1
ATOM 4942 C C . LYS D 1 82 ? 8.514 41.897 17.908 1.00 70.11 82 LYS D C 1
ATOM 4943 O O . LYS D 1 82 ? 8.792 41.844 19.101 1.00 65.97 82 LYS D O 1
ATOM 4949 N N . ASP D 1 83 ? 7.295 42.206 17.461 1.00 71.32 83 ASP D N 1
ATOM 4950 C CA . ASP D 1 83 ? 6.138 42.412 18.353 1.00 77.41 83 ASP D CA 1
ATOM 4951 C C . ASP D 1 83 ? 4.994 41.489 17.926 1.00 80.73 83 ASP D C 1
ATOM 4952 O O . ASP D 1 83 ? 4.424 41.658 16.843 1.00 85.23 83 ASP D O 1
ATOM 4957 N N . SER D 1 84 ? 4.654 40.530 18.785 1.00 85.11 84 SER D N 1
ATOM 4958 C CA . SER D 1 84 ? 3.779 39.419 18.417 1.00 87.91 84 SER D CA 1
ATOM 4959 C C . SER D 1 84 ? 4.472 38.660 17.283 1.00 88.69 84 SER D C 1
ATOM 4960 O O . SER D 1 84 ? 5.625 38.256 17.439 1.00 82.40 84 SER D O 1
ATOM 4963 N N . ASN D 1 85 ? 3.814 38.491 16.139 1.00 93.91 85 ASN D N 1
ATOM 4964 C CA . ASN D 1 85 ? 4.453 37.836 14.990 1.00 91.16 85 ASN D CA 1
ATOM 4965 C C . ASN D 1 85 ? 4.901 38.840 13.930 1.00 81.31 85 ASN D C 1
ATOM 4966 O O . ASN D 1 85 ? 5.255 38.455 12.807 1.00 84.36 85 ASN D O 1
ATOM 4971 N N . LYS D 1 86 ? 4.949 40.117 14.313 1.00 75.42 86 LYS D N 1
ATOM 4972 C CA . LYS D 1 86 ? 5.141 41.203 13.359 1.00 72.79 86 LYS D CA 1
ATOM 4973 C C . LYS D 1 86 ? 6.411 42.027 13.594 1.00 67.77 86 LYS D C 1
ATOM 4974 O O . LYS D 1 86 ? 6.981 42.030 14.683 1.00 64.41 86 LYS D O 1
ATOM 4980 N N . ILE D 1 87 ? 6.823 42.741 12.553 1.00 62.06 87 ILE D N 1
ATOM 4981 C CA . ILE D 1 87 ? 7.978 43.629 12.609 1.00 59.51 87 ILE D CA 1
ATOM 4982 C C . ILE D 1 87 ? 7.512 44.996 13.128 1.00 59.66 87 ILE D C 1
ATOM 4983 O O . ILE D 1 87 ? 6.601 45.595 12.574 1.00 59.89 87 ILE D O 1
ATOM 4988 N N . LYS D 1 88 ? 8.122 45.461 14.212 1.00 56.40 88 LYS D N 1
ATOM 4989 C CA . LYS D 1 88 ? 7.820 46.769 14.765 1.00 58.11 88 LYS D CA 1
ATOM 4990 C C . LYS D 1 88 ? 9.044 47.668 14.604 1.00 55.05 88 LYS D C 1
ATOM 4991 O O . LYS D 1 88 ? 10.114 47.371 15.123 1.00 53.50 88 LYS D O 1
ATOM 4997 N N . MET D 1 89 ? 8.886 48.761 13.876 1.00 53.90 89 MET D N 1
ATOM 4998 C CA . MET D 1 89 ? 9.956 49.724 13.739 1.00 56.82 89 MET D CA 1
ATOM 4999 C C . MET D 1 89 ? 9.559 50.991 14.485 1.00 56.19 89 MET D C 1
ATOM 5000 O O . MET D 1 89 ? 8.402 51.402 14.435 1.00 59.25 89 MET D O 1
ATOM 5005 N N . GLN D 1 90 ? 10.520 51.597 15.177 1.00 50.24 90 GLN D N 1
ATOM 5006 C CA . GLN D 1 90 ? 10.285 52.841 15.907 1.00 54.93 90 GLN D CA 1
ATOM 5007 C C . GLN D 1 90 ? 11.323 53.899 15.557 1.00 52.53 90 GLN D C 1
ATOM 5008 O O . GLN D 1 90 ? 12.487 53.577 15.330 1.00 49.69 90 GLN D O 1
ATOM 5014 N N . LEU D 1 91 ? 10.879 55.148 15.518 1.00 53.09 91 LEU D N 1
ATOM 5015 C CA . LEU D 1 91 ? 11.747 56.308 15.340 1.00 56.95 91 LEU D CA 1
ATOM 5016 C C . LEU D 1 91 ? 12.519 56.602 16.628 1.00 51.70 91 LEU D C 1
ATOM 5017 O O . LEU D 1 91 ? 11.931 56.654 17.702 1.00 53.30 91 LEU D O 1
ATOM 5022 N N . THR D 1 92 ? 13.831 56.783 16.517 1.00 49.77 92 THR D N 1
ATOM 5023 C CA . THR D 1 92 ? 14.641 57.333 17.608 1.00 49.29 92 THR D CA 1
ATOM 5024 C C . THR D 1 92 ? 15.272 58.691 17.250 1.00 51.97 92 THR D C 1
ATOM 5025 O O . THR D 1 92 ? 15.614 59.470 18.140 1.00 48.64 92 THR D O 1
ATOM 5029 N N . LEU D 1 93 ? 15.463 58.942 15.954 1.00 49.16 93 LEU D N 1
ATOM 5030 C CA . LEU D 1 93 ? 16.192 60.108 15.441 1.00 49.84 93 LEU D CA 1
ATOM 5031 C C . LEU D 1 93 ? 17.657 60.159 15.865 1.00 52.48 93 LEU D C 1
ATOM 5032 O O . LEU D 1 93 ? 18.321 61.178 15.671 1.00 52.91 93 LEU D O 1
ATOM 5037 N N . ASN D 1 94 ? 18.164 59.055 16.418 1.00 47.95 94 ASN D N 1
ATOM 5038 C CA . ASN D 1 94 ? 19.572 58.907 16.707 1.00 48.26 94 ASN D CA 1
ATOM 5039 C C . ASN D 1 94 ? 20.239 58.368 15.443 1.00 47.41 94 ASN D C 1
ATOM 5040 O O . ASN D 1 94 ? 20.007 57.213 15.059 1.00 44.88 94 ASN D O 1
ATOM 5045 N N . PRO D 1 95 ? 21.094 59.185 14.803 1.00 45.73 95 PRO D N 1
ATOM 5046 C CA . PRO D 1 95 ? 21.740 58.727 13.575 1.00 48.24 95 PRO D CA 1
ATOM 5047 C C . PRO D 1 95 ? 22.645 57.481 13.703 1.00 46.26 95 PRO D C 1
ATOM 5048 O O . PRO D 1 95 ? 22.976 56.853 12.692 1.00 46.15 95 PRO D O 1
ATOM 5052 N N . CYS D 1 96 ? 23.056 57.137 14.912 1.00 45.16 96 CYS D N 1
ATOM 5053 C CA . CYS D 1 96 ? 23.825 55.897 15.138 1.00 51.96 96 CYS D CA 1
ATOM 5054 C C . CYS D 1 96 ? 22.937 54.648 15.220 1.00 50.49 96 CYS D C 1
ATOM 5055 O O . CYS D 1 96 ? 23.439 53.536 15.175 1.00 51.11 96 CYS D O 1
ATOM 5058 N N . ASP D 1 97 ? 21.631 54.824 15.382 1.00 44.15 97 ASP D N 1
ATOM 5059 C CA . ASP D 1 97 ? 20.685 53.701 15.266 1.00 44.23 97 ASP D CA 1
ATOM 5060 C C . ASP D 1 97 ? 20.420 53.429 13.800 1.00 45.94 97 ASP D C 1
ATOM 5061 O O . ASP D 1 97 ? 20.299 54.364 13.011 1.00 49.75 97 ASP D O 1
ATOM 5066 N N . PHE D 1 98 ? 20.318 52.159 13.427 1.00 42.21 98 PHE D N 1
ATOM 5067 C CA . PHE D 1 98 ? 19.978 51.798 12.047 1.00 40.09 98 PHE D CA 1
ATOM 5068 C C . PHE D 1 98 ? 19.269 50.444 11.983 1.00 42.63 98 PHE D C 1
ATOM 5069 O O . PHE D 1 98 ? 19.381 49.607 12.891 1.00 43.63 98 PHE D O 1
ATOM 5077 N N . VAL D 1 99 ? 18.513 50.258 10.913 1.00 42.83 99 VAL D N 1
ATOM 5078 C CA . VAL D 1 99 ? 17.889 48.997 10.609 1.00 42.39 99 VAL D CA 1
ATOM 5079 C C . VAL D 1 99 ? 18.208 48.665 9.160 1.00 42.19 99 VAL D C 1
ATOM 5080 O O . VAL D 1 99 ? 18.058 49.515 8.276 1.00 42.06 99 VAL D O 1
ATOM 5084 N N . ARG D 1 100 ? 18.667 47.440 8.930 1.00 44.65 100 ARG D N 1
ATOM 5085 C CA . ARG D 1 100 ? 18.972 46.932 7.593 1.00 41.81 100 ARG D CA 1
ATOM 5086 C C . ARG D 1 100 ? 17.922 45.942 7.086 1.00 41.66 100 ARG D C 1
ATOM 5087 O O . ARG D 1 100 ? 17.242 45.239 7.854 1.00 41.24 100 ARG D O 1
ATOM 5095 N N . GLY D 1 101 ? 17.800 45.890 5.766 1.00 43.17 101 GLY D N 1
ATOM 5096 C CA . GLY D 1 101 ? 16.818 45.023 5.170 1.00 43.43 101 GLY D CA 1
ATOM 5097 C C . GLY D 1 101 ? 16.787 45.104 3.671 1.00 41.57 101 GLY D C 1
ATOM 5098 O O . GLY D 1 101 ? 17.733 45.583 3.019 1.00 41.69 101 GLY D O 1
ATOM 5099 N N . PHE D 1 102 ? 15.672 44.641 3.127 1.00 41.03 102 PHE D N 1
ATOM 5100 C CA . PHE D 1 102 ? 15.482 44.591 1.692 1.00 46.89 102 PHE D CA 1
ATOM 5101 C C . PHE D 1 102 ? 14.494 45.675 1.337 1.00 43.24 102 PHE D C 1
ATOM 5102 O O . PHE D 1 102 ? 13.708 46.109 2.183 1.00 46.14 102 PHE D O 1
ATOM 5110 N N . VAL D 1 103 ? 14.478 46.068 0.070 1.00 45.37 103 VAL D N 1
ATOM 5111 C CA . VAL D 1 103 ? 13.317 46.751 -0.485 1.00 47.22 103 VAL D CA 1
ATOM 5112 C C . VAL D 1 103 ? 12.623 45.782 -1.438 1.00 48.83 103 VAL D C 1
ATOM 5113 O O . VAL D 1 103 ? 13.271 44.931 -2.059 1.00 51.33 103 VAL D O 1
ATOM 5117 N N . PHE D 1 104 ? 11.299 45.895 -1.514 1.00 49.65 104 PHE D N 1
ATOM 5118 C CA . PHE D 1 104 ? 10.468 44.945 -2.255 1.00 49.44 104 PHE D CA 1
ATOM 5119 C C . PHE D 1 104 ? 9.330 45.687 -2.949 1.00 50.49 104 PHE D C 1
ATOM 5120 O O . PHE D 1 104 ? 8.713 46.562 -2.347 1.00 53.08 104 PHE D O 1
ATOM 5128 N N . PRO D 1 105 ? 9.062 45.368 -4.229 1.00 53.80 105 PRO D N 1
ATOM 5129 C CA . PRO D 1 105 ? 8.002 46.054 -4.957 1.00 57.58 105 PRO D CA 1
ATOM 5130 C C . PRO D 1 105 ? 6.641 45.405 -4.702 1.00 64.49 105 PRO D C 1
ATOM 5131 O O . PRO D 1 105 ? 6.226 44.516 -5.443 1.00 60.47 105 PRO D O 1
ATOM 5135 N N . SER D 1 106 ? 5.940 45.833 -3.664 1.00 65.80 106 SER D N 1
ATOM 5136 C CA . SER D 1 106 ? 4.672 45.181 -3.344 1.00 75.72 106 SER D CA 1
ATOM 5137 C C . SER D 1 106 ? 3.569 45.424 -4.391 1.00 92.16 106 SER D C 1
ATOM 5138 O O . SER D 1 106 ? 3.038 46.522 -4.547 1.00 99.92 106 SER D O 1
ATOM 5141 N N . ASP D 1 108 ? 0.336 46.721 -2.138 1.00 104.15 108 ASP D N 1
ATOM 5142 C CA . ASP D 1 108 ? -0.726 45.825 -1.685 1.00 104.10 108 ASP D CA 1
ATOM 5143 C C . ASP D 1 108 ? -0.867 45.829 -0.156 1.00 102.25 108 ASP D C 1
ATOM 5144 O O . ASP D 1 108 ? -0.290 44.979 0.528 1.00 100.41 108 ASP D O 1
ATOM 5149 N N . PRO D 1 109 ? -1.668 46.767 0.383 1.00 103.72 109 PRO D N 1
ATOM 5150 C CA . PRO D 1 109 ? -1.764 46.940 1.836 1.00 104.13 109 PRO D CA 1
ATOM 5151 C C . PRO D 1 109 ? -2.163 45.678 2.609 1.00 104.78 109 PRO D C 1
ATOM 5152 O O . PRO D 1 109 ? -1.701 45.475 3.727 1.00 98.26 109 PRO D O 1
ATOM 5156 N N . SER D 1 110 ? -3.028 44.853 2.022 1.00 104.99 110 SER D N 1
ATOM 5157 C CA . SER D 1 110 ? -3.500 43.627 2.661 1.00 102.54 110 SER D CA 1
ATOM 5158 C C . SER D 1 110 ? -2.326 42.735 3.113 1.00 99.68 110 SER D C 1
ATOM 5159 O O . SER D 1 110 ? -2.200 42.385 4.299 1.00 98.01 110 SER D O 1
ATOM 5162 N N . GLN D 1 111 ? -1.429 42.425 2.188 1.00 91.09 111 GLN D N 1
ATOM 5163 C CA . GLN D 1 111 ? -0.309 41.561 2.510 1.00 84.69 111 GLN D CA 1
ATOM 5164 C C . GLN D 1 111 ? 0.637 42.220 3.512 1.00 78.36 111 GLN D C 1
ATOM 5165 O O . GLN D 1 111 ? 1.071 41.555 4.433 1.00 74.44 111 GLN D O 1
ATOM 5171 N N . LEU D 1 112 ? 0.898 43.520 3.380 1.00 74.73 112 LEU D N 1
ATOM 5172 C CA . LEU D 1 112 ? 1.838 44.212 4.276 1.00 74.70 112 LEU D CA 1
ATOM 5173 C C . LEU D 1 112 ? 1.318 44.377 5.711 1.00 79.67 112 LEU D C 1
ATOM 5174 O O . LEU D 1 112 ? 2.108 44.382 6.658 1.00 74.70 112 LEU D O 1
ATOM 5179 N N . ASN D 1 113 ? 0.001 44.498 5.877 1.00 81.08 113 ASN D N 1
ATOM 5180 C CA . ASN D 1 113 ? -0.589 44.643 7.210 1.00 83.08 113 ASN D CA 1
ATOM 5181 C C . ASN D 1 113 ? -0.386 43.416 8.115 1.00 84.75 113 ASN D C 1
ATOM 5182 O O . ASN D 1 113 ? -0.315 43.553 9.337 1.00 82.23 113 ASN D O 1
ATOM 5187 N N . ASN D 1 114 ? -0.302 42.226 7.515 1.00 85.04 114 ASN D N 1
ATOM 5188 C CA . ASN D 1 114 ? -0.006 40.994 8.262 1.00 84.65 114 ASN D CA 1
ATOM 5189 C C . ASN D 1 114 ? 1.450 40.915 8.732 1.00 78.98 114 ASN D C 1
ATOM 5190 O O . ASN D 1 114 ? 1.764 40.177 9.664 1.00 78.30 114 ASN D O 1
ATOM 5195 N N . ILE D 1 115 ? 2.333 41.668 8.081 1.00 73.47 115 ILE D N 1
ATOM 5196 C CA . ILE D 1 115 ? 3.767 41.598 8.348 1.00 69.29 115 ILE D CA 1
ATOM 5197 C C . ILE D 1 115 ? 4.226 42.628 9.384 1.00 65.32 115 ILE D C 1
ATOM 5198 O O . ILE D 1 115 ? 5.136 42.360 10.155 1.00 60.58 115 ILE D O 1
ATOM 5203 N N . PHE D 1 116 ? 3.600 43.801 9.395 1.00 62.58 116 PHE D N 1
ATOM 5204 C CA . PHE D 1 116 ? 4.049 44.903 10.236 1.00 66.75 116 PHE D CA 1
ATOM 5205 C C . PHE D 1 116 ? 3.123 45.161 11.404 1.00 74.74 116 PHE D C 1
ATOM 5206 O O . PHE D 1 116 ? 1.909 45.024 11.279 1.00 77.44 116 PHE D O 1
ATOM 5214 N N . ALA D 1 117 ? 3.708 45.571 12.527 1.00 76.66 117 ALA D N 1
ATOM 5215 C CA . ALA D 1 117 ? 2.955 45.813 13.751 1.00 80.99 117 ALA D CA 1
ATOM 5216 C C . ALA D 1 117 ? 2.034 47.036 13.637 1.00 81.38 117 ALA D C 1
ATOM 5217 O O . ALA D 1 117 ? 0.991 47.087 14.281 1.00 80.27 117 ALA D O 1
ATOM 5219 N N . SER D 1 118 ? 2.432 48.023 12.839 1.00 80.62 118 SER D N 1
ATOM 5220 C CA . SER D 1 118 ? 1.642 49.241 12.658 1.00 85.54 118 SER D CA 1
ATOM 5221 C C . SER D 1 118 ? 1.049 49.278 11.259 1.00 85.52 118 SER D C 1
ATOM 5222 O O . SER D 1 118 ? 1.680 48.835 10.304 1.00 77.88 118 SER D O 1
ATOM 5225 N N . ASN D 1 119 ? -0.160 49.812 11.139 1.00 86.80 119 ASN D N 1
ATOM 5226 C CA . ASN D 1 119 ? -0.684 50.230 9.837 1.00 89.33 119 ASN D CA 1
ATOM 5227 C C . ASN D 1 119 ? 0.032 51.491 9.371 1.00 84.52 119 ASN D C 1
ATOM 5228 O O . ASN D 1 119 ? 0.122 51.765 8.172 1.00 84.56 119 ASN D O 1
ATOM 5233 N N . ASN D 1 120 ? 0.519 52.263 10.338 1.00 82.27 120 ASN D N 1
ATOM 5234 C CA . ASN D 1 120 ? 1.180 53.525 10.072 1.00 78.72 120 ASN D CA 1
ATOM 5235 C C . ASN D 1 120 ? 2.443 53.366 9.216 1.00 70.50 120 ASN D C 1
ATOM 5236 O O . ASN D 1 120 ? 3.399 52.702 9.615 1.00 67.37 120 ASN D O 1
ATOM 5241 N N . LYS D 1 121 ? 2.429 53.985 8.041 1.00 67.56 121 LYS D N 1
ATOM 5242 C CA . LYS D 1 121 ? 3.585 54.028 7.160 1.00 68.06 121 LYS D CA 1
ATOM 5243 C C . LYS D 1 121 ? 3.845 55.457 6.717 1.00 66.33 121 LYS D C 1
ATOM 5244 O O . LYS D 1 121 ? 2.923 56.263 6.666 1.00 65.52 121 LYS D O 1
ATOM 5250 N N . VAL D 1 122 ? 5.095 55.752 6.380 1.00 63.54 122 VAL D N 1
ATOM 5251 C CA . VAL D 1 122 ? 5.467 57.029 5.765 1.00 61.87 122 VAL D CA 1
ATOM 5252 C C . VAL D 1 122 ? 6.350 56.779 4.541 1.00 60.92 122 VAL D C 1
ATOM 5253 O O . VAL D 1 122 ? 7.031 55.751 4.456 1.00 61.45 122 VAL D O 1
ATOM 5257 N N . SER D 1 123 ? 6.315 57.707 3.591 1.00 61.90 123 SER D N 1
ATOM 5258 C CA . SER D 1 123 ? 7.235 57.703 2.458 1.00 60.77 123 SER D CA 1
ATOM 5259 C C . SER D 1 123 ? 8.549 58.352 2.853 1.00 57.45 123 SER D C 1
ATOM 5260 O O . SER D 1 123 ? 8.571 59.415 3.467 1.00 61.07 123 SER D O 1
ATOM 5263 N N . VAL D 1 124 ? 9.641 57.699 2.501 1.00 55.60 124 VAL D N 1
ATOM 5264 C CA . VAL D 1 124 ? 10.966 58.212 2.775 1.00 53.60 124 VAL D CA 1
ATOM 5265 C C . VAL D 1 124 ? 11.739 58.232 1.476 1.00 55.78 124 VAL D C 1
ATOM 5266 O O . VAL D 1 124 ? 11.689 57.279 0.690 1.00 54.26 124 VAL D O 1
ATOM 5270 N N . SER D 1 125 ? 12.472 59.315 1.256 1.00 55.22 125 SER D N 1
ATOM 5271 C CA . SER D 1 125 ? 13.264 59.435 0.059 1.00 58.02 125 SER D CA 1
ATOM 5272 C C . SER D 1 125 ? 14.237 58.278 -0.040 1.00 57.38 125 SER D C 1
ATOM 5273 O O . SER D 1 125 ? 14.879 57.892 0.936 1.00 56.99 125 SER D O 1
ATOM 5276 N N . GLU D 1 126 ? 14.373 57.745 -1.242 1.00 61.87 126 GLU D N 1
ATOM 5277 C CA . GLU D 1 126 ? 15.326 56.681 -1.487 1.00 61.78 126 GLU D CA 1
ATOM 5278 C C . GLU D 1 126 ? 16.748 57.142 -1.156 1.00 58.06 126 GLU D C 1
ATOM 5279 O O . GLU D 1 126 ? 17.596 56.337 -0.764 1.00 58.26 126 GLU D O 1
ATOM 5285 N N . LYS D 1 127 ? 17.011 58.435 -1.304 1.00 62.91 127 LYS D N 1
ATOM 5286 C CA . LYS D 1 127 ? 18.339 58.982 -1.020 1.00 63.45 127 LYS D CA 1
ATOM 5287 C C . LYS D 1 127 ? 18.695 58.979 0.476 1.00 54.81 127 LYS D C 1
ATOM 5288 O O . LYS D 1 127 ? 19.861 59.141 0.831 1.00 53.92 127 LYS D O 1
ATOM 5294 N N . ALA D 1 128 ? 17.691 58.810 1.333 1.00 50.94 128 ALA D N 1
ATOM 5295 C CA . ALA D 1 128 ? 17.883 58.743 2.774 1.00 50.32 128 ALA D CA 1
ATOM 5296 C C . ALA D 1 128 ? 18.583 57.461 3.220 1.00 47.91 128 ALA D C 1
ATOM 5297 O O . ALA D 1 128 ? 19.233 57.452 4.265 1.00 48.97 128 ALA D O 1
ATOM 5299 N N . PHE D 1 129 ? 18.464 56.396 2.427 1.00 45.44 129 PHE D N 1
ATOM 5300 C CA . PHE D 1 129 ? 19.042 55.096 2.759 1.00 44.15 129 PHE D CA 1
ATOM 5301 C C . PHE D 1 129 ? 20.487 54.969 2.316 1.00 44.96 129 PHE D C 1
ATOM 5302 O O . PHE D 1 129 ? 20.866 55.492 1.280 1.00 47.92 129 PHE D O 1
ATOM 5310 N N . ALA D 1 130 ? 21.289 54.257 3.097 1.00 42.83 130 ALA D N 1
ATOM 5311 C CA . ALA D 1 130 ? 22.554 53.731 2.611 1.00 43.40 130 ALA D CA 1
ATOM 5312 C C . ALA D 1 130 ? 22.224 52.380 1.951 1.00 40.62 130 ALA D C 1
ATOM 5313 O O . ALA D 1 130 ? 21.262 51.714 2.333 1.00 46.57 130 ALA D O 1
ATOM 5315 N N . ILE D 1 131 ? 22.986 52.000 0.930 1.00 42.03 131 ILE D N 1
ATOM 5316 C CA . ILE D 1 131 ? 22.813 50.705 0.283 1.00 41.78 131 ILE D CA 1
ATOM 5317 C C . ILE D 1 131 ? 24.163 49.969 0.360 1.00 43.73 131 ILE D C 1
ATOM 5318 O O . ILE D 1 131 ? 25.165 50.459 -0.119 1.00 42.58 131 ILE D O 1
ATOM 5323 N N . LEU D 1 132 ? 24.170 48.796 0.977 1.00 41.10 132 LEU D N 1
ATOM 5324 C CA . LEU D 1 132 ? 25.372 47.948 1.073 1.00 45.45 132 LEU D CA 1
ATOM 5325 C C . LEU D 1 132 ? 25.375 46.908 -0.053 1.00 42.78 132 LEU D C 1
ATOM 5326 O O . LEU D 1 132 ? 24.319 46.403 -0.469 1.00 41.56 132 LEU D O 1
ATOM 5331 N N . ASN D 1 133 ? 26.557 46.616 -0.582 1.00 42.09 133 ASN D N 1
ATOM 5332 C CA . ASN D 1 133 ? 26.692 45.743 -1.760 1.00 46.67 133 ASN D CA 1
ATOM 5333 C C . ASN D 1 133 ? 25.748 46.163 -2.892 1.00 49.02 133 ASN D C 1
ATOM 5334 O O . ASN D 1 133 ? 25.021 45.330 -3.483 1.00 47.47 133 ASN D O 1
ATOM 5339 N N . ARG D 1 134 ? 25.744 47.464 -3.196 1.00 51.43 134 ARG D N 1
ATOM 5340 C CA . ARG D 1 134 ? 24.881 47.989 -4.247 1.00 51.41 134 ARG D CA 1
ATOM 5341 C C . ARG D 1 134 ? 25.162 47.273 -5.571 1.00 53.61 134 ARG D C 1
ATOM 5342 O O . ARG D 1 134 ? 26.314 47.041 -5.928 1.00 53.24 134 ARG D O 1
ATOM 5350 N N . LYS D 1 135 ? 24.094 46.942 -6.294 1.00 57.08 135 LYS D N 1
ATOM 5351 C CA . LYS D 1 135 ? 24.187 46.367 -7.636 1.00 66.63 135 LYS D CA 1
ATOM 5352 C C . LYS D 1 135 ? 22.874 46.594 -8.417 1.00 71.64 135 LYS D C 1
ATOM 5353 O O . LYS D 1 135 ? 21.801 46.107 -8.019 1.00 67.59 135 LYS D O 1
ATOM 5359 N N . LYS D 1 136 ? 22.949 47.347 -9.513 1.00 81.21 136 LYS D N 1
ATOM 5360 C CA . LYS D 1 136 ? 21.782 47.533 -10.403 1.00 92.79 136 LYS D CA 1
ATOM 5361 C C . LYS D 1 136 ? 20.453 47.861 -9.661 1.00 95.15 136 LYS D C 1
ATOM 5362 O O . LYS D 1 136 ? 19.431 47.166 -9.805 1.00 105.45 136 LYS D O 1
ATOM 5368 N N . GLU D 1 137 ? 20.483 48.951 -8.899 1.00 98.50 137 GLU D N 1
ATOM 5369 C CA . GLU D 1 137 ? 19.357 49.404 -8.060 1.00 99.91 137 GLU D CA 1
ATOM 5370 C C . GLU D 1 137 ? 18.468 50.465 -8.740 1.00 104.76 137 GLU D C 1
ATOM 5371 O O . GLU D 1 137 ? 17.588 51.036 -8.091 1.00 111.33 137 GLU D O 1
ATOM 5377 N N . GLY D 1 138 ? 18.682 50.716 -10.035 1.00 107.33 138 GLY D N 1
ATOM 5378 C CA . GLY D 1 138 ? 17.898 51.704 -10.781 1.00 108.28 138 GLY D CA 1
ATOM 5379 C C . GLY D 1 138 ? 16.407 51.410 -10.875 1.00 106.75 138 GLY D C 1
ATOM 5380 O O . GLY D 1 138 ? 15.609 52.330 -11.082 1.00 110.36 138 GLY D O 1
ATOM 5381 N N . ALA D 1 139 ? 16.024 50.140 -10.723 1.00 101.01 139 ALA D N 1
ATOM 5382 C CA . ALA D 1 139 ? 14.599 49.752 -10.733 1.00 99.63 139 ALA D CA 1
ATOM 5383 C C . ALA D 1 139 ? 13.785 50.334 -9.551 1.00 94.70 139 ALA D C 1
ATOM 5384 O O . ALA D 1 139 ? 12.583 50.613 -9.674 1.00 94.42 139 ALA D O 1
ATOM 5386 N N . VAL D 1 140 ? 14.443 50.554 -8.415 1.00 85.67 140 VAL D N 1
ATOM 5387 C CA . VAL D 1 140 ? 13.736 51.013 -7.208 1.00 76.06 140 VAL D CA 1
ATOM 5388 C C . VAL D 1 140 ? 13.130 52.413 -7.385 1.00 72.04 140 VAL D C 1
ATOM 5389 O O . VAL D 1 140 ? 13.682 53.236 -8.094 1.00 72.98 140 VAL D O 1
ATOM 5393 N N . SER D 1 141 ? 11.980 52.655 -6.753 1.00 70.38 141 SER D N 1
ATOM 5394 C CA . SER D 1 141 ? 11.288 53.948 -6.839 1.00 68.56 141 SER D CA 1
ATOM 5395 C C . SER D 1 141 ? 12.067 55.011 -6.078 1.00 64.58 141 SER D C 1
ATOM 5396 O O . SER D 1 141 ? 12.930 54.680 -5.287 1.00 66.94 141 SER D O 1
ATOM 5399 N N . SER D 1 142 ? 11.751 56.278 -6.320 1.00 64.62 142 SER D N 1
ATOM 5400 C CA . SER D 1 142 ? 12.450 57.395 -5.689 1.00 65.81 142 SER D CA 1
ATOM 5401 C C . SER D 1 142 ? 12.054 57.627 -4.232 1.00 60.66 142 SER D C 1
ATOM 5402 O O . SER D 1 142 ? 12.775 58.307 -3.506 1.00 62.04 142 SER D O 1
ATOM 5405 N N . THR D 1 143 ? 10.898 57.106 -3.824 1.00 56.18 143 THR D N 1
ATOM 5406 C CA . THR D 1 143 ? 10.527 57.046 -2.419 1.00 56.04 143 THR D CA 1
ATOM 5407 C C . THR D 1 143 ? 10.208 55.608 -2.043 1.00 56.39 143 THR D C 1
ATOM 5408 O O . THR D 1 143 ? 9.741 54.831 -2.884 1.00 55.21 143 THR D O 1
ATOM 5412 N N . ILE D 1 144 ? 10.448 55.288 -0.775 1.00 51.96 144 ILE D N 1
ATOM 5413 C CA . ILE D 1 144 ? 10.251 53.956 -0.216 1.00 54.18 144 ILE D CA 1
ATOM 5414 C C . ILE D 1 144 ? 9.259 54.054 0.937 1.00 55.78 144 ILE D C 1
ATOM 5415 O O . ILE D 1 144 ? 9.346 54.966 1.774 1.00 55.97 144 ILE D O 1
ATOM 5420 N N . ASN D 1 145 ? 8.310 53.127 0.979 1.00 54.37 145 ASN D N 1
ATOM 5421 C CA . ASN D 1 145 ? 7.364 53.046 2.090 1.00 55.24 145 ASN D CA 1
ATOM 5422 C C . ASN D 1 145 ? 8.002 52.373 3.283 1.00 52.59 145 ASN D C 1
ATOM 5423 O O . ASN D 1 145 ? 8.587 51.288 3.159 1.00 56.13 145 ASN D O 1
ATOM 5428 N N . VAL D 1 146 ? 7.915 53.035 4.427 1.00 50.48 146 VAL D N 1
ATOM 5429 C CA . VAL D 1 146 ? 8.494 52.544 5.669 1.00 53.83 146 VAL D CA 1
ATOM 5430 C C . VAL D 1 146 ? 7.424 52.470 6.752 1.00 55.54 146 VAL D C 1
ATOM 5431 O O . VAL D 1 146 ? 6.781 53.484 7.074 1.00 53.95 146 VAL D O 1
ATOM 5435 N N . TYR D 1 147 ? 7.236 51.267 7.297 1.00 56.77 147 TYR D N 1
ATOM 5436 C CA . TYR D 1 147 ? 6.221 51.017 8.334 1.00 60.72 147 TYR D CA 1
ATOM 5437 C C . TYR D 1 147 ? 6.810 51.263 9.723 1.00 62.76 147 TYR D C 1
ATOM 5438 O O . TYR D 1 147 ? 7.612 50.481 10.221 1.00 63.89 147 TYR D O 1
ATOM 5447 N N . ILE D 1 148 ? 6.404 52.372 10.330 1.00 64.21 148 ILE D N 1
ATOM 5448 C CA . ILE D 1 148 ? 6.992 52.840 11.571 1.00 64.71 148 ILE D CA 1
ATOM 5449 C C . ILE D 1 148 ? 5.857 53.257 12.495 1.00 67.97 148 ILE D C 1
ATOM 5450 O O . ILE D 1 148 ? 4.879 53.835 12.024 1.00 62.71 148 ILE D O 1
ATOM 5455 N N . THR D 1 149 ? 5.951 52.944 13.791 1.00 66.35 149 THR D N 1
ATOM 5456 C CA . THR D 1 149 ? 4.878 53.321 14.723 1.00 73.50 149 THR D CA 1
ATOM 5457 C C . THR D 1 149 ? 4.921 54.831 14.950 1.00 73.98 149 THR D C 1
ATOM 5458 O O . THR D 1 149 ? 5.893 55.492 14.576 1.00 70.38 149 THR D O 1
ATOM 5462 N N . GLN D 1 150 ? 3.871 55.362 15.567 1.00 77.42 150 GLN D N 1
ATOM 5463 C CA . GLN D 1 150 ? 3.754 56.804 15.813 1.00 79.78 150 GLN D CA 1
ATOM 5464 C C . GLN D 1 150 ? 4.465 57.247 17.091 1.00 80.45 150 GLN D C 1
ATOM 5465 O O . GLN D 1 150 ? 4.549 58.438 17.389 1.00 83.49 150 GLN D O 1
ATOM 5471 N N . ASN D 1 151 ? 4.993 56.285 17.838 1.00 81.25 151 ASN D N 1
ATOM 5472 C CA . ASN D 1 151 ? 5.569 56.550 19.147 1.00 81.69 151 ASN D CA 1
ATOM 5473 C C . ASN D 1 151 ? 7.088 56.339 19.129 1.00 74.88 151 ASN D C 1
ATOM 5474 O O . ASN D 1 151 ? 7.564 55.248 18.795 1.00 68.78 151 ASN D O 1
ATOM 5479 N N . THR D 1 152 ? 7.828 57.400 19.461 1.00 55.06 152 THR D N 1
ATOM 5480 C CA . THR D 1 152 ? 9.285 57.357 19.485 1.00 55.64 152 THR D CA 1
ATOM 5481 C C . THR D 1 152 ? 9.792 56.455 20.599 1.00 56.67 152 THR D C 1
ATOM 5482 O O . THR D 1 152 ? 9.097 56.213 21.583 1.00 51.25 152 THR D O 1
ATOM 5486 N N . TYR D 1 153 ? 10.999 55.938 20.415 1.00 57.58 153 TYR D N 1
ATOM 5487 C CA . TYR D 1 153 ? 11.702 55.206 21.470 1.00 55.12 153 TYR D CA 1
ATOM 5488 C C . TYR D 1 153 ? 12.894 56.055 21.927 1.00 52.76 153 TYR D C 1
ATOM 5489 O O . TYR D 1 153 ? 13.705 56.484 21.108 1.00 54.21 153 TYR D O 1
ATOM 5498 N N . THR D 1 154 ? 12.964 56.311 23.232 1.00 53.43 154 THR D N 1
ATOM 5499 C CA . THR D 1 154 ? 13.963 57.192 23.835 1.00 51.58 154 THR D CA 1
ATOM 5500 C C . THR D 1 154 ? 14.916 56.450 24.788 1.00 58.01 154 THR D C 1
ATOM 5501 O O . THR D 1 154 ? 15.790 57.064 25.398 1.00 57.95 154 THR D O 1
ATOM 5505 N N . GLY D 1 155 ? 14.756 55.135 24.914 1.00 56.89 155 GLY D N 1
ATOM 5506 C CA . GLY D 1 155 ? 15.638 54.340 25.759 1.00 58.94 155 GLY D CA 1
ATOM 5507 C C . GLY D 1 155 ? 16.948 54.008 25.063 1.00 61.23 155 GLY D C 1
ATOM 5508 O O . GLY D 1 155 ? 17.216 54.483 23.953 1.00 57.38 155 GLY D O 1
ATOM 5509 N N . ASN D 1 156 ? 17.765 53.192 25.725 1.00 61.42 156 ASN D N 1
ATOM 5510 C CA . ASN D 1 156 ? 19.028 52.730 25.160 1.00 62.96 156 ASN D CA 1
ATOM 5511 C C . ASN D 1 156 ? 18.807 51.651 24.126 1.00 59.84 156 ASN D C 1
ATOM 5512 O O . ASN D 1 156 ? 17.828 50.914 24.184 1.00 60.92 156 ASN D O 1
ATOM 5517 N N . THR D 1 157 ? 19.713 51.595 23.158 1.00 56.81 157 THR D N 1
ATOM 5518 C CA . THR D 1 157 ? 19.611 50.640 22.074 1.00 52.68 157 THR D CA 1
ATOM 5519 C C . THR D 1 157 ? 20.872 49.803 22.015 1.00 51.14 157 THR D C 1
ATOM 5520 O O . THR D 1 157 ? 21.885 50.156 22.609 1.00 50.67 157 THR D O 1
ATOM 5524 N N . LYS D 1 158 ? 20.785 48.682 21.310 1.00 54.45 158 LYS D N 1
ATOM 5525 C CA . LYS D 1 158 ? 21.922 47.801 21.064 1.00 53.91 158 LYS D CA 1
ATOM 5526 C C . LYS D 1 158 ? 21.773 47.183 19.672 1.00 51.89 158 LYS D C 1
ATOM 5527 O O . LYS D 1 158 ? 20.677 47.128 19.134 1.00 48.29 158 LYS D O 1
ATOM 5533 N N . ILE D 1 159 ? 22.880 46.695 19.127 1.00 53.39 159 ILE D N 1
ATOM 5534 C CA . ILE D 1 159 ? 22.904 46.054 17.820 1.00 56.80 159 ILE D CA 1
ATOM 5535 C C . ILE D 1 159 ? 22.647 44.560 17.967 1.00 53.87 159 ILE D C 1
ATOM 5536 O O . ILE D 1 159 ? 23.288 43.887 18.776 1.00 51.58 159 ILE D O 1
ATOM 5541 N N . GLU D 1 160 ? 21.742 44.034 17.159 1.00 52.47 160 GLU D N 1
ATOM 5542 C CA . GLU D 1 160 ? 21.478 42.597 17.142 1.00 55.87 160 GLU D CA 1
ATOM 5543 C C . GLU D 1 160 ? 21.744 42.029 15.753 1.00 57.14 160 GLU D C 1
ATOM 5544 O O . GLU D 1 160 ? 21.620 42.747 14.768 1.00 53.19 160 GLU D O 1
ATOM 5550 N N . LYS D 1 161 ? 22.117 40.750 15.690 1.00 58.38 161 LYS D N 1
ATOM 5551 C CA . LYS D 1 161 ? 22.351 40.044 14.425 1.00 62.09 161 LYS D CA 1
ATOM 5552 C C . LYS D 1 161 ? 21.287 38.947 14.213 1.00 58.23 161 LYS D C 1
ATOM 5553 O O . LYS D 1 161 ? 20.587 38.555 15.148 1.00 60.26 161 LYS D O 1
ATOM 5559 N N . ILE D 1 162 ? 21.125 38.498 12.974 1.00 52.85 162 ILE D N 1
ATOM 5560 C CA . ILE D 1 162 ? 20.157 37.432 12.662 1.00 51.33 162 ILE D CA 1
ATOM 5561 C C . ILE D 1 162 ? 20.789 36.043 12.804 1.00 56.98 162 ILE D C 1
ATOM 5562 O O . ILE D 1 162 ? 21.989 35.931 13.044 1.00 54.15 162 ILE D O 1
ATOM 5567 N N . GLN D 1 163 ? 19.969 34.999 12.669 1.00 60.00 163 GLN D N 1
ATOM 5568 C CA . GLN D 1 163 ? 20.384 33.613 12.880 1.00 63.48 163 GLN D CA 1
ATOM 5569 C C . GLN D 1 163 ? 20.524 32.887 11.557 1.00 60.10 163 GLN D C 1
ATOM 5570 O O . GLN D 1 163 ? 20.066 33.370 10.540 1.00 52.51 163 GLN D O 1
ATOM 5576 N N . GLN D 1 164 ? 21.110 31.695 11.590 1.00 61.15 164 GLN D N 1
ATOM 5577 C CA . GLN D 1 164 ? 21.485 30.991 10.364 1.00 63.87 164 GLN D CA 1
ATOM 5578 C C . GLN D 1 164 ? 20.372 30.639 9.388 1.00 65.69 164 GLN D C 1
ATOM 5579 O O . GLN D 1 164 ? 20.626 30.596 8.180 1.00 74.60 164 GLN D O 1
ATOM 5585 N N . ASN D 1 165 ? 19.171 30.344 9.879 1.00 67.01 165 ASN D N 1
ATOM 5586 C CA . ASN D 1 165 ? 18.075 29.944 8.966 1.00 72.66 165 ASN D CA 1
ATOM 5587 C C . ASN D 1 165 ? 16.964 31.019 8.910 1.00 65.96 165 ASN D C 1
ATOM 5588 O O . ASN D 1 165 ? 15.777 30.728 8.749 1.00 67.13 165 ASN D O 1
ATOM 5593 N N . THR D 1 166 ? 17.380 32.281 8.992 1.00 61.27 166 THR D N 1
ATOM 5594 C CA . THR D 1 166 ? 16.465 33.419 8.930 1.00 52.69 166 THR D CA 1
ATOM 5595 C C . THR D 1 166 ? 16.045 33.668 7.488 1.00 55.41 166 THR D C 1
ATOM 5596 O O . THR D 1 166 ? 14.886 33.955 7.210 1.00 57.37 166 THR D O 1
ATOM 5600 N N . ILE D 1 167 ? 17.004 33.539 6.571 1.00 54.83 167 ILE D N 1
ATOM 5601 C CA . ILE D 1 167 ? 16.756 33.696 5.148 1.00 50.43 167 ILE D CA 1
ATOM 5602 C C . ILE D 1 167 ? 16.852 32.340 4.481 1.00 51.58 167 ILE D C 1
ATOM 5603 O O . ILE D 1 167 ? 17.821 31.599 4.695 1.00 56.02 167 ILE D O 1
ATOM 5608 N N . ILE D 1 168 ? 15.844 32.017 3.684 1.00 47.41 168 ILE D N 1
ATOM 5609 C CA . ILE D 1 168 ? 15.806 30.772 2.937 1.00 54.86 168 ILE D CA 1
ATOM 5610 C C . ILE D 1 168 ? 15.458 31.089 1.489 1.00 52.99 168 ILE D C 1
ATOM 5611 O O . ILE D 1 168 ? 14.527 31.854 1.211 1.00 53.76 168 ILE D O 1
ATOM 5616 N N . ILE D 1 169 ? 16.225 30.544 0.555 1.00 51.87 169 ILE D N 1
ATOM 5617 C CA . ILE D 1 169 ? 15.969 30.800 -0.852 1.00 53.74 169 ILE D CA 1
ATOM 5618 C C . ILE D 1 169 ? 15.648 29.489 -1.514 1.00 52.57 169 ILE D C 1
ATOM 5619 O O . ILE D 1 169 ? 16.462 28.563 -1.494 1.00 53.21 169 ILE D O 1
ATOM 5624 N N . GLU D 1 170 ? 14.464 29.418 -2.113 1.00 55.85 170 GLU D N 1
ATOM 5625 C CA . GLU D 1 170 ? 13.932 28.172 -2.651 1.00 61.42 170 GLU D CA 1
ATOM 5626 C C . GLU D 1 170 ? 13.674 28.295 -4.147 1.00 58.19 170 GLU D C 1
ATOM 5627 O O . GLU D 1 170 ? 12.865 29.103 -4.558 1.00 54.45 170 GLU D O 1
ATOM 5633 N N . LYS D 1 171 ? 14.344 27.500 -4.974 1.00 59.58 171 LYS D N 1
ATOM 5634 C CA . LYS D 1 171 ? 13.910 27.417 -6.370 1.00 64.80 171 LYS D CA 1
ATOM 5635 C C . LYS D 1 171 ? 12.586 26.677 -6.446 1.00 68.56 171 LYS D C 1
ATOM 5636 O O . LYS D 1 171 ? 12.252 25.877 -5.572 1.00 60.67 171 LYS D O 1
ATOM 5642 N N . ASN D 1 172 ? 11.826 26.945 -7.495 1.00 71.23 172 ASN D N 1
ATOM 5643 C CA . ASN D 1 172 ? 10.498 26.391 -7.554 1.00 77.13 172 ASN D CA 1
ATOM 5644 C C . ASN D 1 172 ? 10.543 24.894 -7.859 1.00 75.59 172 ASN D C 1
ATOM 5645 O O . ASN D 1 172 ? 9.551 24.224 -7.668 1.00 77.49 172 ASN D O 1
ATOM 5650 N N . THR D 1 173 ? 11.719 24.357 -8.215 1.00 76.75 173 THR D N 1
ATOM 5651 C CA . THR D 1 173 ? 11.923 22.901 -8.287 1.00 76.57 173 THR D CA 1
ATOM 5652 C C . THR D 1 173 ? 12.013 22.212 -6.908 1.00 73.56 173 THR D C 1
ATOM 5653 O O . THR D 1 173 ? 12.030 20.990 -6.832 1.00 74.05 173 THR D O 1
ATOM 5657 N N . GLY D 1 174 ? 12.132 22.991 -5.832 1.00 68.88 174 GLY D N 1
ATOM 5658 C CA . GLY D 1 174 ? 12.404 22.442 -4.489 1.00 70.45 174 GLY D CA 1
ATOM 5659 C C . GLY D 1 174 ? 13.865 22.562 -4.048 1.00 67.95 174 GLY D C 1
ATOM 5660 O O . GLY D 1 174 ? 14.209 22.325 -2.883 1.00 66.60 174 GLY D O 1
ATOM 5661 N N . ILE D 1 175 ? 14.733 22.860 -5.007 1.00 66.19 175 ILE D N 1
ATOM 5662 C CA . ILE D 1 175 ? 16.153 23.105 -4.747 1.00 68.42 175 ILE D CA 1
ATOM 5663 C C . ILE D 1 175 ? 16.387 24.372 -3.910 1.00 63.16 175 ILE D C 1
ATOM 5664 O O . ILE D 1 175 ? 15.800 25.427 -4.158 1.00 57.37 175 ILE D O 1
ATOM 5669 N N . VAL D 1 176 ? 17.223 24.240 -2.889 1.00 61.11 176 VAL D N 1
ATOM 5670 C CA . VAL D 1 176 ? 17.483 25.309 -1.942 1.00 65.12 176 VAL D CA 1
ATOM 5671 C C . VAL D 1 176 ? 18.879 25.846 -2.239 1.00 62.52 176 VAL D C 1
ATOM 5672 O O . VAL D 1 176 ? 19.782 25.065 -2.514 1.00 66.29 176 VAL D O 1
ATOM 5676 N N . PHE D 1 177 ? 19.062 27.165 -2.216 1.00 59.06 177 PHE D N 1
ATOM 5677 C CA . PHE D 1 177 ? 20.398 27.729 -2.347 1.00 61.89 177 PHE D CA 1
ATOM 5678 C C . PHE D 1 177 ? 21.104 27.714 -0.991 1.00 59.56 177 PHE D C 1
ATOM 5679 O O . PHE D 1 177 ? 20.530 28.064 0.023 1.00 63.00 177 PHE D O 1
ATOM 5687 N N . LYS D 1 178 ? 22.355 27.290 -0.976 1.00 56.29 178 LYS D N 1
ATOM 5688 C CA . LYS D 1 178 ? 23.154 27.355 0.243 1.00 57.87 178 LYS D CA 1
ATOM 5689 C C . LYS D 1 178 ? 23.547 28.801 0.524 1.00 54.55 178 LYS D C 1
ATOM 5690 O O . LYS D 1 178 ? 23.950 29.496 -0.380 1.00 55.42 178 LYS D O 1
ATOM 5696 N N . ILE D 1 179 ? 23.408 29.238 1.767 1.00 54.05 179 ILE D N 1
ATOM 5697 C CA . ILE D 1 179 ? 23.816 30.577 2.193 1.00 57.94 179 ILE D CA 1
ATOM 5698 C C . ILE D 1 179 ? 24.911 30.476 3.239 1.00 58.16 179 ILE D C 1
ATOM 5699 O O . ILE D 1 179 ? 24.645 29.960 4.307 1.00 59.03 179 ILE D O 1
ATOM 5704 N N . PRO D 1 180 ? 26.129 30.988 2.954 1.00 59.74 180 PRO D N 1
ATOM 5705 C CA . PRO D 1 180 ? 27.182 30.877 3.968 1.00 61.30 180 PRO D CA 1
ATOM 5706 C C . PRO D 1 180 ? 26.869 31.769 5.131 1.00 56.77 180 PRO D C 1
ATOM 5707 O O . PRO D 1 180 ? 26.342 32.879 4.951 1.00 52.20 180 PRO D O 1
ATOM 5711 N N . ASN D 1 181 ? 27.202 31.294 6.317 1.00 57.42 181 ASN D N 1
ATOM 5712 C CA . ASN D 1 181 ? 26.837 31.978 7.556 1.00 60.13 181 ASN D CA 1
ATOM 5713 C C . ASN D 1 181 ? 27.478 33.347 7.684 1.00 57.27 181 ASN D C 1
ATOM 5714 O O . ASN D 1 181 ? 26.851 34.267 8.190 1.00 54.39 181 ASN D O 1
ATOM 5719 N N . ASP D 1 182 ? 28.722 33.475 7.222 1.00 58.89 182 ASP D N 1
ATOM 5720 C CA . ASP D 1 182 ? 29.444 34.742 7.295 1.00 57.43 182 ASP D CA 1
ATOM 5721 C C . ASP D 1 182 ? 28.747 35.832 6.477 1.00 53.38 182 ASP D C 1
ATOM 5722 O O . ASP D 1 182 ? 28.723 37.001 6.869 1.00 56.85 182 ASP D O 1
ATOM 5727 N N . MET D 1 183 ? 28.116 35.465 5.373 1.00 52.65 183 MET D N 1
ATOM 5728 C CA . MET D 1 183 ? 27.491 36.488 4.551 1.00 48.39 183 MET D CA 1
ATOM 5729 C C . MET D 1 183 ? 26.159 37.010 5.151 1.00 47.61 183 MET D C 1
ATOM 5730 O O . MET D 1 183 ? 25.741 38.104 4.815 1.00 43.24 183 MET D O 1
ATOM 5735 N N . LEU D 1 184 ? 25.549 36.279 6.095 1.00 47.92 184 LEU D N 1
ATOM 5736 C CA . LEU D 1 184 ? 24.365 36.749 6.844 1.00 48.58 184 LEU D CA 1
ATOM 5737 C C . LEU D 1 184 ? 24.677 37.857 7.847 1.00 44.15 184 LEU D C 1
ATOM 5738 O O . LEU D 1 184 ? 23.761 38.568 8.291 1.00 43.30 184 LEU D O 1
ATOM 5743 N N . ASN D 1 185 ? 25.962 38.020 8.197 1.00 44.07 185 ASN D N 1
ATOM 5744 C CA . ASN D 1 185 ? 26.392 39.099 9.099 1.00 44.04 185 ASN D CA 1
ATOM 5745 C C . ASN D 1 185 ? 26.020 40.506 8.630 1.00 45.20 185 ASN D C 1
ATOM 5746 O O . ASN D 1 185 ? 25.983 41.451 9.432 1.00 44.33 185 ASN D O 1
ATOM 5751 N N . ILE D 1 186 ? 25.746 40.649 7.334 1.00 42.56 186 ILE D N 1
ATOM 5752 C CA . ILE D 1 186 ? 25.333 41.935 6.768 1.00 40.84 186 ILE D CA 1
ATOM 5753 C C . ILE D 1 186 ? 23.990 42.385 7.311 1.00 41.65 186 ILE D C 1
ATOM 5754 O O . ILE D 1 186 ? 23.685 43.570 7.269 1.00 43.85 186 ILE D O 1
ATOM 5759 N N . PHE D 1 187 ? 23.169 41.448 7.798 1.00 42.19 187 PHE D N 1
ATOM 5760 C CA . PHE D 1 187 ? 21.878 41.820 8.368 1.00 43.91 187 PHE D CA 1
ATOM 5761 C C . PHE D 1 187 ? 22.019 42.006 9.893 1.00 48.86 187 PHE D C 1
ATOM 5762 O O . PHE D 1 187 ? 22.170 41.057 10.644 1.00 49.06 187 PHE D O 1
ATOM 5770 N N . ARG D 1 188 ? 22.025 43.266 10.304 1.00 49.46 188 ARG D N 1
ATOM 5771 C CA . ARG D 1 188 ? 22.278 43.704 11.647 1.00 47.73 188 ARG D CA 1
ATOM 5772 C C . ARG D 1 188 ? 21.355 44.870 11.836 1.00 44.18 188 ARG D C 1
ATOM 5773 O O . ARG D 1 188 ? 21.072 45.591 10.879 1.00 41.98 188 ARG D O 1
ATOM 5781 N N . TYR D 1 189 ? 20.974 45.134 13.070 1.00 43.60 189 TYR D N 1
ATOM 5782 C CA . TYR D 1 189 ? 20.096 46.254 13.310 1.00 43.58 189 TYR D CA 1
ATOM 5783 C C . TYR D 1 189 ? 20.076 46.653 14.775 1.00 45.11 189 TYR D C 1
ATOM 5784 O O . TYR D 1 189 ? 20.474 45.874 15.651 1.00 44.19 189 TYR D O 1
ATOM 5793 N N . SER D 1 190 ? 19.647 47.890 15.004 1.00 45.23 190 SER D N 1
ATOM 5794 C CA . SER D 1 190 ? 19.521 48.451 16.333 1.00 47.78 190 SER D CA 1
ATOM 5795 C C . SER D 1 190 ? 18.162 48.041 16.885 1.00 48.36 190 SER D C 1
ATOM 5796 O O . SER D 1 190 ? 17.158 48.058 16.174 1.00 45.28 190 SER D O 1
ATOM 5799 N N . THR D 1 191 ? 18.149 47.639 18.142 1.00 49.71 191 THR D N 1
ATOM 5800 C CA . THR D 1 191 ? 16.928 47.175 18.801 1.00 53.87 191 THR D CA 1
ATOM 5801 C C . THR D 1 191 ? 16.950 47.640 20.273 1.00 55.40 191 THR D C 1
ATOM 5802 O O . THR D 1 191 ? 17.882 48.327 20.687 1.00 54.63 191 THR D O 1
ATOM 5806 N N . THR D 1 192 ? 15.932 47.276 21.045 1.00 61.23 192 THR D N 1
ATOM 5807 C CA . THR D 1 192 ? 15.830 47.705 22.445 1.00 63.62 192 THR D CA 1
ATOM 5808 C C . THR D 1 192 ? 16.603 46.793 23.400 1.00 66.05 192 THR D C 1
ATOM 5809 O O . THR D 1 192 ? 16.928 45.660 23.059 1.00 71.67 192 THR D O 1
#

B-factor: mean 59.45, std 15.58, range [35.2, 166.87]

Nearest PDB structures (foldseek):
  2xvo-assembly2_C  TM=1.006E+00  e=4.332E-38  Saccharolobus solfataricus
  2xvo-assembly1_B  TM=9.851E-01  e=1.294E-35  Saccharolobus solfataricus
  6shb-assembly1_P  TM=5.947E-01  e=5.975E-05  Saccharolobus islandicus REY15A
  6s6b-assembly1_t  TM=5.500E-01  e=5.171E-04  Saccharolobus islandicus REY15A
  2xvo-assembly1_B  TM=9.953E-01  e=6.060E-37  Saccharolobus solfataricus

Foldseek 3Di:
DLPFAKAWDFQDAPWAWEFEAEPVQWTQWIAINNQTFGAQDTHHNVCFFDAPVVQQATPATFFKKKAAQKAWDCDDNEIAIAGRNHRVFMTIGHIGGGNDCVSVVVHHPDPDKDWDAPVNIDTPRYDPCVSHHRIHIYGHDPDHDHDDKDKDFYDQRRYWYAYPVRDIRDYDRVNSRVRIGIYD/DAKAWDFQDAPWAWEFEAEPVQWTQWIAINNQTDGAPDTGHNVCFFDADPVQLATPATFFWKKAAQKFWDCDPNEIAIAGRNHRVFITIGHIGHDPDLVRVVVHHPDSDKDKDAPVNIDTPRYDPCVPHDRIYIYHHDPDHDHDDKDKDFYDPRRYWYAYPVRDTGHYDGVNRRVGMGIYD/DAKAWDFQDAPWAWEFEAEPVQWTQWIAINNQTDGAPDTGHNVCFFDADLVPRATPATFFKKKAAQKFWDQDPSEIAIAGRNHRVFITIGHIGHDPLVRVVVHHPASDKDWDAPVNIDTPRYDPCVPHDRIYIYGYDPDHDHDDKDKDFYDQQRYWYDYPSDIRRGHDRVRSRVGIGIYD/DKAWDFQDAPWAWEFEAEPVQWTQWIAINNQTWGAPDTGHNLCFFDAPVVQLATPATFWKKKAAQKFWDCDPNEIAIAGRNHRVFITIGHIGHGDLVRVVVHHPDSDKDKDAPVNIDTPRYDPPVVDDRIYIYHHDPDHDHDDKDKDFYDDRRYWYAYPVRRTGHYDPVNSRVGMGIHD

Radius of gyration: 29.33 Å; Cα contacts (8 Å, |Δi|>4): 1947; chains: 4; bounding box: 60×90×71 Å